Protein AF-A0A8X8ZRY5-F1 (afdb_monomer_lite)

Organism: Salvia splendens (NCBI:txid180675)

pLDDT: mean 78.56, std 19.11, range [22.45, 98.56]

Foldseek 3Di:
DDVVVVLVVLPQDDPVVPPDPCVVDDPPVPPCDFDDPDPDPPVVCCVVPNPPDDDDDDDDPPDDPPQQPPRRDQDPVNVVVVVVVVVVPDPVVLVVVCVVPSNPSLVVVLVVVLVVVVVVVVVVDPDDDDDQVPPDPSVVSSCVSNVVDDVLPDFAAAQDHFDPDPQRPQAFADAQQCVQPVVQVCLQQVPWNHHDHFDDPPDPTDGGHDPVSVCVCPLPPNDDPVQLVLCLVLFPDADPDVLVVLQSLLCLLLQVGQHDLLGPGGHDDQQSNQCSNLSSLLSSVFFRWNDWGAWDDFDFLSPDPPPRRHRRRHRDGPKTKGFWTKTKTKGFPVVVVLLVVVCVVPPQKWKWKAAPVGDIDTPDDQQDKAQGIWMDDPPDDIRRHYIHHNVVVSVSLNVVLVSLQSSHLVSDDPPRVSSVNSVVSSRRIMIMMMTRNCSPPDDVSVSSPVD

InterPro domains:
  IPR003171 Methylenetetrahydrofolate reductase-like, catalytic domain [PF02219] (89-147)
  IPR029041 FAD-linked oxidoreductase-like [SSF51730] (43-148)
  IPR053806 MTHFR, SAM-binding regulatory domain [PF21895] (156-440)

Structure (mmCIF, N/CA/C/O backbone):
data_AF-A0A8X8ZRY5-F1
#
_entry.id   AF-A0A8X8ZRY5-F1
#
loop_
_atom_site.group_PDB
_atom_site.id
_atom_site.type_symbol
_atom_site.label_atom_id
_atom_site.label_alt_id
_atom_site.label_comp_id
_atom_site.label_asym_id
_atom_site.label_entity_id
_atom_site.label_seq_id
_atom_site.pdbx_PDB_ins_code
_atom_site.Cartn_x
_atom_site.Cartn_y
_atom_site.Cartn_z
_atom_site.occupancy
_atom_site.B_iso_or_equiv
_atom_site.auth_seq_id
_atom_site.auth_comp_id
_atom_site.auth_asym_id
_atom_site.auth_atom_id
_atom_site.pdbx_PDB_model_num
ATOM 1 N N . MET A 1 1 ? -11.641 11.312 33.736 1.00 36.56 1 MET A N 1
ATOM 2 C CA . MET A 1 1 ? -10.542 12.146 34.271 1.00 36.56 1 MET A CA 1
ATOM 3 C C . MET A 1 1 ? -9.518 12.332 33.168 1.00 36.56 1 MET A C 1
ATOM 5 O O . MET A 1 1 ? -9.517 11.541 32.239 1.00 36.56 1 MET A O 1
ATOM 9 N N . ASN A 1 2 ? -8.739 13.412 33.203 1.00 36.59 2 ASN A N 1
ATOM 10 C CA . ASN A 1 2 ? -7.789 13.754 32.148 1.00 36.59 2 ASN A CA 1
ATOM 11 C C . ASN A 1 2 ? -6.354 13.459 32.629 1.00 36.59 2 ASN A C 1
ATOM 13 O O . ASN A 1 2 ? -5.795 14.235 33.398 1.00 36.59 2 ASN A O 1
ATOM 17 N N . LEU A 1 3 ? -5.779 12.321 32.222 1.00 37.81 3 LEU A N 1
ATOM 18 C CA . LEU A 1 3 ? -4.455 11.865 32.680 1.00 37.81 3 LEU A CA 1
ATOM 19 C C . LEU A 1 3 ? -3.272 12.641 32.080 1.00 37.81 3 LEU A C 1
ATOM 21 O O . LEU A 1 3 ? -2.220 12.705 32.711 1.00 37.81 3 LEU A O 1
ATOM 25 N N . GLY A 1 4 ? -3.417 13.254 30.900 1.00 37.28 4 GLY A N 1
ATOM 26 C CA . GLY A 1 4 ? -2.321 14.037 30.306 1.00 37.28 4 GLY A CA 1
ATOM 27 C C . GLY A 1 4 ? -1.955 15.256 31.154 1.00 37.28 4 GLY A C 1
ATOM 28 O O . GLY A 1 4 ? -0.783 15.588 31.292 1.00 37.28 4 GLY A O 1
ATOM 29 N N . TRP A 1 5 ? -2.953 15.833 31.823 1.00 40.47 5 TRP A N 1
ATOM 30 C CA . TRP A 1 5 ? -2.785 16.948 32.752 1.00 40.47 5 TRP A CA 1
ATOM 31 C C . TRP A 1 5 ? -2.044 16.553 34.044 1.00 40.47 5 TRP A C 1
ATOM 33 O O . TRP A 1 5 ? -1.273 17.338 34.593 1.00 40.47 5 TRP A O 1
ATOM 43 N N . LEU A 1 6 ? -2.219 15.311 34.509 1.00 37.78 6 LEU A N 1
ATOM 44 C CA . LEU A 1 6 ? -1.492 14.769 35.662 1.00 37.78 6 LEU A CA 1
ATOM 45 C C . LEU A 1 6 ? 0.001 14.562 35.354 1.00 37.78 6 LEU A C 1
ATOM 47 O O . LEU A 1 6 ? 0.834 14.808 36.218 1.00 37.78 6 LEU A O 1
ATOM 51 N N . CYS A 1 7 ? 0.367 14.181 34.126 1.00 36.47 7 CYS A N 1
ATOM 52 C CA . CYS A 1 7 ? 1.778 14.061 33.738 1.00 36.47 7 CYS A CA 1
ATOM 53 C C . CYS A 1 7 ? 2.514 15.414 33.683 1.00 36.47 7 CYS A C 1
ATOM 55 O O . CYS A 1 7 ? 3.662 15.476 34.120 1.00 36.47 7 CYS A O 1
ATOM 57 N N . GLU A 1 8 ? 1.871 16.486 33.204 1.00 36.88 8 GLU A N 1
ATOM 58 C CA . GLU A 1 8 ? 2.472 17.833 33.161 1.00 36.88 8 GLU A CA 1
ATOM 59 C C . GLU A 1 8 ? 2.698 18.433 34.561 1.00 36.88 8 GLU A C 1
ATOM 61 O O . GLU A 1 8 ? 3.684 19.133 34.778 1.00 36.88 8 GLU A O 1
ATOM 66 N N . GLN A 1 9 ? 1.828 18.142 35.538 1.00 39.38 9 GLN A N 1
ATOM 67 C CA . GLN A 1 9 ? 1.961 18.667 36.907 1.00 39.38 9 GLN A CA 1
ATOM 68 C C . GLN A 1 9 ? 3.116 18.042 37.712 1.00 39.38 9 GLN A C 1
ATOM 70 O O . GLN A 1 9 ? 3.631 18.697 38.617 1.00 39.38 9 GLN A O 1
ATOM 75 N N . PHE A 1 10 ? 3.520 16.805 37.405 1.00 39.34 10 PHE A N 1
ATOM 76 C CA . PHE A 1 10 ? 4.515 16.058 38.192 1.00 39.34 10 PHE A CA 1
ATOM 77 C C . PHE A 1 10 ? 5.883 15.908 37.508 1.00 39.34 10 PHE A C 1
ATOM 79 O O . PHE A 1 10 ? 6.728 15.164 37.996 1.00 39.34 10 PHE A O 1
ATOM 86 N N . GLY A 1 11 ? 6.138 16.635 36.414 1.00 32.97 11 GLY A N 1
ATOM 87 C CA . GLY A 1 11 ? 7.487 16.762 35.845 1.00 32.97 11 GLY A CA 1
ATOM 88 C C . GLY A 1 11 ? 8.066 15.488 35.218 1.00 32.97 11 GLY A C 1
ATOM 89 O O . GLY A 1 11 ? 9.274 15.414 35.007 1.00 32.97 11 GLY A O 1
ATOM 90 N N . CYS A 1 12 ? 7.230 14.502 34.885 1.00 38.41 12 CYS A N 1
ATOM 91 C CA . CYS A 1 12 ? 7.634 13.319 34.120 1.00 38.41 12 CYS A CA 1
ATOM 92 C C . CYS A 1 12 ? 7.743 13.654 32.618 1.00 38.41 12 CYS A C 1
ATOM 94 O O . CYS A 1 12 ? 6.955 13.173 31.799 1.00 38.41 12 CYS A O 1
ATOM 96 N N . GLU A 1 13 ? 8.701 14.508 32.256 1.00 34.97 13 GLU A N 1
ATOM 97 C CA . GLU A 1 13 ? 9.156 14.671 30.872 1.00 34.97 13 GLU A CA 1
ATOM 98 C C . GLU A 1 13 ? 10.230 13.611 30.573 1.00 34.97 13 GLU A C 1
ATOM 100 O O . GLU A 1 13 ? 11.197 13.472 31.323 1.00 34.97 13 GLU A O 1
ATOM 105 N N . ASP A 1 14 ? 10.062 12.850 29.485 1.00 33.88 14 ASP A N 1
ATOM 106 C CA . ASP A 1 14 ? 11.082 11.923 28.979 1.00 33.88 14 ASP A CA 1
ATOM 107 C C . ASP A 1 14 ? 12.396 12.693 28.726 1.00 33.88 14 ASP A C 1
ATOM 109 O O . ASP A 1 14 ? 12.423 13.666 27.969 1.00 33.88 14 ASP A O 1
ATOM 113 N N . GLU A 1 15 ? 13.519 12.234 29.294 1.00 34.28 15 GLU A N 1
ATOM 114 C CA . GLU A 1 15 ? 14.841 12.860 29.095 1.00 34.28 15 GLU A CA 1
ATOM 115 C C . GLU A 1 15 ? 15.311 12.870 27.623 1.00 34.28 15 GLU A C 1
ATOM 117 O O . GLU A 1 15 ? 16.264 13.569 27.281 1.00 34.28 15 GLU A O 1
ATOM 122 N N . GLY A 1 16 ? 14.615 12.160 26.728 1.00 36.28 16 GLY A N 1
ATOM 123 C CA . GLY A 1 16 ? 14.857 12.182 25.284 1.00 36.28 16 GLY A CA 1
ATOM 124 C C . GLY A 1 16 ? 14.370 13.440 24.551 1.00 36.28 16 GLY A C 1
ATOM 125 O O . GLY A 1 16 ? 14.775 13.649 23.411 1.00 36.28 16 GLY A O 1
ATOM 126 N N . ASP A 1 17 ? 13.541 14.289 25.172 1.00 39.06 17 ASP A N 1
ATOM 127 C CA . ASP A 1 17 ? 12.977 15.498 24.534 1.00 39.06 17 ASP A CA 1
ATOM 128 C C . ASP A 1 17 ? 13.744 16.796 24.890 1.00 39.06 17 ASP A C 1
ATOM 130 O O . ASP A 1 17 ? 13.386 17.887 24.443 1.00 39.06 17 ASP A O 1
ATOM 134 N N . ARG A 1 18 ? 14.845 16.707 25.657 1.00 35.28 18 ARG A N 1
ATOM 135 C CA . ARG A 1 18 ? 15.632 17.875 26.119 1.00 35.28 18 ARG A CA 1
ATOM 136 C C . ARG A 1 18 ? 16.531 18.537 25.059 1.00 35.28 18 ARG A C 1
ATOM 138 O O . ARG A 1 18 ? 17.174 19.533 25.379 1.00 35.28 18 ARG A O 1
ATOM 145 N N . GLN A 1 19 ? 16.606 18.035 23.824 1.00 32.72 19 GLN A N 1
ATOM 146 C CA . GLN A 1 19 ? 17.627 18.475 22.852 1.00 32.72 19 GLN A CA 1
ATOM 147 C C . GLN A 1 19 ? 17.170 19.433 21.739 1.00 32.72 19 GLN A C 1
ATOM 149 O O . GLN A 1 19 ? 17.963 19.711 20.844 1.00 32.72 19 GLN A O 1
ATOM 154 N N . ASP A 1 20 ? 15.967 20.013 21.798 1.00 36.56 20 ASP A N 1
ATOM 155 C CA . ASP A 1 20 ? 15.579 21.069 20.845 1.00 36.56 20 ASP A CA 1
ATOM 156 C C . ASP A 1 20 ? 15.102 22.361 21.546 1.00 36.56 20 ASP A C 1
ATOM 158 O O . ASP A 1 20 ? 13.908 22.523 21.829 1.00 36.56 20 ASP A O 1
ATOM 162 N N . PRO A 1 21 ? 16.016 23.308 21.838 1.00 34.41 21 PRO A N 1
ATOM 163 C CA . PRO A 1 21 ? 15.664 24.601 22.418 1.00 34.41 21 PRO A CA 1
ATOM 164 C C . PRO A 1 21 ? 14.844 25.509 21.477 1.00 34.41 21 PRO A C 1
ATOM 166 O O . PRO A 1 21 ? 14.262 26.482 21.959 1.00 34.41 21 PRO A O 1
ATOM 169 N N . GLU A 1 22 ? 14.697 25.192 20.180 1.00 33.84 22 GLU A N 1
ATOM 170 C CA . GLU A 1 22 ? 13.820 25.944 19.265 1.00 33.84 22 GLU A CA 1
ATOM 171 C C . GLU A 1 22 ? 12.344 25.524 19.348 1.00 33.84 22 GLU A C 1
ATOM 173 O O . GLU A 1 22 ? 11.453 26.252 18.900 1.00 33.84 22 GLU A O 1
ATOM 178 N N . ARG A 1 23 ? 12.023 24.394 19.994 1.00 38.34 23 ARG A N 1
ATOM 179 C CA . ARG A 1 23 ? 10.624 23.974 20.190 1.00 38.34 23 ARG A CA 1
ATOM 180 C C . ARG A 1 23 ? 9.863 24.832 21.207 1.00 38.34 23 ARG A C 1
ATOM 182 O O . ARG A 1 23 ? 8.636 24.864 21.159 1.00 38.34 23 ARG A O 1
ATOM 189 N N . LYS A 1 24 ? 10.570 25.566 22.080 1.00 33.41 24 LYS A N 1
ATOM 190 C CA . LYS A 1 24 ? 9.982 26.461 23.100 1.00 33.41 24 LYS A CA 1
ATOM 191 C C . LYS A 1 24 ? 9.667 27.878 22.602 1.00 33.41 24 LYS A C 1
ATOM 193 O O . LYS A 1 24 ? 9.115 28.668 23.362 1.00 33.41 24 LYS A O 1
ATOM 198 N N . ARG A 1 25 ? 9.950 28.209 21.337 1.00 31.14 25 ARG A N 1
ATOM 199 C CA . ARG A 1 25 ? 9.530 29.474 20.710 1.00 31.14 25 ARG A CA 1
ATOM 200 C C . ARG A 1 25 ? 8.982 29.230 19.312 1.00 31.14 25 ARG A C 1
ATOM 202 O O . ARG A 1 25 ? 9.593 29.564 18.304 1.00 31.14 25 ARG A O 1
ATOM 209 N N . ARG A 1 26 ? 7.778 28.671 19.250 1.00 27.67 26 ARG A N 1
ATOM 210 C CA . ARG A 1 26 ? 6.881 28.957 18.132 1.00 27.67 26 ARG A CA 1
ATOM 211 C C . ARG A 1 26 ? 5.748 29.789 18.684 1.00 27.67 26 ARG A C 1
ATOM 213 O O . ARG A 1 26 ? 4.740 29.245 19.124 1.00 27.67 26 ARG A O 1
ATOM 220 N N . ASP A 1 27 ? 5.940 31.102 18.628 1.00 26.72 27 ASP A N 1
ATOM 221 C CA . ASP A 1 27 ? 4.830 32.032 18.501 1.00 26.72 27 ASP A CA 1
ATOM 222 C C . ASP A 1 27 ? 4.072 31.620 17.237 1.00 26.72 27 ASP A C 1
ATOM 224 O O . ASP A 1 27 ? 4.374 32.025 16.113 1.00 26.72 27 ASP A O 1
ATOM 228 N N . VAL A 1 28 ? 3.118 30.705 17.402 1.00 23.64 28 VAL A N 1
ATOM 229 C CA . VAL A 1 28 ? 2.047 30.559 16.436 1.00 23.64 28 VAL A CA 1
ATOM 230 C C . VAL A 1 28 ? 1.333 31.891 16.518 1.00 23.64 28 VAL A C 1
ATOM 232 O O . VAL A 1 28 ? 0.726 32.208 17.538 1.00 23.64 28 VAL A O 1
ATOM 235 N N . LEU A 1 29 ? 1.449 32.691 15.460 1.00 23.27 29 LEU A N 1
ATOM 236 C CA . LEU A 1 29 ? 0.567 33.818 15.230 1.00 23.27 29 LEU A CA 1
ATOM 237 C C . LEU A 1 29 ? -0.854 33.242 15.167 1.00 23.27 29 LEU A C 1
ATOM 239 O O . LEU A 1 29 ? -1.340 32.844 14.108 1.00 23.27 29 LEU A O 1
ATOM 243 N N . VAL A 1 30 ? -1.497 33.120 16.326 1.00 24.39 30 VAL A N 1
ATOM 244 C CA . VAL A 1 30 ? -2.912 32.811 16.437 1.00 24.39 30 VAL A CA 1
ATOM 245 C C . VAL A 1 30 ? -3.595 34.061 15.911 1.00 24.39 30 VAL A C 1
ATOM 247 O O . VAL A 1 30 ? -3.837 35.016 16.644 1.00 24.39 30 VAL A O 1
ATOM 250 N N . ARG A 1 31 ? -3.886 34.092 14.604 1.00 22.45 31 ARG A N 1
ATOM 251 C CA . ARG A 1 31 ? -5.026 34.883 14.150 1.00 22.45 31 ARG A CA 1
ATOM 252 C C . ARG A 1 31 ? -6.201 34.337 14.942 1.00 22.45 31 ARG A C 1
ATOM 254 O O . ARG A 1 31 ? -6.657 33.227 14.677 1.00 22.45 31 ARG A O 1
ATOM 261 N N . ILE A 1 32 ? -6.629 35.101 15.940 1.00 29.83 32 ILE A N 1
ATOM 262 C CA . ILE A 1 32 ? -7.908 34.921 16.607 1.00 29.83 32 ILE A CA 1
ATOM 263 C C . ILE A 1 32 ? -8.943 35.166 15.510 1.00 29.83 32 ILE A C 1
ATOM 265 O O . ILE A 1 32 ? -9.352 36.294 15.247 1.00 29.83 32 ILE A O 1
ATOM 269 N N . LEU A 1 33 ? -9.276 34.110 14.767 1.00 26.42 33 LEU A N 1
ATOM 270 C CA . LEU A 1 33 ? -10.527 34.085 14.038 1.00 26.42 33 LEU A CA 1
ATOM 271 C C . LEU A 1 33 ? -11.618 34.204 15.108 1.00 26.42 33 LEU A C 1
ATOM 273 O O . LEU A 1 33 ? -11.472 33.587 16.170 1.00 26.42 33 LEU A O 1
ATOM 277 N N . PRO A 1 34 ? -12.668 35.008 14.874 1.00 32.72 34 PRO A N 1
ATOM 278 C CA . PRO A 1 34 ? -13.797 35.050 15.790 1.00 32.72 34 PRO A CA 1
ATOM 279 C C . PRO A 1 34 ? -14.259 33.614 16.069 1.00 32.72 34 PRO A C 1
ATOM 281 O O . PRO A 1 34 ? -14.159 32.769 15.166 1.00 32.72 34 PRO A O 1
ATOM 284 N N . PRO A 1 35 ? -14.718 33.317 17.300 1.00 39.72 35 PRO A N 1
ATOM 285 C CA . PRO A 1 35 ? -15.237 31.998 17.618 1.00 39.72 35 PRO A CA 1
ATOM 286 C C . PRO A 1 35 ? -16.235 31.604 16.524 1.00 39.72 35 PRO A C 1
ATOM 288 O O . PRO A 1 35 ? -17.048 32.444 16.115 1.00 39.72 35 PRO A O 1
ATOM 291 N N . PRO A 1 36 ? -16.151 30.375 15.983 1.00 39.06 36 PRO A N 1
ATOM 292 C CA . PRO A 1 36 ? -17.142 29.929 15.023 1.00 39.06 36 PRO A CA 1
ATOM 293 C C . PRO A 1 36 ? -18.526 30.139 15.653 1.00 39.06 36 PRO A C 1
ATOM 295 O O . PRO A 1 36 ? -18.678 29.897 16.856 1.00 39.06 36 PRO A O 1
ATOM 298 N N . PRO A 1 37 ? -19.521 30.624 14.886 1.00 45.25 37 PRO A N 1
ATOM 299 C CA . PRO A 1 37 ? -20.867 30.790 15.411 1.00 45.25 37 PRO A CA 1
ATOM 300 C C . PRO A 1 37 ? -21.316 29.478 16.066 1.00 45.25 37 PRO A C 1
ATOM 302 O O . PRO A 1 37 ? -20.905 28.405 15.599 1.00 45.25 37 PRO A O 1
ATOM 305 N N . PRO A 1 38 ? -22.129 29.540 17.138 1.00 54.62 38 PRO A N 1
ATOM 306 C CA . PRO A 1 38 ? -22.593 28.343 17.819 1.00 54.62 38 PRO A CA 1
ATOM 307 C C . PRO A 1 38 ? -23.146 27.363 16.778 1.00 54.62 38 PRO A C 1
ATOM 309 O O . PRO A 1 38 ? -23.853 27.792 15.855 1.00 54.62 38 PRO A O 1
ATOM 312 N N . PRO A 1 39 ? -22.787 26.067 16.868 1.00 55.94 39 PRO A N 1
ATOM 313 C CA . PRO A 1 39 ? -23.228 25.091 15.889 1.00 55.94 39 PRO A CA 1
ATOM 314 C C . PRO A 1 39 ? -24.753 25.166 15.775 1.00 55.94 39 PRO A C 1
ATOM 316 O O . PRO A 1 39 ? -25.432 25.352 16.792 1.00 55.94 39 PRO A O 1
ATOM 319 N N . PRO A 1 40 ? -25.308 25.056 14.555 1.00 59.12 40 PRO A N 1
ATOM 320 C CA . PRO A 1 40 ? -26.740 25.174 14.370 1.00 59.12 40 PRO A CA 1
ATOM 321 C C . PRO A 1 40 ? -27.440 24.173 15.295 1.00 59.12 40 PRO A C 1
ATOM 323 O O . PRO A 1 40 ? -27.018 23.012 15.364 1.00 59.12 40 PRO A O 1
ATOM 326 N N . PRO A 1 41 ? -28.487 24.596 16.024 1.00 65.38 41 PRO A N 1
ATOM 327 C CA . PRO A 1 41 ? -29.126 23.745 17.014 1.00 65.38 41 PRO A CA 1
ATOM 328 C C . PRO A 1 41 ? -29.582 22.437 16.354 1.00 65.38 41 PRO A C 1
ATOM 330 O O . PRO A 1 41 ? -29.956 22.457 15.177 1.00 65.38 41 PRO A O 1
ATOM 333 N N . PRO A 1 42 ? -29.633 21.304 17.080 1.00 68.50 42 PRO A N 1
ATOM 334 C CA . PRO A 1 42 ? -30.072 20.021 16.524 1.00 68.50 42 PRO A CA 1
ATOM 335 C C . PRO A 1 42 ? -31.381 20.115 15.722 1.00 68.50 42 PRO A C 1
ATOM 337 O O . PRO A 1 42 ? -31.537 19.445 14.705 1.00 68.50 42 PRO A O 1
ATOM 340 N N . LYS A 1 43 ? -32.281 21.026 16.124 1.00 67.00 43 LYS A N 1
ATOM 341 C CA . LYS A 1 43 ? -33.516 21.376 15.407 1.00 67.00 43 LYS A CA 1
ATOM 342 C C . LYS A 1 43 ? -33.282 21.850 13.966 1.00 67.00 43 LYS A C 1
ATOM 344 O O . LYS A 1 43 ? -34.006 21.421 13.079 1.00 67.00 43 LYS A O 1
ATOM 349 N N . TYR A 1 44 ? -32.279 22.691 13.712 1.00 76.19 44 TYR A N 1
ATOM 350 C CA . TYR A 1 44 ? -31.932 23.151 12.362 1.00 76.19 44 TYR A CA 1
ATOM 351 C C . TYR A 1 44 ? -31.394 22.007 11.497 1.00 76.19 44 TYR A C 1
ATOM 353 O O . TYR A 1 44 ? -31.817 21.847 10.354 1.00 76.19 44 TYR A O 1
ATOM 361 N N . ILE A 1 45 ? -30.492 21.182 12.045 1.00 68.69 45 ILE A N 1
ATOM 362 C CA . ILE A 1 45 ? -29.920 20.037 11.318 1.00 68.69 45 ILE A CA 1
ATOM 363 C C . ILE A 1 45 ? -31.031 19.048 10.950 1.00 68.69 45 ILE A C 1
ATOM 365 O O . ILE A 1 45 ? -31.099 18.610 9.805 1.00 68.69 45 ILE A O 1
ATOM 369 N N . ARG A 1 46 ? -31.943 18.758 11.884 1.00 75.19 46 ARG A N 1
ATOM 370 C CA . ARG A 1 46 ? -33.116 17.907 11.640 1.00 75.19 46 ARG A CA 1
ATOM 371 C C . ARG A 1 46 ? -34.077 18.517 10.621 1.00 75.19 46 ARG A C 1
ATOM 373 O O . ARG A 1 46 ? -34.515 17.811 9.724 1.00 75.19 46 ARG A O 1
ATOM 380 N N . ALA A 1 47 ? -34.358 19.817 10.698 1.00 73.75 47 ALA A N 1
ATOM 381 C CA . ALA A 1 47 ? -35.237 20.488 9.740 1.00 73.75 47 ALA A CA 1
ATOM 382 C C . ALA A 1 47 ? -34.677 20.479 8.307 1.00 73.75 47 ALA A C 1
ATOM 384 O O . ALA A 1 47 ? -35.437 20.353 7.353 1.00 73.75 47 ALA A O 1
ATOM 385 N N . LYS A 1 48 ? -33.352 20.605 8.149 1.00 82.75 48 LYS A N 1
ATOM 386 C CA . LYS A 1 48 ? -32.702 20.698 6.833 1.00 82.75 48 LYS A CA 1
ATOM 387 C C . LYS A 1 48 ? -32.293 19.347 6.240 1.00 82.75 48 LYS A C 1
ATOM 389 O O . LYS A 1 48 ? -32.322 19.194 5.025 1.00 82.75 48 LYS A O 1
ATOM 394 N N . TYR A 1 49 ? -31.887 18.391 7.075 1.00 78.81 49 TYR A N 1
ATOM 395 C CA . TYR A 1 49 ? -31.287 17.123 6.637 1.00 78.81 49 TYR A CA 1
ATOM 396 C C . TYR A 1 49 ? -32.007 15.879 7.183 1.00 78.81 49 TYR A C 1
ATOM 398 O O . TYR A 1 49 ? -31.560 14.760 6.937 1.00 78.81 49 TYR A O 1
ATOM 406 N N . GLY A 1 50 ? -33.102 16.047 7.931 1.00 80.62 50 GLY A N 1
ATOM 407 C CA . GLY A 1 50 ? -33.856 14.942 8.524 1.00 80.62 50 GLY A CA 1
ATOM 408 C C . GLY A 1 50 ? -32.988 14.042 9.409 1.00 80.62 50 GLY A C 1
ATOM 409 O O . GLY A 1 50 ? -32.144 14.511 10.186 1.00 80.62 50 GLY A O 1
ATOM 410 N N . ASP A 1 51 ? -33.171 12.733 9.248 1.00 79.00 51 ASP A N 1
ATOM 411 C CA . ASP A 1 51 ? -32.458 11.689 9.995 1.00 79.00 51 ASP A CA 1
ATOM 412 C C . ASP A 1 51 ? -31.160 11.227 9.320 1.00 79.00 51 ASP A C 1
ATOM 414 O O . ASP A 1 51 ? -30.565 10.229 9.717 1.00 79.00 51 ASP A O 1
ATOM 418 N N . TYR A 1 52 ? -30.679 11.972 8.321 1.00 75.00 52 TYR A N 1
ATOM 419 C CA . TYR A 1 52 ? -29.451 11.634 7.603 1.00 75.00 52 TYR A CA 1
ATOM 420 C C . TYR A 1 52 ? -28.211 11.591 8.519 1.00 75.00 52 TYR A C 1
ATOM 422 O O . TYR A 1 52 ? -27.327 10.757 8.336 1.00 75.00 52 TYR A O 1
ATOM 430 N N . PHE A 1 53 ? -28.143 12.474 9.525 1.00 72.12 53 PHE A N 1
ATOM 431 C CA . PHE A 1 53 ? -27.023 12.554 10.469 1.00 72.12 53 PHE A CA 1
ATOM 432 C C . PHE A 1 53 ? -27.376 11.989 11.853 1.00 72.12 53 PHE A C 1
ATOM 434 O O . PHE A 1 53 ? -28.386 12.369 12.457 1.00 72.12 53 PHE A O 1
ATOM 441 N N . GLY A 1 54 ? -26.479 11.179 12.423 1.00 72.50 54 GLY A N 1
ATOM 442 C CA . GLY A 1 54 ? -26.448 10.933 13.868 1.00 72.50 54 GLY A CA 1
ATOM 443 C C . GLY A 1 54 ? -25.997 12.198 14.604 1.00 72.50 54 GLY A C 1
ATOM 444 O O . GLY A 1 54 ? -24.996 12.800 14.224 1.00 72.50 54 GLY A O 1
ATOM 445 N N . ILE A 1 55 ? -26.741 12.625 15.627 1.00 71.56 55 ILE A N 1
ATOM 446 C CA . ILE A 1 55 ? -26.426 13.827 16.414 1.00 71.56 55 ILE A CA 1
ATOM 447 C C . ILE A 1 55 ? -26.176 13.401 17.860 1.00 71.56 55 ILE A C 1
ATOM 449 O O . ILE A 1 55 ? -27.035 12.766 18.468 1.00 71.56 55 ILE A O 1
ATOM 453 N N . CYS A 1 56 ? -25.027 13.793 18.406 1.00 70.62 56 CYS A N 1
ATOM 454 C CA . CYS A 1 56 ? -24.690 13.645 19.820 1.00 70.62 56 CYS A CA 1
ATOM 455 C C . CYS A 1 56 ? -24.593 15.034 20.460 1.00 70.62 56 CYS A C 1
ATOM 457 O O . CYS A 1 56 ? -24.110 15.973 19.828 1.00 70.62 56 CYS A O 1
ATOM 459 N N . VAL A 1 57 ? -25.035 15.158 21.710 1.00 66.69 57 VAL A N 1
ATOM 460 C CA . VAL A 1 57 ? -24.919 16.386 22.509 1.00 66.69 57 VAL A CA 1
ATOM 461 C C . VAL A 1 57 ? -24.084 16.103 23.753 1.00 66.69 57 VAL A C 1
ATOM 463 O O . VAL A 1 57 ? -24.119 14.991 24.281 1.00 66.69 57 VAL A O 1
ATOM 466 N N . ALA A 1 58 ? -23.310 17.090 24.204 1.00 65.69 58 ALA A N 1
ATOM 467 C CA . ALA A 1 58 ? -22.556 16.968 25.446 1.00 65.69 58 ALA A CA 1
ATOM 468 C C . ALA A 1 58 ? -23.519 16.918 26.644 1.00 65.69 58 ALA A C 1
ATOM 470 O O . ALA A 1 58 ? -24.498 17.661 26.694 1.00 65.69 58 ALA A O 1
ATOM 471 N N . GLY A 1 59 ? -23.232 16.040 27.604 1.00 56.03 59 GLY A N 1
ATOM 472 C CA . GLY A 1 59 ? -23.934 15.959 28.882 1.00 56.03 59 GLY A CA 1
ATOM 473 C C . GLY A 1 59 ? -22.949 16.167 30.027 1.00 56.03 59 GLY A C 1
ATOM 474 O O . GLY A 1 59 ? -21.848 15.620 29.997 1.00 56.03 59 GLY A O 1
ATOM 475 N N . TYR A 1 60 ? -23.347 16.945 31.031 1.00 64.62 60 TYR A N 1
ATOM 476 C CA . TYR A 1 60 ? -22.516 17.269 32.189 1.00 64.62 60 TYR A CA 1
ATOM 477 C C . TYR A 1 60 ? -23.137 16.643 33.445 1.00 64.62 60 TYR A C 1
ATOM 479 O O . TYR A 1 60 ? -24.056 17.232 34.014 1.00 64.62 60 TYR A O 1
ATOM 487 N N . PRO A 1 61 ? -22.680 15.451 33.880 1.00 54.69 61 PRO A N 1
ATOM 488 C CA . PRO A 1 61 ? -23.311 14.710 34.979 1.00 54.69 61 PRO A CA 1
ATOM 489 C C . PRO A 1 61 ? -23.267 15.444 36.327 1.00 54.69 61 PRO A C 1
ATOM 491 O O . PRO A 1 61 ? -24.054 15.138 37.213 1.00 54.69 61 PRO A O 1
ATOM 494 N N . GLU A 1 62 ? -22.380 16.430 36.469 1.00 56.84 62 GLU A N 1
ATOM 495 C CA . GLU A 1 62 ? -22.201 17.236 37.683 1.00 56.84 62 GLU A CA 1
ATOM 496 C C . GLU A 1 62 ? -22.636 18.707 37.500 1.00 56.84 62 GLU A C 1
ATOM 498 O O . GLU A 1 62 ? -22.325 19.546 38.341 1.00 56.84 62 GLU A O 1
ATOM 503 N N . GLY A 1 63 ? -23.346 19.030 36.408 1.00 49.03 63 GLY A N 1
ATOM 504 C CA . GLY A 1 63 ? -23.836 20.383 36.104 1.00 49.03 63 GLY A CA 1
ATOM 505 C C . GLY A 1 63 ? -23.061 21.112 34.996 1.00 49.03 63 GLY A C 1
ATOM 506 O O . GLY A 1 63 ? -21.866 20.899 34.798 1.00 49.03 63 GLY A O 1
ATOM 507 N N . HIS A 1 64 ? -23.777 21.949 34.237 1.00 47.84 64 HIS A N 1
ATOM 508 C CA . HIS A 1 64 ? -23.285 22.673 33.058 1.00 47.84 64 HIS A CA 1
ATOM 509 C C . HIS A 1 64 ? -22.388 23.864 33.452 1.00 47.84 64 HIS A C 1
ATOM 511 O O . HIS A 1 64 ? -22.740 24.601 34.374 1.00 47.84 64 HIS A O 1
ATOM 517 N N . PRO A 1 65 ? -21.272 24.133 32.750 1.00 56.41 65 PRO A N 1
ATOM 518 C CA . PRO A 1 65 ? -20.497 25.349 32.958 1.00 56.41 65 PRO A CA 1
ATOM 519 C C . PRO A 1 65 ? -21.204 26.537 32.288 1.00 56.41 65 PRO A C 1
ATOM 521 O O . PRO A 1 65 ? -20.888 26.919 31.167 1.00 56.41 65 PRO A O 1
ATOM 524 N N . GLU A 1 66 ? -22.164 27.162 32.964 1.00 53.59 66 GLU A N 1
ATOM 525 C CA . GLU A 1 66 ? -22.728 28.476 32.582 1.00 53.59 66 GLU A CA 1
ATOM 526 C C . GLU A 1 66 ? -21.715 29.640 32.736 1.00 53.59 66 GLU A C 1
ATOM 528 O O . GLU A 1 66 ? -22.084 30.774 33.019 1.00 53.59 66 GLU A O 1
ATOM 533 N N . VAL A 1 67 ? -20.413 29.386 32.569 1.00 52.12 67 VAL A N 1
ATOM 534 C CA . VAL A 1 67 ? -19.337 30.364 32.826 1.00 52.12 67 VAL A CA 1
ATOM 535 C C . VAL A 1 67 ? -18.629 30.825 31.543 1.00 52.12 67 VAL A C 1
ATOM 537 O O . VAL A 1 67 ? -17.708 31.636 31.607 1.00 52.12 67 VAL A O 1
ATOM 540 N N . ILE A 1 68 ? -19.050 30.348 30.367 1.00 54.31 68 ILE A N 1
ATOM 541 C CA . ILE A 1 68 ? -18.509 30.814 29.083 1.00 54.31 68 ILE A CA 1
ATOM 542 C C . ILE A 1 68 ? -19.306 32.049 28.651 1.00 54.31 68 ILE A C 1
ATOM 544 O O . ILE A 1 68 ? -20.489 31.954 28.333 1.00 54.31 68 ILE A O 1
ATOM 548 N N . GLN A 1 69 ? -18.654 33.212 28.677 1.00 54.56 69 GLN A N 1
ATOM 549 C CA . GLN A 1 69 ? -19.234 34.483 28.236 1.00 54.56 69 GLN A CA 1
ATOM 550 C C . GLN A 1 69 ? -19.551 34.450 26.728 1.00 54.56 69 GLN A C 1
ATOM 552 O O . GLN A 1 69 ? -18.941 33.691 25.972 1.00 54.56 69 GLN A O 1
ATOM 557 N N . GLU A 1 70 ? -20.473 35.307 26.273 1.00 52.09 70 GLU A N 1
ATOM 558 C CA . GLU A 1 70 ? -20.971 35.368 24.881 1.00 52.09 70 GLU A CA 1
ATOM 559 C C . GLU A 1 70 ? -19.873 35.516 23.805 1.00 52.09 70 GLU A C 1
ATOM 561 O O . GLU A 1 70 ? -20.110 35.243 22.630 1.00 52.09 70 GLU A O 1
ATOM 566 N N . ASN A 1 71 ? -18.658 35.914 24.189 1.00 53.09 71 ASN A N 1
ATOM 567 C CA . ASN A 1 71 ? -17.512 36.117 23.302 1.00 53.09 71 ASN A CA 1
ATOM 568 C C . ASN A 1 71 ? -16.645 34.861 23.069 1.00 53.09 71 ASN A C 1
ATOM 570 O O . ASN A 1 71 ? -15.669 34.942 22.325 1.00 53.09 71 ASN A O 1
ATOM 574 N N . GLY A 1 72 ? -16.959 33.720 23.694 1.00 49.50 72 GLY A N 1
ATOM 575 C CA . GLY A 1 72 ? -16.238 32.456 23.496 1.00 49.50 72 GLY A CA 1
ATOM 576 C C . GLY A 1 72 ? -14.794 32.435 24.017 1.00 49.50 72 GLY A C 1
ATOM 577 O O . GLY A 1 72 ? -14.056 31.501 23.704 1.00 49.50 72 GLY A O 1
ATOM 578 N N . VAL A 1 73 ? -14.381 33.438 24.801 1.00 49.97 73 VAL A N 1
ATOM 579 C CA . VAL A 1 73 ? -13.048 33.525 25.413 1.00 49.97 73 VAL A CA 1
ATOM 580 C C . VAL A 1 73 ? -13.187 33.372 26.924 1.00 49.97 73 VAL A C 1
ATOM 582 O O . VAL A 1 73 ? -13.926 34.103 27.578 1.00 49.97 73 VAL A O 1
ATOM 585 N N . VAL A 1 74 ? -12.457 32.415 27.491 1.00 55.81 74 VAL A N 1
ATOM 586 C CA . VAL A 1 74 ? -12.374 32.213 28.941 1.00 55.81 74 VAL A CA 1
ATOM 587 C C . VAL A 1 74 ? -11.343 33.199 29.493 1.00 55.81 74 VAL A C 1
ATOM 589 O O . VAL A 1 74 ? -10.201 33.212 29.032 1.00 55.81 74 VAL A O 1
ATOM 592 N N . THR A 1 75 ? -11.721 34.055 30.449 1.00 64.31 75 THR A N 1
ATOM 593 C CA . THR A 1 75 ? -10.755 34.966 31.088 1.00 64.31 75 THR A CA 1
ATOM 594 C C . THR A 1 75 ? -9.718 34.168 31.881 1.00 64.31 75 THR A C 1
ATOM 596 O O . THR A 1 75 ? -9.984 33.047 32.321 1.00 64.31 75 THR A O 1
ATOM 599 N N . ALA A 1 76 ? -8.528 34.731 32.103 1.00 63.72 76 ALA A N 1
ATOM 600 C CA . ALA A 1 76 ? -7.500 34.072 32.909 1.00 63.72 76 ALA A CA 1
ATOM 601 C C . ALA A 1 76 ? -8.001 33.743 34.331 1.00 63.72 76 ALA A C 1
ATOM 603 O O . ALA A 1 76 ? -7.661 32.687 34.869 1.00 63.72 76 ALA A O 1
ATOM 604 N N . GLU A 1 77 ? -8.866 34.586 34.921 1.00 65.50 77 GLU A N 1
ATOM 605 C CA . GLU A 1 77 ? -9.484 34.279 36.217 1.00 65.50 77 GLU A CA 1
ATOM 606 C C . GLU A 1 77 ? -10.468 33.108 36.127 1.00 65.50 77 GLU A C 1
ATOM 608 O O . GLU A 1 77 ? -10.492 32.261 37.021 1.00 65.50 77 GLU A O 1
ATOM 613 N N . ALA A 1 78 ? -11.263 33.029 35.056 1.00 62.31 78 ALA A N 1
ATOM 614 C CA . ALA A 1 78 ? -12.195 31.927 34.840 1.00 62.31 78 ALA A CA 1
ATOM 615 C C . ALA A 1 78 ? -11.457 30.598 34.614 1.00 62.31 78 ALA A C 1
ATOM 617 O O . ALA A 1 78 ? -11.834 29.595 35.217 1.00 62.31 78 ALA A O 1
ATOM 618 N N . TYR A 1 79 ? -10.353 30.606 33.857 1.00 58.88 79 TYR A N 1
ATOM 619 C CA . TYR A 1 79 ? -9.481 29.441 33.675 1.00 58.88 79 TYR A CA 1
ATOM 620 C C . TYR A 1 79 ? -8.881 28.971 35.005 1.00 58.88 79 TYR A C 1
ATOM 622 O O . TYR A 1 79 ? -8.930 27.788 35.339 1.00 58.88 79 TYR A O 1
ATOM 630 N N . GLN A 1 80 ? -8.372 29.900 35.819 1.00 62.62 80 GLN A N 1
ATOM 631 C CA . GLN A 1 80 ? -7.811 29.557 37.125 1.00 62.62 80 GLN A CA 1
ATOM 632 C C . GLN A 1 80 ? -8.883 29.028 38.089 1.00 62.62 80 GLN A C 1
ATOM 634 O O . GLN A 1 80 ? -8.633 28.080 38.836 1.00 62.62 80 GLN A O 1
ATOM 639 N N . LYS A 1 81 ? -10.093 29.597 38.055 1.00 66.25 81 LYS A N 1
ATOM 640 C CA . LYS A 1 81 ? -11.241 29.130 38.843 1.00 66.25 81 LYS A CA 1
ATOM 641 C C . LYS A 1 81 ? -11.692 27.735 38.405 1.00 66.25 81 LYS A C 1
ATOM 643 O O . LYS A 1 81 ? -11.999 26.906 39.259 1.00 66.25 81 LYS A O 1
ATOM 648 N N . GLU A 1 82 ? -11.677 27.456 37.106 1.00 63.50 82 GLU A N 1
ATOM 649 C CA . GLU A 1 82 ? -11.969 26.137 36.547 1.00 63.50 82 GLU A CA 1
ATOM 650 C C . GLU A 1 82 ? -10.897 25.111 36.935 1.00 63.50 82 GLU A C 1
ATOM 652 O O . GLU A 1 82 ? -11.239 24.014 37.365 1.00 63.50 82 GLU A O 1
ATOM 657 N N . LEU A 1 83 ? -9.610 25.473 36.914 1.00 56.56 83 LEU A N 1
ATOM 658 C CA . LEU A 1 83 ? -8.533 24.611 37.411 1.00 56.56 83 LEU A CA 1
ATOM 659 C C . LEU A 1 83 ? -8.684 24.282 38.902 1.00 56.56 83 LEU A C 1
ATOM 661 O O . LEU A 1 83 ? -8.475 23.136 39.299 1.00 56.56 83 LEU A O 1
ATOM 665 N N . VAL A 1 84 ? -9.049 25.259 39.737 1.00 66.56 84 VAL A N 1
ATOM 666 C CA . VAL A 1 84 ? -9.328 25.026 41.166 1.00 66.56 84 VAL A CA 1
ATOM 667 C C . VAL A 1 84 ? -10.536 24.104 41.336 1.00 66.56 84 VAL A C 1
ATOM 669 O O . VAL A 1 84 ? -10.470 23.151 42.109 1.00 66.56 84 VAL A O 1
ATOM 672 N N . TYR A 1 85 ? -11.606 24.336 40.576 1.00 64.75 85 TYR A N 1
ATOM 673 C CA . TYR A 1 85 ? -12.803 23.499 40.578 1.00 64.75 85 TYR A CA 1
ATOM 674 C C . TYR A 1 85 ? -12.509 22.056 40.137 1.00 64.75 85 TYR A C 1
ATOM 676 O O . TYR A 1 85 ? -12.923 21.110 40.800 1.00 64.75 85 TYR A O 1
ATOM 684 N N . LEU A 1 86 ? -11.736 21.859 39.066 1.00 63.09 86 LEU A N 1
ATOM 685 C CA . LEU A 1 86 ? -11.326 20.535 38.590 1.00 63.09 86 LEU A CA 1
ATOM 686 C C . LEU A 1 86 ? -10.421 19.819 39.599 1.00 63.09 86 LEU A C 1
ATOM 688 O O . LEU A 1 86 ? -10.572 18.616 39.799 1.00 63.09 86 LEU A O 1
ATOM 692 N N . LYS A 1 87 ? -9.527 20.546 40.280 1.00 62.31 87 LYS A N 1
ATOM 693 C CA . LYS A 1 87 ? -8.698 19.995 41.365 1.00 62.31 87 LYS A CA 1
ATOM 694 C C . LYS A 1 87 ? -9.533 19.530 42.555 1.00 62.31 87 LYS A C 1
ATOM 696 O O . LYS A 1 87 ? -9.256 18.466 43.095 1.00 62.31 87 LYS A O 1
ATOM 701 N N . GLN A 1 88 ? -10.572 20.277 42.930 1.00 67.56 88 GLN A N 1
ATOM 702 C CA . GLN A 1 88 ? -11.496 19.882 44.003 1.00 67.56 88 GLN A CA 1
ATOM 703 C C . GLN A 1 88 ? -12.255 18.583 43.693 1.00 67.56 88 GLN A C 1
ATOM 705 O O . GLN A 1 88 ? -12.711 17.912 44.614 1.00 67.56 88 GLN A O 1
ATOM 710 N N . LYS A 1 89 ? -12.372 18.206 42.413 1.00 68.94 89 LYS A N 1
ATOM 711 C CA . LYS A 1 89 ? -13.013 16.956 41.982 1.00 68.94 89 LYS A CA 1
ATOM 712 C C . LYS A 1 89 ? -12.110 15.733 42.043 1.00 68.94 89 LYS A C 1
ATOM 714 O O . LYS A 1 89 ? -12.599 14.636 41.788 1.00 68.94 89 LYS A O 1
ATOM 719 N N . ILE A 1 90 ? -10.815 15.889 42.318 1.00 70.19 90 ILE A N 1
ATOM 720 C CA . ILE A 1 90 ? -9.912 14.749 42.482 1.00 70.19 90 ILE A CA 1
ATOM 721 C C . ILE A 1 90 ? -10.092 14.225 43.913 1.00 70.19 90 ILE A C 1
ATOM 723 O O . ILE A 1 90 ? -9.777 14.954 44.855 1.00 70.19 90 ILE A O 1
ATOM 727 N N . PRO A 1 91 ? -10.584 12.985 44.104 1.00 76.12 91 PRO A N 1
ATOM 728 C CA . PRO A 1 91 ? -10.688 12.387 45.426 1.00 76.12 91 PRO A CA 1
ATOM 729 C C . PRO A 1 91 ? -9.346 12.432 46.178 1.00 76.12 91 PRO A C 1
ATOM 731 O O . PRO A 1 91 ? -8.305 12.136 45.574 1.00 76.12 91 PRO A O 1
ATOM 734 N N . PRO A 1 92 ? -9.338 12.764 47.484 1.00 77.06 92 PRO A N 1
ATOM 735 C CA . PRO A 1 92 ? -8.114 12.830 48.281 1.00 77.06 92 PRO A CA 1
ATOM 736 C C . PRO A 1 92 ? -7.289 11.539 48.247 1.00 77.06 92 PRO A C 1
ATOM 738 O O . PRO A 1 92 ? -6.061 11.605 48.303 1.00 77.06 92 PRO A O 1
ATOM 741 N N . GLU A 1 93 ? -7.932 10.373 48.091 1.00 78.00 93 GLU A N 1
ATOM 742 C CA . GLU A 1 93 ? -7.227 9.090 48.011 1.00 78.00 93 GLU A CA 1
ATOM 743 C C . GLU A 1 93 ? -6.333 8.999 46.767 1.00 78.00 93 GLU A C 1
ATOM 745 O O . GLU A 1 93 ? -5.254 8.413 46.825 1.00 78.00 93 GLU A O 1
ATOM 750 N N . ILE A 1 94 ? -6.739 9.619 45.653 1.00 78.06 94 ILE A N 1
ATOM 751 C CA . ILE A 1 94 ? -5.941 9.650 44.422 1.00 78.06 94 ILE A CA 1
ATOM 752 C C . ILE A 1 94 ? -4.710 10.534 44.616 1.00 78.06 94 ILE A C 1
ATOM 754 O O . ILE A 1 94 ? -3.614 10.138 44.234 1.00 78.06 94 ILE A O 1
ATOM 758 N N . MET A 1 95 ? -4.870 11.704 45.239 1.00 74.00 95 MET A N 1
ATOM 759 C CA . MET A 1 95 ? -3.744 12.600 45.527 1.00 74.00 95 MET A CA 1
ATOM 760 C C . MET A 1 95 ? -2.734 11.945 46.476 1.00 74.00 95 MET A C 1
ATOM 762 O O . MET A 1 95 ? -1.534 11.988 46.219 1.00 74.00 95 MET A O 1
ATOM 766 N N . ALA A 1 96 ? -3.216 11.270 47.524 1.00 80.69 96 ALA A N 1
ATOM 767 C CA . ALA A 1 96 ? -2.366 10.532 48.454 1.00 80.69 96 ALA A CA 1
ATOM 768 C C . ALA A 1 96 ? -1.619 9.372 47.773 1.00 80.69 96 ALA A C 1
ATOM 770 O O . ALA A 1 96 ? -0.449 9.136 48.066 1.00 80.69 96 ALA A O 1
ATOM 771 N N . ALA A 1 97 ? -2.273 8.672 46.841 1.00 77.69 97 ALA A N 1
ATOM 772 C CA . ALA A 1 97 ? -1.659 7.590 46.081 1.00 77.69 97 ALA A CA 1
ATOM 773 C C . ALA A 1 97 ? -0.601 8.078 45.080 1.00 77.69 97 ALA A C 1
ATOM 775 O O . ALA A 1 97 ? 0.309 7.316 44.770 1.00 77.69 97 ALA A O 1
ATOM 776 N N . LEU A 1 98 ? -0.702 9.321 44.593 1.00 77.00 98 LEU A N 1
ATOM 777 C CA . LEU A 1 98 ? 0.230 9.920 43.631 1.00 77.00 98 LEU A CA 1
ATOM 778 C C . LEU A 1 98 ? 1.508 10.474 44.277 1.00 77.00 98 LEU A C 1
ATOM 780 O O . LEU A 1 98 ? 2.569 10.418 43.655 1.00 77.00 98 LEU A O 1
ATOM 784 N N . GLU A 1 99 ? 1.428 10.969 45.515 1.00 76.06 99 GLU A N 1
ATOM 785 C CA . GLU A 1 99 ? 2.562 11.571 46.232 1.00 76.06 99 GLU A CA 1
ATOM 786 C C . GLU A 1 99 ? 3.830 10.681 46.287 1.00 76.06 99 GLU A C 1
ATOM 788 O O . GLU A 1 99 ? 4.919 11.212 46.049 1.00 76.06 99 GLU A O 1
ATOM 793 N N . PRO A 1 100 ? 3.746 9.350 46.523 1.00 81.25 100 PRO A N 1
ATOM 794 C CA . PRO A 1 100 ? 4.921 8.474 46.544 1.00 81.25 100 PRO A CA 1
ATOM 795 C C . PRO A 1 100 ? 5.373 7.954 45.166 1.00 81.25 100 PRO A C 1
ATOM 797 O O . PRO A 1 100 ? 6.440 7.352 45.081 1.00 81.25 100 PRO A O 1
ATOM 800 N N . ILE A 1 101 ? 4.597 8.143 44.090 1.00 78.88 101 ILE A N 1
ATOM 801 C CA . ILE A 1 101 ? 4.831 7.512 42.770 1.00 78.88 101 ILE A CA 1
ATOM 802 C C . ILE A 1 101 ? 5.089 8.525 41.652 1.00 78.88 101 ILE A C 1
ATOM 804 O O . ILE A 1 101 ? 4.708 8.292 40.502 1.00 78.88 101 ILE A O 1
ATOM 808 N N . LYS A 1 102 ? 5.755 9.639 41.973 1.00 70.56 102 LYS A N 1
ATOM 809 C CA . LYS A 1 102 ? 6.028 10.737 41.027 1.00 70.56 102 LYS A CA 1
ATOM 810 C C . LYS A 1 102 ? 6.646 10.263 39.703 1.00 70.56 102 LYS A C 1
ATOM 812 O O . LYS A 1 102 ? 6.304 10.821 38.667 1.00 70.56 102 LYS A O 1
ATOM 817 N N . ASP A 1 103 ? 7.412 9.169 39.720 1.00 70.06 103 ASP A N 1
ATOM 818 C CA . ASP A 1 103 ? 8.070 8.593 38.538 1.00 70.06 103 ASP A CA 1
ATOM 819 C C . ASP A 1 103 ? 7.238 7.533 37.773 1.00 70.06 103 ASP A C 1
ATOM 821 O O . ASP A 1 103 ? 7.610 7.129 36.673 1.00 70.06 103 ASP A O 1
ATOM 825 N N . ASN A 1 104 ? 6.104 7.054 38.313 1.00 72.38 104 ASN A N 1
ATOM 826 C CA . ASN A 1 104 ? 5.290 5.980 37.707 1.00 72.38 104 ASN A CA 1
ATOM 827 C C . ASN A 1 104 ? 3.772 6.263 37.710 1.00 72.38 104 ASN A C 1
ATOM 829 O O . ASN A 1 104 ? 2.931 5.372 37.860 1.00 72.38 104 ASN A O 1
ATOM 833 N N . VAL A 1 105 ? 3.405 7.526 37.498 1.00 80.50 105 VAL A N 1
ATOM 834 C CA . VAL A 1 105 ? 2.007 7.996 37.468 1.00 80.50 105 VAL A CA 1
ATOM 835 C C . VAL A 1 105 ? 1.186 7.331 36.350 1.00 80.50 105 VAL A C 1
ATOM 837 O O . VAL A 1 105 ? -0.010 7.084 36.511 1.00 80.50 105 VAL A O 1
ATOM 840 N N . LYS A 1 106 ? 1.817 6.990 35.216 1.00 79.06 106 LYS A N 1
ATOM 841 C CA . LYS A 1 106 ? 1.133 6.412 34.042 1.00 79.06 106 LYS A CA 1
ATOM 842 C C . LYS A 1 106 ? 0.536 5.032 34.326 1.00 79.06 106 LYS A C 1
ATOM 844 O O . LYS A 1 106 ? -0.615 4.795 33.967 1.00 79.06 106 LYS A O 1
ATOM 849 N N . ALA A 1 107 ? 1.290 4.134 34.963 1.00 82.44 107 ALA A N 1
ATOM 850 C CA . ALA A 1 107 ? 0.804 2.787 35.268 1.00 82.44 107 ALA A CA 1
ATOM 851 C C . ALA A 1 107 ? -0.366 2.830 36.261 1.00 82.44 107 ALA A C 1
ATOM 853 O O . ALA A 1 107 ? -1.381 2.164 36.055 1.00 82.44 107 ALA A O 1
ATOM 854 N N . TYR A 1 108 ? -0.254 3.681 37.285 1.00 84.56 108 TYR A N 1
ATOM 855 C CA . TYR A 1 108 ? -1.332 3.924 38.239 1.00 84.56 108 TYR A CA 1
ATOM 856 C C . TYR A 1 108 ? -2.587 4.481 37.554 1.00 84.56 108 TYR A C 1
ATOM 858 O O . TYR A 1 108 ? -3.681 3.963 37.765 1.00 84.56 108 TYR A O 1
ATOM 866 N N . GLY A 1 109 ? -2.429 5.476 36.674 1.00 84.25 109 GLY A N 1
ATOM 867 C CA . GLY A 1 109 ? -3.531 6.050 35.902 1.00 84.25 109 GLY A CA 1
ATOM 868 C C . GLY A 1 109 ? -4.270 5.019 35.047 1.00 84.25 109 GLY A C 1
ATOM 869 O O . GLY A 1 109 ? -5.496 4.959 35.086 1.00 84.25 109 GLY A O 1
ATOM 870 N N . VAL A 1 110 ? -3.536 4.156 34.335 1.00 86.50 110 VAL A N 1
ATOM 871 C CA . VAL A 1 110 ? -4.119 3.063 33.536 1.00 86.50 110 VAL A CA 1
ATOM 872 C C . VAL A 1 110 ? -4.921 2.100 34.413 1.00 86.50 110 VAL A C 1
ATOM 874 O O . VAL A 1 110 ? -6.030 1.716 34.038 1.00 86.50 110 VAL A O 1
ATOM 877 N N . GLN A 1 111 ? -4.394 1.716 35.577 1.00 88.00 111 GLN A N 1
ATOM 878 C CA . GLN A 1 111 ? -5.087 0.807 36.490 1.00 88.00 111 GLN A CA 1
ATOM 879 C C . GLN A 1 111 ? -6.352 1.449 37.075 1.00 88.00 111 GLN A C 1
ATOM 881 O O . GLN A 1 111 ? -7.429 0.855 37.017 1.00 88.00 111 GLN A O 1
ATOM 886 N N . LEU A 1 112 ? -6.242 2.685 37.564 1.00 87.12 112 LEU A N 1
ATOM 887 C CA . LEU A 1 112 ? -7.359 3.453 38.106 1.00 87.12 112 LEU A CA 1
ATOM 888 C C . LEU A 1 112 ? -8.490 3.598 37.077 1.00 87.12 112 LEU A C 1
ATOM 890 O O . LEU A 1 112 ? -9.648 3.308 37.380 1.00 87.12 112 LEU A O 1
ATOM 894 N N . GLU A 1 113 ? -8.164 4.005 35.846 1.00 87.69 113 GLU A N 1
ATOM 895 C CA . GLU A 1 113 ? -9.156 4.149 34.778 1.00 87.69 113 GLU A CA 1
ATOM 896 C C . GLU A 1 113 ? -9.761 2.805 34.369 1.00 87.69 113 GLU A C 1
ATOM 898 O O . GLU A 1 113 ? -10.970 2.731 34.141 1.00 87.69 113 GLU A O 1
ATOM 903 N N . THR A 1 114 ? -8.967 1.730 34.341 1.00 90.44 114 THR A N 1
ATOM 904 C CA . THR A 1 114 ? -9.467 0.367 34.102 1.00 90.44 114 THR A CA 1
ATOM 905 C C . THR A 1 114 ? -10.519 -0.016 35.148 1.00 90.44 114 THR A C 1
ATOM 907 O O . THR A 1 114 ? -11.599 -0.495 34.795 1.00 90.44 114 THR A O 1
ATOM 910 N N . ASP A 1 115 ? -10.247 0.221 36.431 1.00 90.50 115 ASP A N 1
ATOM 911 C CA . ASP A 1 115 ? -11.159 -0.146 37.516 1.00 90.50 115 ASP A CA 1
ATOM 912 C C . ASP A 1 115 ? -12.436 0.703 37.511 1.00 90.50 115 ASP A C 1
ATOM 914 O O . ASP A 1 115 ? -13.535 0.175 37.713 1.00 90.50 115 ASP A O 1
ATOM 918 N N . MET A 1 116 ? -12.324 2.000 37.206 1.00 87.38 116 MET A N 1
ATOM 919 C CA . MET A 1 116 ? -13.478 2.878 36.991 1.00 87.38 116 MET A CA 1
ATOM 920 C C . MET A 1 116 ? -14.335 2.401 35.815 1.00 87.38 116 MET A C 1
ATOM 922 O O . MET A 1 116 ? -15.549 2.252 35.954 1.00 87.38 116 MET A O 1
ATOM 926 N N . CYS A 1 117 ? -13.711 2.108 34.673 1.00 89.62 117 CYS A N 1
ATOM 927 C CA . CYS A 1 117 ? -14.399 1.606 33.488 1.00 89.62 117 CYS A CA 1
ATOM 928 C C . CYS A 1 117 ? -15.110 0.279 33.771 1.00 89.62 117 CYS A C 1
ATOM 930 O O . CYS A 1 117 ? -16.262 0.111 33.379 1.00 89.62 117 CYS A O 1
ATOM 932 N N . ARG A 1 118 ? -14.479 -0.642 34.512 1.00 90.88 118 ARG A N 1
ATOM 933 C CA . ARG A 1 118 ? -15.095 -1.919 34.900 1.00 90.88 118 ARG A CA 1
ATOM 934 C C . ARG A 1 118 ? -16.353 -1.707 35.745 1.00 90.88 118 ARG A C 1
ATOM 936 O O . ARG A 1 118 ? -17.366 -2.351 35.484 1.00 90.88 118 ARG A O 1
ATOM 943 N N . LYS A 1 119 ? -16.320 -0.774 36.704 1.00 90.50 119 LYS A N 1
ATOM 944 C CA . LYS A 1 119 ? -17.496 -0.401 37.513 1.00 90.50 119 LYS A CA 1
ATOM 945 C C . LYS A 1 119 ? -18.615 0.212 36.658 1.00 90.50 119 LYS A C 1
ATOM 947 O O . LYS A 1 119 ? -19.774 -0.142 36.842 1.00 90.50 119 LYS A O 1
ATOM 952 N N . ILE A 1 120 ? -18.275 1.085 35.706 1.00 87.44 120 ILE A N 1
ATOM 953 C CA . ILE A 1 120 ? -19.242 1.725 34.793 1.00 87.44 120 ILE A CA 1
ATOM 954 C C . ILE A 1 120 ? -19.881 0.706 33.836 1.00 87.44 120 ILE A C 1
ATOM 956 O O . ILE A 1 120 ? -21.080 0.762 33.576 1.00 87.44 120 ILE A O 1
ATOM 960 N N . LEU A 1 121 ? -19.110 -0.249 33.315 1.00 87.00 121 LEU A N 1
ATOM 961 C CA . LEU A 1 121 ? -19.656 -1.325 32.480 1.00 87.00 121 LEU A CA 1
ATOM 962 C C . LEU A 1 121 ? -20.564 -2.247 33.298 1.00 87.00 121 LEU A C 1
ATOM 964 O O . LEU A 1 121 ? -21.640 -2.620 32.834 1.00 87.00 121 LEU A O 1
ATOM 968 N N . ALA A 1 122 ? -20.172 -2.560 34.537 1.00 90.75 122 ALA A N 1
ATOM 969 C CA . ALA A 1 122 ? -20.974 -3.372 35.448 1.00 90.75 122 ALA A CA 1
ATOM 970 C C . ALA A 1 122 ? -22.314 -2.716 35.829 1.00 90.75 122 ALA A C 1
ATOM 972 O O . ALA A 1 122 ? -23.262 -3.432 36.139 1.00 90.75 122 ALA A O 1
ATOM 973 N N . SER A 1 123 ? -22.437 -1.382 35.756 1.00 88.62 123 SER A N 1
ATOM 974 C CA . SER A 1 123 ? -23.716 -0.686 35.975 1.00 88.62 123 SER A CA 1
ATOM 975 C C . SER A 1 123 ? -24.695 -0.784 34.792 1.00 88.62 123 SER A C 1
ATOM 977 O O . SER A 1 123 ? -25.794 -0.238 34.862 1.00 88.62 123 SER A O 1
ATOM 979 N N . GLY A 1 124 ? -24.325 -1.485 33.712 1.00 86.56 124 GLY A N 1
ATOM 980 C CA . GLY A 1 124 ? -25.159 -1.690 32.522 1.00 86.56 124 GLY A CA 1
ATOM 981 C C . GLY A 1 124 ? -24.905 -0.689 31.390 1.00 86.56 124 GLY A C 1
ATOM 982 O O . GLY A 1 124 ? -25.611 -0.710 30.377 1.00 86.56 124 GLY A O 1
ATOM 983 N N . THR A 1 125 ? -23.895 0.177 31.522 1.00 83.19 125 THR A N 1
ATOM 984 C CA . THR A 1 125 ? -23.502 1.109 30.457 1.00 83.19 125 THR A CA 1
ATOM 985 C C . THR A 1 125 ? -22.943 0.341 29.258 1.00 83.19 125 THR A C 1
ATOM 987 O O . THR A 1 125 ? -22.051 -0.490 29.396 1.00 83.19 125 THR A O 1
ATOM 990 N N . ARG A 1 126 ? -23.442 0.639 28.052 1.00 79.38 126 ARG A N 1
ATOM 991 C CA . ARG A 1 126 ? -23.068 -0.079 26.817 1.00 79.38 126 ARG A CA 1
ATOM 992 C C . ARG A 1 126 ? -21.827 0.458 26.104 1.00 79.38 126 ARG A C 1
ATOM 994 O O . ARG A 1 126 ? -21.314 -0.213 25.215 1.00 79.38 126 ARG A O 1
ATOM 1001 N N . ALA A 1 127 ? -21.377 1.665 26.436 1.00 80.88 127 ALA A N 1
ATOM 1002 C CA . ALA A 1 127 ? -20.294 2.341 25.729 1.00 80.88 127 ALA A CA 1
ATOM 1003 C C . ALA A 1 127 ? -19.432 3.180 26.677 1.00 80.88 127 ALA A C 1
ATOM 1005 O O . ALA A 1 127 ? -19.935 3.768 27.631 1.00 80.88 127 ALA A O 1
ATOM 1006 N N . ILE A 1 128 ? -18.139 3.277 26.367 1.00 82.94 128 ILE A N 1
ATOM 1007 C CA . ILE A 1 128 ? -17.182 4.156 27.045 1.00 82.94 128 ILE A CA 1
ATOM 1008 C C . ILE A 1 128 ? -16.571 5.080 25.995 1.00 82.94 128 ILE A C 1
ATOM 1010 O O . ILE A 1 128 ? -16.167 4.626 24.925 1.00 82.94 128 ILE A O 1
ATOM 1014 N N . HIS A 1 129 ? -16.476 6.370 26.312 1.00 84.62 129 HIS A N 1
ATOM 1015 C CA . HIS A 1 129 ? -15.724 7.340 25.523 1.00 84.62 129 HIS A CA 1
ATOM 1016 C C . HIS A 1 129 ? -14.424 7.693 26.254 1.00 84.62 129 HIS A C 1
ATOM 1018 O O . HIS A 1 129 ? -14.466 8.221 27.364 1.00 84.62 129 HIS A O 1
ATOM 1024 N N . LEU A 1 130 ? -13.279 7.387 25.639 1.00 83.19 130 LEU A N 1
ATOM 1025 C CA . LEU A 1 130 ? -11.955 7.680 26.191 1.00 83.19 130 LEU A CA 1
ATOM 1026 C C . LEU A 1 130 ? -11.367 8.923 25.518 1.00 83.19 130 LEU A C 1
ATOM 1028 O O . LEU A 1 130 ? -11.202 8.958 24.298 1.00 83.19 130 LEU A O 1
ATOM 1032 N N . TYR A 1 131 ? -10.994 9.918 26.321 1.00 82.38 131 TYR A N 1
ATOM 1033 C CA . TYR A 1 131 ? -10.234 11.072 25.849 1.00 82.38 131 TYR A CA 1
ATOM 1034 C C . TYR A 1 131 ? -8.753 10.706 25.768 1.00 82.38 131 TYR A C 1
ATOM 1036 O O . TYR A 1 131 ? -8.074 10.593 26.783 1.00 82.38 131 TYR A O 1
ATOM 1044 N N . THR A 1 132 ? -8.248 10.508 24.553 1.00 79.38 132 THR A N 1
ATOM 1045 C CA . THR A 1 132 ? -6.885 9.997 24.337 1.00 79.38 132 THR A CA 1
ATOM 1046 C C . THR A 1 132 ? -5.808 11.075 24.371 1.00 79.38 132 THR A C 1
ATOM 1048 O O . THR A 1 132 ? -4.635 10.744 24.485 1.00 79.38 132 THR A O 1
ATOM 1051 N N . LEU A 1 133 ? -6.176 12.355 24.223 1.00 78.12 133 LEU A N 1
ATOM 1052 C CA . LEU A 1 133 ? -5.235 13.474 24.060 1.00 78.12 133 LEU A CA 1
ATOM 1053 C C . LEU A 1 133 ? -4.156 13.223 22.987 1.00 78.12 133 LEU A C 1
ATOM 1055 O O . LEU A 1 133 ? -3.002 13.609 23.146 1.00 78.12 133 LEU A O 1
ATOM 1059 N N . ASN A 1 134 ? -4.521 12.548 21.892 1.00 76.56 134 ASN A N 1
ATOM 1060 C CA . ASN A 1 134 ? -3.594 12.114 20.836 1.00 76.56 134 ASN A CA 1
ATOM 1061 C C . ASN A 1 134 ? -2.488 11.146 21.312 1.00 76.56 134 ASN A C 1
ATOM 1063 O O . ASN A 1 134 ? -1.479 10.979 20.628 1.00 76.56 134 ASN A O 1
ATOM 1067 N N . MET A 1 135 ? -2.685 10.470 22.447 1.00 74.25 135 MET A N 1
ATOM 1068 C CA . MET A 1 135 ? -1.797 9.439 22.982 1.00 74.25 135 MET A CA 1
ATOM 1069 C C . MET A 1 135 ? -2.453 8.057 22.892 1.00 74.25 135 MET A C 1
ATOM 1071 O O . MET A 1 135 ? -3.551 7.827 23.392 1.00 74.25 135 MET A O 1
ATOM 1075 N N . GLU A 1 136 ? -1.760 7.104 22.274 1.00 81.06 136 GLU A N 1
ATOM 1076 C CA . GLU A 1 136 ? -2.297 5.758 22.027 1.00 81.06 136 GLU A CA 1
ATOM 1077 C C . GLU A 1 136 ? -2.099 4.802 23.212 1.00 81.06 136 GLU A C 1
ATOM 1079 O O . GLU A 1 136 ? -3.019 4.080 23.593 1.00 81.06 136 GLU A O 1
ATOM 1084 N N . LYS A 1 137 ? -0.894 4.795 23.801 1.00 81.75 137 LYS A N 1
ATOM 1085 C CA . LYS A 1 137 ? -0.432 3.725 24.704 1.00 81.75 137 LYS A CA 1
ATOM 1086 C C . LYS A 1 137 ? -1.367 3.492 25.896 1.00 81.75 137 LYS A C 1
ATOM 1088 O O . LYS A 1 137 ? -1.721 2.351 26.173 1.00 81.75 137 LYS A O 1
ATOM 1093 N N . SER A 1 138 ? -1.782 4.561 26.577 1.00 84.25 138 SER A N 1
ATOM 1094 C CA . SER A 1 138 ? -2.644 4.462 27.762 1.00 84.25 138 SER A CA 1
ATOM 1095 C C . SER A 1 138 ? -4.043 3.958 27.407 1.00 84.25 138 SER A C 1
ATOM 1097 O O . SER A 1 138 ? -4.553 3.053 28.061 1.00 84.25 138 SER A O 1
ATOM 1099 N N . ALA A 1 139 ? -4.638 4.483 26.329 1.00 86.44 139 ALA A N 1
ATOM 1100 C CA . ALA A 1 139 ? -5.965 4.073 25.879 1.00 86.44 139 ALA A CA 1
ATOM 1101 C C . ALA A 1 139 ? -5.989 2.597 25.453 1.00 86.44 139 ALA A C 1
ATOM 1103 O O . ALA A 1 139 ? -6.896 1.861 25.836 1.00 86.44 139 ALA A O 1
ATOM 1104 N N . LEU A 1 140 ? -4.969 2.142 24.716 1.00 84.31 140 LEU A N 1
ATOM 1105 C CA . LEU A 1 140 ? -4.860 0.743 24.302 1.00 84.31 140 LEU A CA 1
ATOM 1106 C C . LEU A 1 140 ? -4.677 -0.197 25.502 1.00 84.31 140 LEU A C 1
ATOM 1108 O O . LEU A 1 140 ? -5.311 -1.251 25.551 1.00 84.31 140 LEU A O 1
ATOM 1112 N N . ALA A 1 141 ? -3.865 0.193 26.489 1.00 85.44 141 ALA A N 1
ATOM 1113 C CA . ALA A 1 141 ? -3.664 -0.593 27.705 1.00 85.44 141 ALA A CA 1
ATOM 1114 C C . ALA A 1 141 ? -4.969 -0.761 28.503 1.00 85.44 141 ALA A C 1
ATOM 1116 O O . ALA A 1 141 ? -5.305 -1.876 28.894 1.00 85.44 141 ALA A O 1
ATOM 1117 N N . ILE A 1 142 ? -5.753 0.312 28.666 1.00 87.50 142 ILE A N 1
ATOM 1118 C CA . ILE A 1 142 ? -7.065 0.261 29.334 1.00 87.50 142 ILE A CA 1
ATOM 1119 C C . ILE A 1 142 ? -8.018 -0.674 28.585 1.00 87.50 142 ILE A C 1
ATOM 1121 O O . ILE A 1 142 ? -8.621 -1.562 29.185 1.00 87.50 142 ILE A O 1
ATOM 1125 N N . LEU A 1 143 ? -8.133 -0.520 27.262 1.00 88.00 143 LEU A N 1
ATOM 1126 C CA . LEU A 1 143 ? -9.000 -1.368 26.440 1.00 88.00 143 LEU A CA 1
ATOM 1127 C C . LEU A 1 143 ? -8.597 -2.851 26.492 1.00 88.00 143 LEU A C 1
ATOM 1129 O O . LEU A 1 143 ? -9.472 -3.719 26.520 1.00 88.00 143 LEU A O 1
ATOM 1133 N N . THR A 1 144 ? -7.292 -3.130 26.543 1.00 86.31 144 THR A N 1
ATOM 1134 C CA . THR A 1 144 ? -6.740 -4.485 26.689 1.00 86.31 144 THR A CA 1
ATOM 1135 C C . THR A 1 144 ? -7.073 -5.065 28.064 1.00 86.31 144 THR A C 1
ATOM 1137 O O . THR A 1 144 ? -7.593 -6.174 28.147 1.00 86.31 144 THR A O 1
ATOM 1140 N N . ASN A 1 145 ? -6.867 -4.304 29.145 1.00 89.12 145 ASN A N 1
ATOM 1141 C CA . ASN A 1 145 ? -7.182 -4.738 30.511 1.00 89.12 145 ASN A CA 1
ATOM 1142 C C . ASN A 1 145 ? -8.683 -4.990 30.732 1.00 89.12 145 ASN A C 1
ATOM 1144 O O . ASN A 1 145 ? -9.068 -5.816 31.561 1.00 89.12 145 ASN A O 1
ATOM 1148 N N . LEU A 1 146 ? -9.541 -4.264 30.009 1.00 88.19 146 LEU A N 1
ATOM 1149 C CA . LEU A 1 146 ? -10.991 -4.466 30.014 1.00 88.19 146 LEU A CA 1
ATOM 1150 C C . LEU A 1 146 ? -11.437 -5.648 29.137 1.00 88.19 146 LEU A C 1
ATOM 1152 O O . LEU A 1 146 ? -12.616 -5.991 29.152 1.00 88.19 146 LEU A O 1
ATOM 1156 N N . GLY A 1 147 ? -10.533 -6.246 28.352 1.00 86.00 147 GLY A N 1
ATOM 1157 C CA . GLY A 1 147 ? -10.866 -7.293 27.382 1.00 86.00 147 GLY A CA 1
ATOM 1158 C C . GLY A 1 147 ? -11.736 -6.801 26.218 1.00 86.00 147 GLY A C 1
ATOM 1159 O O . GLY A 1 147 ? -12.371 -7.608 25.544 1.00 86.00 147 GLY A O 1
ATOM 1160 N N . LEU A 1 148 ? -11.797 -5.483 25.985 1.00 82.50 148 LEU A N 1
ATOM 1161 C CA . LEU A 1 148 ? -12.595 -4.872 24.912 1.00 82.50 148 LEU A CA 1
ATOM 1162 C C . LEU A 1 148 ? -11.868 -4.880 23.567 1.00 82.50 148 LEU A C 1
ATOM 1164 O O . LEU A 1 148 ? -12.502 -4.811 22.514 1.00 82.50 148 LEU A O 1
ATOM 1168 N N . VAL A 1 149 ? -10.540 -4.961 23.600 1.00 74.88 149 VAL A N 1
ATOM 1169 C CA . VAL A 1 149 ? -9.701 -5.122 22.416 1.00 74.88 149 VAL A CA 1
ATOM 1170 C C . VAL A 1 149 ? -8.914 -6.410 22.572 1.00 74.88 149 VAL A C 1
ATOM 1172 O O . VAL A 1 149 ? -8.026 -6.519 23.410 1.00 74.88 149 VAL A O 1
ATOM 1175 N N . GLU A 1 150 ? -9.220 -7.379 21.719 1.00 65.25 150 GLU A N 1
ATOM 1176 C CA . GLU A 1 150 ? -8.306 -8.471 21.419 1.00 65.25 150 GLU A CA 1
ATOM 1177 C C . GLU A 1 150 ? -7.833 -8.283 19.986 1.00 65.25 150 GLU A C 1
ATOM 1179 O O . GLU A 1 150 ? -8.623 -8.379 19.048 1.00 65.25 150 GLU A O 1
ATOM 1184 N N . GLU A 1 151 ? -6.537 -8.051 19.792 1.00 54.34 151 GLU A N 1
ATOM 1185 C CA . GLU A 1 151 ? -5.951 -7.917 18.451 1.00 54.34 151 GLU A CA 1
ATOM 1186 C C . GLU A 1 151 ? -6.235 -9.139 17.556 1.00 54.34 151 GLU A C 1
ATOM 1188 O O . GLU A 1 151 ? -6.292 -9.024 16.335 1.00 54.34 151 GLU A O 1
ATOM 1193 N N . SER A 1 152 ? -6.473 -10.311 18.155 1.00 55.03 152 SER A N 1
ATOM 1194 C CA . SER A 1 152 ? -6.879 -11.538 17.460 1.00 55.03 152 SER A CA 1
ATOM 1195 C C . SER A 1 152 ? -8.326 -11.543 16.951 1.00 55.03 152 SER A C 1
ATOM 1197 O O . SER A 1 152 ? -8.669 -12.416 16.164 1.00 55.03 152 SER A O 1
ATOM 1199 N N . LYS A 1 153 ? -9.188 -10.607 17.361 1.00 56.56 153 LYS A N 1
ATOM 1200 C CA . LYS A 1 153 ? -10.622 -10.606 17.014 1.00 56.56 153 LYS A CA 1
ATOM 1201 C C . LYS A 1 153 ? -10.994 -9.691 15.844 1.00 56.56 153 LYS A C 1
ATOM 1203 O O . LYS A 1 153 ? -12.169 -9.617 15.498 1.00 56.56 153 LYS A O 1
ATOM 1208 N N . PHE A 1 154 ? -10.027 -9.032 15.201 1.00 60.19 154 PHE A N 1
ATOM 1209 C CA . PHE A 1 154 ? -10.277 -8.148 14.054 1.00 60.19 154 PHE A CA 1
ATOM 1210 C C . PHE A 1 154 ? -9.704 -8.726 12.750 1.00 60.19 154 PHE A C 1
ATOM 1212 O O . PHE A 1 154 ? -8.701 -8.219 12.238 1.00 60.19 154 PHE A O 1
ATOM 1219 N N . PRO A 1 155 ? -10.309 -9.788 12.182 1.00 63.62 155 PRO A N 1
ATOM 1220 C CA . PRO A 1 155 ? -9.900 -10.276 10.874 1.00 63.62 155 PRO A CA 1
ATOM 1221 C C . PRO A 1 155 ? -10.121 -9.175 9.831 1.00 63.62 155 PRO A C 1
ATOM 1223 O O . PRO A 1 155 ? -11.157 -8.504 9.797 1.00 63.62 155 PRO A O 1
ATOM 1226 N N . ARG A 1 156 ? -9.127 -8.967 8.964 1.00 73.19 156 ARG A N 1
ATOM 1227 C CA . ARG A 1 156 ? -9.285 -8.059 7.824 1.00 73.19 156 ARG A CA 1
ATOM 1228 C C . ARG A 1 156 ? -10.343 -8.644 6.894 1.00 73.19 156 ARG A C 1
ATOM 1230 O O . ARG A 1 156 ? -10.230 -9.795 6.492 1.00 73.19 156 ARG A O 1
ATOM 1237 N N . SER A 1 157 ? -11.343 -7.852 6.516 1.00 77.62 157 SER A N 1
ATOM 1238 C CA . SER A 1 157 ? -12.411 -8.320 5.621 1.00 77.62 157 SER A CA 1
ATOM 1239 C C . SER A 1 157 ? -11.953 -8.518 4.173 1.00 77.62 157 SER A C 1
ATOM 1241 O O . SER A 1 157 ? -12.555 -9.309 3.455 1.00 77.62 157 SER A O 1
ATOM 1243 N N . LEU A 1 158 ? -10.905 -7.811 3.741 1.00 82.75 158 LEU A N 1
ATOM 1244 C CA . LEU A 1 158 ? -10.261 -7.919 2.428 1.00 82.75 158 LEU A CA 1
ATOM 1245 C C . LEU A 1 158 ? -8.736 -7.837 2.589 1.00 82.75 158 LEU A C 1
ATOM 1247 O O . LEU A 1 158 ? -8.237 -7.440 3.645 1.00 82.75 158 LEU A O 1
ATOM 1251 N N . ALA A 1 159 ? -8.001 -8.128 1.513 1.00 79.81 159 ALA A N 1
ATOM 1252 C CA . ALA A 1 159 ? -6.546 -7.955 1.445 1.00 79.81 159 ALA A CA 1
ATOM 1253 C C . ALA A 1 159 ? -6.087 -6.501 1.714 1.00 79.81 159 ALA A C 1
ATOM 1255 O O . ALA A 1 159 ? -4.963 -6.269 2.153 1.00 79.81 159 ALA A O 1
ATOM 1256 N N . TRP A 1 160 ? -6.971 -5.520 1.514 1.00 82.25 160 TRP A N 1
ATOM 1257 C CA . TRP A 1 160 ? -6.739 -4.098 1.771 1.00 82.25 160 TRP A CA 1
ATOM 1258 C C . TRP A 1 160 ? -7.799 -3.504 2.709 1.00 82.25 160 TRP A C 1
ATOM 1260 O O . TRP A 1 160 ? -8.908 -4.021 2.859 1.00 82.25 160 TRP A O 1
ATOM 1270 N N . ARG A 1 161 ? -7.462 -2.388 3.369 1.00 79.88 161 ARG A N 1
ATOM 1271 C CA . ARG A 1 161 ? -8.374 -1.707 4.303 1.00 79.88 161 ARG A CA 1
ATOM 1272 C C . ARG A 1 161 ? -9.470 -0.964 3.542 1.00 79.88 161 ARG A C 1
ATOM 1274 O O . ARG A 1 161 ? -9.177 -0.099 2.715 1.00 79.88 161 ARG A O 1
ATOM 1281 N N . ARG A 1 162 ? -10.732 -1.267 3.854 1.00 79.75 162 ARG A N 1
ATOM 1282 C CA . ARG A 1 162 ? -11.879 -0.555 3.281 1.00 79.75 162 ARG A CA 1
ATOM 1283 C C . ARG A 1 162 ? -11.951 0.884 3.812 1.00 79.75 162 ARG A C 1
ATOM 1285 O O . ARG A 1 162 ? -11.767 1.084 5.013 1.00 79.75 162 ARG A O 1
ATOM 1292 N N . PRO A 1 163 ? -12.233 1.883 2.958 1.00 80.62 163 PRO A N 1
ATOM 1293 C CA . PRO A 1 163 ? -12.542 3.231 3.415 1.00 80.62 163 PRO A CA 1
ATOM 1294 C C . PRO A 1 163 ? -13.868 3.253 4.176 1.00 80.62 163 PRO A C 1
ATOM 1296 O O . PRO A 1 163 ? -14.768 2.470 3.889 1.00 80.62 163 PRO A O 1
ATOM 1299 N N . THR A 1 164 ? -14.013 4.200 5.097 1.00 79.25 164 THR A N 1
ATOM 1300 C CA . THR A 1 164 ? -15.244 4.408 5.877 1.00 79.25 164 THR A CA 1
ATOM 1301 C C . THR A 1 164 ? -16.324 5.188 5.122 1.00 79.25 164 THR A C 1
ATOM 1303 O O . THR A 1 164 ? -17.422 5.373 5.637 1.00 79.25 164 THR A O 1
ATOM 1306 N N . ASN A 1 165 ? -16.033 5.654 3.903 1.00 81.69 165 ASN A N 1
ATOM 1307 C CA . ASN A 1 165 ? -16.993 6.374 3.075 1.00 81.69 165 ASN A CA 1
ATOM 1308 C C . ASN A 1 165 ? -18.148 5.442 2.661 1.00 81.69 165 ASN A C 1
ATOM 1310 O O . ASN A 1 165 ? -17.929 4.431 1.992 1.00 81.69 165 ASN A O 1
ATOM 1314 N N . VAL A 1 166 ? -19.376 5.824 3.018 1.00 82.31 166 VAL A N 1
ATOM 1315 C CA . VAL A 1 166 ? -20.614 5.082 2.731 1.00 82.31 166 VAL A CA 1
ATOM 1316 C C . VAL A 1 166 ? -20.823 4.795 1.242 1.00 82.31 166 VAL A C 1
ATOM 1318 O O . VAL A 1 166 ? -21.263 3.701 0.895 1.00 82.31 166 VAL A O 1
ATOM 1321 N N . PHE A 1 167 ? -20.422 5.704 0.349 1.00 82.88 167 PHE A N 1
ATOM 1322 C CA . PHE A 1 167 ? -20.527 5.504 -1.101 1.00 82.88 167 PHE A CA 1
ATOM 1323 C C . PHE A 1 167 ? -19.583 4.403 -1.611 1.00 82.88 167 PHE A C 1
ATOM 1325 O O . PHE A 1 167 ? -19.841 3.780 -2.637 1.00 82.88 167 PHE A O 1
ATOM 1332 N N . ARG A 1 168 ? -18.518 4.106 -0.855 1.00 87.56 168 ARG A N 1
ATOM 1333 C CA . ARG A 1 168 ? -17.501 3.084 -1.153 1.00 87.56 168 ARG A CA 1
ATOM 1334 C C . ARG A 1 168 ? -17.717 1.783 -0.376 1.00 87.56 168 ARG A C 1
ATOM 1336 O O . ARG A 1 168 ? -16.906 0.870 -0.492 1.00 87.56 168 ARG A O 1
ATOM 1343 N N . ALA A 1 169 ? -18.806 1.659 0.388 1.00 83.88 169 ALA A N 1
ATOM 1344 C CA . ALA A 1 169 ? -19.040 0.514 1.274 1.00 83.88 169 ALA A CA 1
ATOM 1345 C C . ALA A 1 169 ? -19.097 -0.840 0.539 1.00 83.88 169 ALA A C 1
ATOM 1347 O O . ALA A 1 169 ? -18.732 -1.871 1.108 1.00 83.88 169 ALA A O 1
ATOM 1348 N N . LYS A 1 170 ? -19.542 -0.827 -0.725 1.00 86.69 170 LYS A N 1
ATOM 1349 C CA . LYS A 1 170 ? -19.647 -2.011 -1.592 1.00 86.69 170 LYS A CA 1
ATOM 1350 C C . LYS A 1 170 ? -18.410 -2.259 -2.458 1.00 86.69 170 LYS A C 1
ATOM 1352 O O . LYS A 1 170 ? -18.386 -3.255 -3.169 1.00 86.69 170 LYS A O 1
ATOM 1357 N N . GLU A 1 171 ? -17.406 -1.382 -2.421 1.00 90.81 171 GLU A N 1
ATOM 1358 C CA . GLU A 1 171 ? -16.181 -1.597 -3.190 1.00 90.81 171 GLU A CA 1
ATOM 1359 C C . GLU A 1 171 ? -15.471 -2.853 -2.675 1.00 90.81 171 GLU A C 1
ATOM 1361 O O . GLU A 1 171 ? -15.172 -2.965 -1.481 1.00 90.81 171 GLU A O 1
ATOM 1366 N N . SER A 1 172 ? -15.200 -3.795 -3.575 1.00 90.44 172 SER A N 1
ATOM 1367 C CA . SER A 1 172 ? -14.621 -5.086 -3.200 1.00 90.44 172 SER A CA 1
ATOM 1368 C C . SER A 1 172 ? -13.409 -5.499 -4.023 1.00 90.44 172 SER A C 1
ATOM 1370 O O . SER A 1 172 ? -12.773 -6.475 -3.645 1.00 90.44 172 SER A O 1
ATOM 1372 N N . VAL A 1 173 ? -13.084 -4.795 -5.112 1.00 92.62 173 VAL A N 1
ATOM 1373 C CA . VAL A 1 173 ? -11.973 -5.131 -6.018 1.00 92.62 173 VAL A CA 1
ATOM 1374 C C . VAL A 1 173 ? -11.191 -3.881 -6.421 1.00 92.62 173 VAL A C 1
ATOM 1376 O O . VAL A 1 173 ? -11.785 -2.833 -6.673 1.00 92.62 173 VAL A O 1
ATOM 1379 N N . ARG A 1 174 ? -9.855 -3.986 -6.447 1.00 94.12 174 ARG A N 1
ATOM 1380 C CA . ARG A 1 174 ? -8.936 -2.903 -6.826 1.00 94.12 174 ARG A CA 1
ATOM 1381 C C . ARG A 1 174 ? -7.748 -3.404 -7.656 1.00 94.12 174 ARG A C 1
ATOM 1383 O O . ARG A 1 174 ? -7.313 -4.541 -7.462 1.00 94.12 174 ARG A O 1
ATOM 1390 N N . PRO A 1 175 ? -7.159 -2.548 -8.505 1.00 95.19 175 PRO A N 1
ATOM 1391 C CA . PRO A 1 175 ? -5.873 -2.815 -9.134 1.00 95.19 175 PRO A CA 1
ATOM 1392 C C . PRO A 1 175 ? -4.749 -2.845 -8.091 1.00 95.19 175 PRO A C 1
ATOM 1394 O O . PRO A 1 175 ? -4.728 -2.029 -7.166 1.00 95.19 175 PRO A O 1
ATOM 1397 N N . ILE A 1 176 ? -3.786 -3.750 -8.261 1.00 96.25 176 ILE A N 1
ATOM 1398 C CA . ILE A 1 176 ? -2.665 -3.938 -7.325 1.00 96.25 176 ILE A CA 1
ATOM 1399 C C . ILE A 1 176 ? -1.694 -2.747 -7.262 1.00 96.25 176 ILE A C 1
ATOM 1401 O O . ILE A 1 176 ? -1.006 -2.567 -6.260 1.00 96.25 176 ILE A O 1
ATOM 1405 N N . PHE A 1 177 ? -1.651 -1.913 -8.301 1.00 96.62 177 PHE A N 1
ATOM 1406 C CA . PHE A 1 177 ? -0.625 -0.881 -8.489 1.00 96.62 177 PHE A CA 1
ATOM 1407 C C . PHE A 1 177 ? -0.568 0.159 -7.355 1.00 96.62 177 PHE A C 1
ATOM 1409 O O . PHE A 1 177 ? 0.507 0.584 -6.943 1.00 96.62 177 PHE A O 1
ATOM 1416 N N . TRP A 1 178 ? -1.717 0.504 -6.760 1.00 94.81 178 TRP A N 1
ATOM 1417 C CA . TRP A 1 178 ? -1.790 1.420 -5.612 1.00 94.81 178 TRP A CA 1
ATOM 1418 C C . TRP A 1 178 ? -1.799 0.713 -4.248 1.00 94.81 178 TRP A C 1
ATOM 1420 O O . TRP A 1 178 ? -2.148 1.339 -3.244 1.00 94.81 178 TRP A O 1
ATOM 1430 N N . ALA A 1 179 ? -1.413 -0.566 -4.159 1.00 92.69 179 ALA A N 1
ATOM 1431 C CA . ALA A 1 179 ? -1.356 -1.290 -2.882 1.00 92.69 179 ALA A CA 1
ATOM 1432 C C . ALA A 1 179 ? -0.518 -0.540 -1.828 1.00 92.69 179 ALA A C 1
ATOM 1434 O O . ALA A 1 179 ? -0.939 -0.400 -0.678 1.00 92.69 179 ALA A O 1
ATOM 1435 N N . ASN A 1 180 ? 0.610 0.039 -2.252 1.00 91.94 180 ASN A N 1
ATOM 1436 C CA . ASN A 1 180 ? 1.492 0.840 -1.402 1.00 91.94 180 ASN A CA 1
ATOM 1437 C C . ASN A 1 180 ? 1.086 2.322 -1.308 1.00 91.94 180 ASN A C 1
ATOM 1439 O O . ASN A 1 180 ? 1.673 3.063 -0.523 1.00 91.94 180 ASN A O 1
ATOM 1443 N N . ARG A 1 181 ? 0.080 2.778 -2.068 1.00 91.62 181 ARG A N 1
ATOM 1444 C CA . ARG A 1 181 ? -0.376 4.182 -2.122 1.00 91.62 181 ARG A CA 1
ATOM 1445 C C . ARG A 1 181 ? -1.906 4.307 -2.021 1.00 91.62 181 ARG A C 1
ATOM 1447 O O . ARG A 1 181 ? -2.551 4.873 -2.912 1.00 91.62 181 ARG A O 1
ATOM 1454 N N . PRO A 1 182 ? -2.528 3.782 -0.948 1.00 89.50 182 PRO A N 1
ATOM 1455 C CA . PRO A 1 182 ? -3.982 3.723 -0.833 1.00 89.50 182 PRO A CA 1
ATOM 1456 C C . PRO A 1 182 ? -4.647 5.104 -0.769 1.00 89.50 182 PRO A C 1
ATOM 1458 O O . PRO A 1 182 ? -5.799 5.226 -1.186 1.00 89.50 182 PRO A O 1
ATOM 1461 N N . LYS A 1 183 ? -3.963 6.148 -0.270 1.00 86.31 183 LYS A N 1
ATOM 1462 C CA . LYS A 1 183 ? -4.528 7.508 -0.243 1.00 86.31 183 LYS A CA 1
ATOM 1463 C C . LYS A 1 183 ? -4.603 8.085 -1.651 1.00 86.31 183 LYS A C 1
ATOM 1465 O O . LYS A 1 183 ? -5.607 8.715 -1.978 1.00 86.31 183 LYS A O 1
ATOM 1470 N N . SER A 1 184 ? -3.602 7.795 -2.483 1.00 88.12 184 SER A N 1
ATOM 1471 C CA . SER A 1 184 ? -3.602 8.185 -3.893 1.00 88.12 184 SER A CA 1
ATOM 1472 C C . SER A 1 184 ? -4.742 7.551 -4.667 1.00 88.12 184 SER A C 1
ATOM 1474 O O . SER A 1 184 ? -5.542 8.264 -5.269 1.00 88.12 184 SER A O 1
ATOM 1476 N N . TYR A 1 185 ? -4.926 6.238 -4.535 1.00 90.44 185 TYR A N 1
ATOM 1477 C CA . TYR A 1 185 ? -6.063 5.562 -5.154 1.00 90.44 185 TYR A CA 1
ATOM 1478 C C . TYR A 1 185 ? -7.409 6.181 -4.749 1.00 90.44 185 TYR A C 1
ATOM 1480 O O . TYR A 1 185 ? -8.253 6.447 -5.605 1.00 90.44 185 TYR A O 1
ATOM 1488 N N . ILE A 1 186 ? -7.611 6.446 -3.452 1.00 88.62 186 ILE A N 1
ATOM 1489 C CA . ILE A 1 186 ? -8.850 7.062 -2.956 1.00 88.62 186 ILE A CA 1
ATOM 1490 C C . ILE A 1 186 ? -9.023 8.470 -3.533 1.00 88.62 186 ILE A C 1
ATOM 1492 O O . ILE A 1 186 ? -10.109 8.787 -4.006 1.00 88.62 186 ILE A O 1
ATOM 1496 N N . GLY A 1 187 ? -7.972 9.294 -3.531 1.00 86.06 187 GLY A N 1
ATOM 1497 C CA . GLY A 1 187 ? -8.022 10.648 -4.080 1.00 86.06 187 GLY A CA 1
ATOM 1498 C C . GLY A 1 187 ? -8.334 10.666 -5.577 1.00 86.06 187 GLY A C 1
ATOM 1499 O O . GLY A 1 187 ? -9.166 11.451 -6.018 1.00 86.06 187 GLY A O 1
ATOM 1500 N N . ARG A 1 188 ? -7.744 9.750 -6.352 1.00 87.12 188 ARG A N 1
ATOM 1501 C CA . ARG A 1 188 ? -7.952 9.660 -7.807 1.00 87.12 188 ARG A CA 1
ATOM 1502 C C . ARG A 1 188 ? -9.290 9.040 -8.217 1.00 87.12 188 ARG A C 1
ATOM 1504 O O . ARG A 1 188 ? -9.672 9.155 -9.376 1.00 87.12 188 ARG A O 1
ATOM 1511 N N . SER A 1 189 ? -10.000 8.400 -7.291 1.00 88.81 189 SER A N 1
ATOM 1512 C CA . SER A 1 189 ? -11.314 7.776 -7.523 1.00 88.81 189 SER A CA 1
ATOM 1513 C C . SER A 1 189 ? -12.428 8.396 -6.669 1.00 88.81 189 SER A C 1
ATOM 1515 O O . SER A 1 189 ? -13.503 7.814 -6.512 1.00 88.81 189 SER A O 1
ATOM 1517 N N . ILE A 1 190 ? -12.190 9.567 -6.070 1.00 85.44 190 ILE A N 1
ATOM 1518 C CA . ILE A 1 190 ? -13.152 10.203 -5.158 1.00 85.44 190 ILE A CA 1
ATOM 1519 C C . ILE A 1 190 ? -14.417 10.684 -5.877 1.00 85.44 190 ILE A C 1
ATOM 1521 O O . ILE A 1 190 ? -15.486 10.694 -5.279 1.00 85.44 190 ILE A O 1
ATOM 1525 N N . SER A 1 191 ? -14.296 11.045 -7.156 1.00 84.69 191 SER A N 1
ATOM 1526 C CA . SER A 1 191 ? -15.379 11.547 -8.007 1.00 84.69 191 SER A CA 1
ATOM 1527 C C . SER A 1 191 ? -16.169 10.445 -8.716 1.00 84.69 191 SER A C 1
ATOM 1529 O O . SER A 1 191 ? -17.004 10.747 -9.562 1.00 84.69 191 SER A O 1
ATOM 1531 N N . TRP A 1 192 ? -15.897 9.170 -8.428 1.00 87.19 192 TRP A N 1
ATOM 1532 C CA . TRP A 1 192 ? -16.622 8.069 -9.056 1.00 87.19 192 TRP A CA 1
ATOM 1533 C C . TRP A 1 192 ? -18.030 7.929 -8.477 1.00 87.19 192 TRP A C 1
ATOM 1535 O O . TRP A 1 192 ? -18.197 7.805 -7.266 1.00 87.19 192 TRP A O 1
ATOM 1545 N N . ASP A 1 193 ? -19.031 7.841 -9.354 1.00 84.44 193 ASP A N 1
ATOM 1546 C CA . ASP A 1 193 ? -20.426 7.615 -8.949 1.00 84.44 193 ASP A CA 1
ATOM 1547 C C . ASP A 1 193 ? -20.673 6.184 -8.450 1.00 84.44 193 ASP A C 1
ATOM 1549 O O . ASP A 1 193 ? -21.522 5.937 -7.590 1.00 84.44 193 ASP A O 1
ATOM 1553 N N . ARG A 1 194 ? -19.949 5.209 -9.018 1.00 83.94 194 ARG A N 1
ATOM 1554 C CA . ARG A 1 194 ? -20.051 3.784 -8.680 1.00 83.94 194 ARG A CA 1
ATOM 1555 C C . ARG A 1 194 ? -18.669 3.168 -8.536 1.00 83.94 194 ARG A C 1
ATOM 1557 O O . ARG A 1 194 ? -17.759 3.469 -9.302 1.00 83.94 194 ARG A O 1
ATOM 1564 N N . TYR A 1 195 ? -18.550 2.257 -7.576 1.00 88.94 195 TYR A N 1
ATOM 1565 C CA . TYR A 1 195 ? -17.308 1.555 -7.274 1.00 88.94 195 TYR A CA 1
ATOM 1566 C C . TYR A 1 195 ? -17.405 0.064 -7.626 1.00 88.94 195 TYR A C 1
ATOM 1568 O O . TYR A 1 195 ? -18.459 -0.534 -7.386 1.00 88.94 195 TYR A O 1
ATOM 1576 N N . PRO A 1 196 ? -16.326 -0.551 -8.148 1.00 88.31 196 PRO A N 1
ATOM 1577 C CA . PRO A 1 196 ? -16.308 -1.963 -8.525 1.00 88.31 196 PRO A CA 1
ATOM 1578 C C . PRO A 1 196 ? -16.632 -2.921 -7.376 1.00 88.31 196 PRO A C 1
ATOM 1580 O O . PRO A 1 196 ? -16.049 -2.844 -6.289 1.00 88.31 196 PRO A O 1
ATOM 1583 N N . ASN A 1 197 ? -17.530 -3.866 -7.648 1.00 88.12 197 ASN A N 1
ATOM 1584 C CA . ASN A 1 197 ? -17.955 -4.910 -6.721 1.00 88.12 197 ASN A CA 1
ATOM 1585 C C . ASN A 1 197 ? -18.006 -6.264 -7.447 1.00 88.12 197 ASN A C 1
ATOM 1587 O O . ASN A 1 197 ? -18.636 -6.381 -8.491 1.00 88.12 197 ASN A O 1
ATOM 1591 N N . GLY A 1 198 ? -17.356 -7.289 -6.907 1.00 87.19 198 GLY A N 1
ATOM 1592 C CA . GLY A 1 198 ? -17.204 -8.586 -7.564 1.00 87.19 198 GLY A CA 1
ATOM 1593 C C . GLY A 1 198 ? -16.084 -8.578 -8.605 1.00 87.19 198 GLY A C 1
ATOM 1594 O O . GLY A 1 198 ? -14.918 -8.776 -8.253 1.00 87.19 198 GLY A O 1
ATOM 1595 N N . ARG A 1 199 ? -16.414 -8.384 -9.889 1.00 86.25 199 ARG A N 1
ATOM 1596 C CA . ARG A 1 199 ? -15.427 -8.364 -10.980 1.00 86.25 199 ARG A CA 1
ATOM 1597 C C . ARG A 1 199 ? -15.066 -6.951 -11.418 1.00 86.25 199 ARG A C 1
ATOM 1599 O O . ARG A 1 199 ? -15.884 -6.034 -11.415 1.00 86.25 199 ARG A O 1
ATOM 1606 N N . TRP A 1 200 ? -13.801 -6.789 -11.786 1.00 84.88 200 TRP A N 1
ATOM 1607 C CA . TRP A 1 200 ? -13.311 -5.575 -12.424 1.00 84.88 200 TRP A CA 1
ATOM 1608 C C . TRP A 1 200 ? -13.719 -5.584 -13.903 1.00 84.88 200 TRP A C 1
ATOM 1610 O O . TRP A 1 200 ? -13.584 -6.615 -14.556 1.00 84.88 200 TRP A O 1
ATOM 1620 N N . GLY A 1 201 ? -14.238 -4.462 -14.410 1.00 75.25 201 GLY A N 1
ATOM 1621 C CA . GLY A 1 201 ? -14.717 -4.319 -15.795 1.00 75.25 201 GLY A CA 1
ATOM 1622 C C . GLY A 1 201 ? -16.230 -4.484 -16.007 1.00 75.25 201 GLY A C 1
ATOM 1623 O O . GLY A 1 201 ? -16.744 -3.981 -17.000 1.00 75.25 201 GLY A O 1
ATOM 1624 N N . ASP A 1 202 ? -16.969 -5.090 -15.067 1.00 68.06 202 ASP A N 1
ATOM 1625 C CA . ASP A 1 202 ? -18.444 -5.207 -15.155 1.00 68.06 202 ASP A CA 1
ATOM 1626 C C . ASP A 1 202 ? -19.152 -3.845 -15.031 1.00 68.06 202 ASP A C 1
ATOM 1628 O O . ASP A 1 202 ? -20.287 -3.654 -15.468 1.00 68.06 202 ASP A O 1
ATOM 1632 N N . PHE A 1 203 ? -18.470 -2.874 -14.428 1.00 58.78 203 PHE A N 1
ATOM 1633 C CA . PHE A 1 203 ? -18.925 -1.498 -14.317 1.00 58.78 203 PHE A CA 1
ATOM 1634 C C . PHE A 1 203 ? -18.152 -0.657 -15.326 1.00 58.78 203 PHE A C 1
ATOM 1636 O O . PHE A 1 203 ? -16.934 -0.795 -15.428 1.00 58.78 203 PHE A O 1
ATOM 1643 N N . GLN A 1 204 ? -18.835 0.262 -16.015 1.00 59.19 204 GLN A N 1
ATOM 1644 C CA . GLN A 1 204 ? -18.176 1.391 -16.674 1.00 59.19 204 GLN A CA 1
ATOM 1645 C C . GLN A 1 204 ? -17.520 2.238 -15.578 1.00 59.19 204 GLN A C 1
ATOM 1647 O O . GLN A 1 204 ? -18.128 3.163 -15.042 1.00 59.19 204 GLN A O 1
ATOM 1652 N N . THR A 1 205 ? -16.321 1.845 -15.151 1.00 61.59 205 THR A N 1
ATOM 1653 C CA . THR A 1 205 ? -15.555 2.577 -14.150 1.00 61.59 205 THR A CA 1
ATOM 1654 C C . THR A 1 205 ? -15.227 3.940 -14.733 1.00 61.59 205 THR A C 1
ATOM 1656 O O . THR A 1 205 ? -14.620 3.990 -15.808 1.00 61.59 205 THR A O 1
ATOM 1659 N N . PRO A 1 206 ? -15.623 5.038 -14.068 1.00 64.06 206 PRO A N 1
ATOM 1660 C CA . PRO A 1 206 ? -15.249 6.367 -14.513 1.00 64.06 206 PRO A CA 1
ATOM 1661 C C . PRO A 1 206 ? -13.727 6.481 -14.598 1.00 64.06 206 PRO A C 1
ATOM 1663 O O . PRO A 1 206 ? -12.993 5.799 -13.879 1.00 64.06 206 PRO A O 1
ATOM 1666 N N . SER A 1 207 ? -13.241 7.365 -15.463 1.00 79.00 207 SER A N 1
ATOM 1667 C CA . SER A 1 207 ? -11.809 7.626 -15.556 1.00 79.00 207 SER A CA 1
ATOM 1668 C C . SER A 1 207 ? -11.262 8.101 -14.208 1.00 79.00 207 SER A C 1
ATOM 1670 O O . SER A 1 207 ? -11.917 8.840 -13.467 1.00 79.00 207 SER A O 1
ATOM 1672 N N . PHE A 1 208 ? -10.048 7.674 -13.875 1.00 80.50 208 PHE A N 1
ATOM 1673 C CA . PHE A 1 208 ? -9.329 8.232 -12.735 1.00 80.50 208 PHE A CA 1
ATOM 1674 C C . PHE A 1 208 ? -9.104 9.730 -12.943 1.00 80.50 208 PHE A C 1
ATOM 1676 O O . PHE A 1 208 ? -8.798 10.167 -14.055 1.00 80.50 208 PHE A O 1
ATOM 1683 N N . ALA A 1 209 ? -9.195 10.505 -11.863 1.00 79.94 209 ALA A N 1
ATOM 1684 C CA . ALA A 1 209 ? -8.874 11.922 -11.909 1.00 79.94 209 ALA A CA 1
ATOM 1685 C C . ALA A 1 209 ? -7.413 12.136 -12.371 1.00 79.94 209 ALA A C 1
ATOM 1687 O O . ALA A 1 209 ? -6.528 11.317 -12.043 1.00 79.94 209 ALA A O 1
ATOM 1688 N N . PRO A 1 210 ? -7.143 13.222 -13.120 1.00 77.81 210 PRO A N 1
ATOM 1689 C CA . PRO A 1 210 ? -5.793 13.612 -13.498 1.00 77.81 210 PRO A CA 1
ATOM 1690 C C . PRO A 1 210 ? -4.870 13.718 -12.286 1.00 77.81 210 PRO A C 1
ATOM 1692 O O . PRO A 1 210 ? -5.273 14.103 -11.186 1.00 77.81 210 PRO A O 1
ATOM 1695 N N . LEU A 1 211 ? -3.593 13.399 -12.492 1.00 71.56 211 LEU A N 1
ATOM 1696 C CA . LEU A 1 211 ? -2.604 13.451 -11.419 1.00 71.56 211 LEU A CA 1
ATOM 1697 C C . LEU A 1 211 ? -2.428 14.879 -10.867 1.00 71.56 211 LEU A C 1
ATOM 1699 O O . LEU A 1 211 ? -2.174 15.041 -9.676 1.00 71.56 211 LEU A O 1
ATOM 1703 N N . THR A 1 212 ? -2.614 15.906 -11.700 1.00 67.38 212 THR A N 1
ATOM 1704 C CA . THR A 1 212 ? -2.532 17.330 -11.330 1.00 67.38 212 THR A CA 1
ATOM 1705 C C . THR A 1 212 ? -3.506 17.714 -10.217 1.00 67.38 212 THR A C 1
ATOM 1707 O O . THR A 1 212 ? -3.130 18.438 -9.293 1.00 67.38 212 THR A O 1
ATOM 1710 N N . ASP A 1 213 ? -4.721 17.168 -10.253 1.00 59.50 213 ASP A N 1
ATOM 1711 C CA . ASP A 1 213 ? -5.790 17.488 -9.301 1.00 59.50 213 ASP A CA 1
ATOM 1712 C C . ASP A 1 213 ? -5.501 16.863 -7.930 1.00 59.50 213 ASP A C 1
ATOM 1714 O O . ASP A 1 213 ? -5.734 17.465 -6.881 1.00 59.50 213 ASP A O 1
ATOM 1718 N N . TYR A 1 214 ? -4.899 15.670 -7.931 1.00 56.88 214 TYR A N 1
ATOM 1719 C CA . TYR A 1 214 ? -4.424 15.011 -6.716 1.00 56.88 214 TYR A CA 1
ATOM 1720 C C . TYR A 1 214 ? -3.162 15.681 -6.144 1.00 56.88 214 TYR A C 1
ATOM 1722 O O . TYR A 1 214 ? -3.016 15.806 -4.923 1.00 56.88 214 TYR A O 1
ATOM 1730 N N . GLN A 1 215 ? -2.248 16.136 -7.007 1.00 55.28 215 GLN A N 1
ATOM 1731 C CA . GLN A 1 215 ? -0.999 16.792 -6.609 1.00 55.28 215 GLN A CA 1
ATOM 1732 C C . GLN A 1 215 ? -1.252 18.091 -5.833 1.00 55.28 215 GLN A C 1
ATOM 1734 O O . GLN A 1 215 ? -0.632 18.287 -4.788 1.00 55.28 215 GLN A O 1
ATOM 1739 N N . ALA A 1 216 ? -2.213 18.918 -6.260 1.00 47.84 216 ALA A N 1
ATOM 1740 C CA . ALA A 1 216 ? -2.589 20.147 -5.551 1.00 47.84 216 ALA A CA 1
ATOM 1741 C C . ALA A 1 216 ? -3.038 19.886 -4.097 1.00 47.84 216 ALA A C 1
ATOM 1743 O O . ALA A 1 216 ? -2.794 20.700 -3.206 1.00 47.84 216 ALA A O 1
ATOM 1744 N N . CYS A 1 217 ? -3.637 18.720 -3.834 1.00 42.81 217 CYS A N 1
ATOM 1745 C CA . CYS A 1 217 ? -4.100 18.326 -2.506 1.00 42.81 217 CYS A CA 1
ATOM 1746 C C . CYS A 1 217 ? -3.016 17.611 -1.672 1.00 42.81 217 CYS A C 1
ATOM 1748 O O . CYS A 1 217 ? -3.010 17.716 -0.446 1.00 42.81 217 CYS A O 1
ATOM 1750 N N . THR A 1 218 ? -2.066 16.899 -2.294 1.00 45.09 218 THR A N 1
ATOM 1751 C CA . THR A 1 218 ? -1.207 15.943 -1.564 1.00 45.09 218 THR A CA 1
ATOM 1752 C C . THR A 1 218 ? 0.268 16.279 -1.465 1.00 45.09 218 THR A C 1
ATOM 1754 O O . THR A 1 218 ? 0.882 15.903 -0.463 1.00 45.09 218 THR A O 1
ATOM 1757 N N . THR A 1 219 ? 0.841 17.028 -2.409 1.00 45.34 219 THR A N 1
ATOM 1758 C CA . THR A 1 219 ? 2.264 17.393 -2.325 1.00 45.34 219 THR A CA 1
ATOM 1759 C C . THR A 1 219 ? 2.525 18.590 -1.416 1.00 45.34 219 THR A C 1
ATOM 1761 O O . THR A 1 219 ? 3.641 18.723 -0.930 1.00 45.34 219 THR A O 1
ATOM 1764 N N . THR A 1 220 ? 1.508 19.410 -1.123 1.00 39.59 220 THR A N 1
ATOM 1765 C CA . THR A 1 220 ? 1.670 20.622 -0.294 1.00 39.59 220 THR A CA 1
ATOM 1766 C C . THR A 1 220 ? 0.886 20.569 1.024 1.00 39.59 220 THR A C 1
ATOM 1768 O O . THR A 1 220 ? 1.315 21.177 2.000 1.00 39.59 220 THR A O 1
ATOM 1771 N N . PHE A 1 221 ? -0.216 19.806 1.103 1.00 35.31 221 PHE A N 1
ATOM 1772 C CA . PHE A 1 221 ? -1.109 19.826 2.276 1.00 35.31 221 PHE A CA 1
ATOM 1773 C C . PHE A 1 221 ? -1.283 18.482 3.013 1.00 35.31 221 PHE A C 1
ATOM 1775 O O . PHE A 1 221 ? -1.676 18.502 4.178 1.00 35.31 221 PHE A O 1
ATOM 1782 N N . LEU A 1 222 ? -0.974 17.323 2.403 1.00 45.09 222 LEU A N 1
ATOM 1783 C CA . LEU A 1 222 ? -1.270 16.001 3.001 1.00 45.09 222 LEU A CA 1
ATOM 1784 C C . LEU A 1 222 ? -0.085 15.030 3.134 1.00 45.09 222 LEU A C 1
ATOM 1786 O O . LEU A 1 222 ? -0.270 13.958 3.723 1.00 45.09 222 LEU A O 1
ATOM 1790 N N . ARG A 1 223 ? 1.132 15.360 2.669 1.00 55.09 223 ARG A N 1
ATOM 1791 C CA . ARG A 1 223 ? 2.328 14.617 3.107 1.00 55.09 223 ARG A CA 1
ATOM 1792 C C . ARG A 1 223 ? 2.514 14.867 4.605 1.00 55.09 223 ARG A C 1
ATOM 1794 O O . ARG A 1 223 ? 2.714 16.015 5.004 1.00 55.09 223 ARG A O 1
ATOM 1801 N N . PRO A 1 224 ? 2.466 13.834 5.467 1.00 57.69 224 PRO A N 1
ATOM 1802 C CA . PRO A 1 224 ? 2.837 14.029 6.858 1.00 57.69 224 PRO A CA 1
ATOM 1803 C C . PRO A 1 224 ? 4.285 14.520 6.877 1.00 57.69 224 PRO A C 1
ATOM 1805 O O . PRO A 1 224 ? 5.150 13.846 6.319 1.00 57.69 224 PRO A O 1
ATOM 1808 N N . ARG A 1 225 ? 4.565 15.657 7.530 1.00 62.16 225 ARG A N 1
ATOM 1809 C CA . ARG A 1 225 ? 5.937 16.191 7.672 1.00 62.16 225 ARG A CA 1
ATOM 1810 C C . ARG A 1 225 ? 6.931 15.129 8.158 1.00 62.16 225 ARG A C 1
ATOM 1812 O O . ARG A 1 225 ? 8.101 15.152 7.804 1.00 62.16 225 ARG A O 1
ATOM 1819 N N . SER A 1 226 ? 6.449 14.163 8.941 1.00 71.00 226 SER A N 1
ATOM 1820 C CA . SER A 1 226 ? 7.229 13.022 9.418 1.00 71.00 226 SER A CA 1
ATOM 1821 C C . SER A 1 226 ? 7.653 12.042 8.319 1.00 71.00 226 SER A C 1
ATOM 1823 O O . SER A 1 226 ? 8.708 11.437 8.451 1.00 71.00 226 SER A O 1
ATOM 1825 N N . HIS A 1 227 ? 6.871 11.860 7.253 1.00 75.44 227 HIS A N 1
ATOM 1826 C CA . HIS A 1 227 ? 7.240 10.993 6.132 1.00 75.44 227 HIS A CA 1
ATOM 1827 C C . HIS A 1 227 ? 8.315 11.643 5.260 1.00 75.44 227 HIS A C 1
ATOM 1829 O O . HIS A 1 227 ? 9.312 11.011 4.939 1.00 75.44 227 HIS A O 1
ATOM 1835 N N . GLU A 1 228 ? 8.134 12.920 4.927 1.00 78.56 228 GLU A N 1
ATOM 1836 C CA . GLU A 1 228 ? 9.108 13.691 4.151 1.00 78.56 228 GLU A CA 1
ATOM 1837 C C . GLU A 1 228 ? 10.446 13.822 4.882 1.00 78.56 228 GLU A C 1
ATOM 1839 O O . GLU A 1 228 ? 11.484 13.550 4.291 1.00 78.56 228 GLU A O 1
ATOM 1844 N N . LYS A 1 229 ? 10.422 14.112 6.192 1.00 84.69 229 LYS A N 1
ATOM 1845 C CA . LYS A 1 229 ? 11.631 14.123 7.028 1.00 84.69 229 LYS A CA 1
ATOM 1846 C C . LYS A 1 229 ? 12.408 12.801 6.947 1.00 84.69 229 LYS A C 1
ATOM 1848 O O . LYS A 1 229 ? 13.621 12.822 6.792 1.00 84.69 229 LYS A O 1
ATOM 1853 N N . ARG A 1 230 ? 11.719 11.656 6.989 1.00 87.38 230 ARG A N 1
ATOM 1854 C CA . ARG A 1 230 ? 12.368 10.336 6.868 1.00 87.38 230 ARG A CA 1
ATOM 1855 C C . ARG A 1 230 ? 12.940 10.095 5.477 1.00 87.38 230 ARG A C 1
ATOM 1857 O O . ARG A 1 230 ? 14.011 9.520 5.373 1.00 87.38 230 ARG A O 1
ATOM 1864 N N . LEU A 1 231 ? 12.250 10.528 4.420 1.00 86.94 231 LEU A N 1
ATOM 1865 C CA . LEU A 1 231 ? 12.787 10.433 3.060 1.00 86.94 231 LEU A CA 1
ATOM 1866 C C . LEU A 1 231 ? 14.055 11.283 2.912 1.00 86.94 231 LEU A C 1
ATOM 1868 O O . LEU A 1 231 ? 15.022 10.815 2.323 1.00 86.94 231 LEU A O 1
ATOM 1872 N N . LEU A 1 232 ? 14.080 12.487 3.490 1.00 88.75 232 LEU A N 1
ATOM 1873 C CA . LEU A 1 232 ? 15.285 13.319 3.536 1.00 88.75 232 LEU A CA 1
ATOM 1874 C C . LEU A 1 232 ? 16.437 12.589 4.246 1.00 88.75 232 LEU A C 1
ATOM 1876 O O . LEU A 1 232 ? 17.535 12.518 3.712 1.00 88.75 232 LEU A O 1
ATOM 1880 N N . GLU A 1 233 ? 16.180 11.981 5.403 1.00 89.69 233 GLU A N 1
ATOM 1881 C CA . GLU A 1 233 ? 17.202 11.262 6.179 1.00 89.69 233 GLU A CA 1
ATOM 1882 C C . GLU A 1 233 ? 17.679 9.957 5.507 1.00 89.69 233 GLU A C 1
ATOM 1884 O O . GLU A 1 233 ? 18.869 9.644 5.519 1.00 89.69 233 GLU A O 1
ATOM 1889 N N . GLU A 1 234 ? 16.768 9.171 4.927 1.00 91.12 234 GLU A N 1
ATOM 1890 C CA . GLU A 1 234 ? 17.065 7.827 4.411 1.00 91.12 234 GLU A CA 1
ATOM 1891 C C . GLU A 1 234 ? 17.471 7.822 2.925 1.00 91.12 234 GLU A C 1
ATOM 1893 O O . GLU A 1 234 ? 18.279 6.981 2.514 1.00 91.12 234 GLU A O 1
ATOM 1898 N N . TRP A 1 235 ? 16.932 8.729 2.101 1.00 92.00 235 TRP A N 1
ATOM 1899 C CA . TRP A 1 235 ? 17.058 8.693 0.635 1.00 92.00 235 TRP A CA 1
ATOM 1900 C C . TRP A 1 235 ? 17.913 9.815 0.045 1.00 92.00 235 TRP A C 1
ATOM 1902 O O . TRP A 1 235 ? 18.429 9.623 -1.055 1.00 92.00 235 TRP A O 1
ATOM 1912 N N . VAL A 1 236 ? 18.130 10.929 0.754 1.00 90.94 236 VAL A N 1
ATOM 1913 C CA . VAL A 1 236 ? 18.999 12.020 0.278 1.00 90.94 236 VAL A CA 1
ATOM 1914 C C . VAL A 1 236 ? 20.435 11.770 0.715 1.00 90.94 236 VAL A C 1
ATOM 1916 O O . VAL A 1 236 ? 20.899 12.217 1.759 1.00 90.94 236 VAL A O 1
ATOM 1919 N N . VAL A 1 237 ? 21.149 11.017 -0.114 1.00 91.50 237 VAL A N 1
ATOM 1920 C CA . VAL A 1 237 ? 22.608 10.861 -0.037 1.00 91.50 237 VAL A CA 1
ATOM 1921 C C . VAL A 1 237 ? 23.208 11.158 -1.410 1.00 91.50 237 VAL A C 1
ATOM 1923 O O . VAL A 1 237 ? 22.508 10.951 -2.403 1.00 91.50 237 VAL A O 1
ATOM 1926 N N . PRO A 1 238 ? 24.464 11.616 -1.513 1.00 91.69 238 PRO A N 1
ATOM 1927 C CA . PRO A 1 238 ? 25.088 11.846 -2.812 1.00 91.69 238 PRO A CA 1
ATOM 1928 C C . PRO A 1 238 ? 25.078 10.569 -3.661 1.00 91.69 238 PRO A C 1
ATOM 1930 O O . PRO A 1 238 ? 25.603 9.545 -3.223 1.00 91.69 238 PRO A O 1
ATOM 1933 N N . LEU A 1 239 ? 24.480 10.635 -4.853 1.00 94.19 239 LEU A N 1
ATOM 1934 C CA . LEU A 1 239 ? 24.439 9.535 -5.817 1.00 94.19 239 LEU A CA 1
ATOM 1935 C C . LEU A 1 239 ? 25.508 9.792 -6.883 1.00 94.19 239 LEU A C 1
ATOM 1937 O O . LEU A 1 239 ? 25.425 10.769 -7.627 1.00 94.19 239 LEU A O 1
ATOM 1941 N N . LYS A 1 240 ? 26.534 8.942 -6.938 1.00 92.75 240 LYS A N 1
ATOM 1942 C CA . LYS A 1 240 ? 27.642 9.046 -7.898 1.00 92.75 240 LYS A CA 1
ATOM 1943 C C . LYS A 1 240 ? 27.405 8.186 -9.129 1.00 92.75 240 LYS A C 1
ATOM 1945 O O . LYS A 1 240 ? 27.864 8.546 -10.211 1.00 92.75 240 LYS A O 1
ATOM 1950 N N . SER A 1 241 ? 26.716 7.061 -8.964 1.00 95.31 241 SER A N 1
ATOM 1951 C CA . SER A 1 241 ? 26.426 6.133 -10.051 1.00 95.31 241 SER A CA 1
ATOM 1952 C C . SER A 1 241 ? 25.058 5.473 -9.896 1.00 95.31 241 SER A C 1
ATOM 1954 O O . SER A 1 241 ? 24.359 5.641 -8.894 1.00 95.31 241 SER A O 1
ATOM 1956 N N . ILE A 1 242 ? 24.651 4.724 -10.919 1.00 94.75 242 ILE A N 1
ATOM 1957 C CA . ILE A 1 242 ? 23.356 4.043 -10.931 1.00 94.75 242 ILE A CA 1
ATOM 1958 C C . ILE A 1 242 ? 23.298 2.901 -9.906 1.00 94.75 242 ILE A C 1
ATOM 1960 O O . ILE A 1 242 ? 22.239 2.597 -9.363 1.00 94.75 242 ILE A O 1
ATOM 1964 N N . GLU A 1 243 ? 24.449 2.327 -9.564 1.00 95.75 243 GLU A N 1
ATOM 1965 C CA . GLU A 1 243 ? 24.590 1.310 -8.526 1.00 95.75 243 GLU A CA 1
ATOM 1966 C C . GLU A 1 243 ? 24.206 1.850 -7.140 1.00 95.75 243 GLU A C 1
ATOM 1968 O O . GLU A 1 243 ? 23.632 1.109 -6.342 1.00 95.75 243 GLU A O 1
ATOM 1973 N N . ASP A 1 244 ? 24.422 3.144 -6.867 1.00 96.12 244 ASP A N 1
ATOM 1974 C CA . ASP A 1 244 ? 23.973 3.772 -5.616 1.00 96.12 244 ASP A CA 1
ATOM 1975 C C . ASP A 1 244 ? 22.437 3.770 -5.516 1.00 96.12 244 ASP A C 1
ATOM 1977 O O . ASP A 1 244 ? 21.866 3.570 -4.439 1.00 96.12 244 ASP A O 1
ATOM 1981 N N . ILE A 1 245 ? 21.745 3.941 -6.650 1.00 96.25 245 ILE A N 1
ATOM 1982 C CA . ILE A 1 245 ? 20.283 3.824 -6.725 1.00 96.25 245 ILE A CA 1
ATOM 1983 C C . ILE A 1 245 ? 19.878 2.375 -6.448 1.00 96.25 245 ILE A C 1
ATOM 1985 O O . ILE A 1 245 ? 18.972 2.138 -5.649 1.00 96.25 245 ILE A O 1
ATOM 1989 N N . TYR A 1 246 ? 20.567 1.398 -7.040 1.00 96.94 246 TYR A N 1
ATOM 1990 C CA . TYR A 1 246 ? 20.273 -0.027 -6.835 1.00 96.94 246 TYR A CA 1
ATOM 1991 C C . TYR A 1 246 ? 20.405 -0.409 -5.359 1.00 96.94 246 TYR A C 1
ATOM 1993 O O . TYR A 1 246 ? 19.526 -1.064 -4.789 1.00 96.94 246 TYR A O 1
ATOM 2001 N N . GLU A 1 247 ? 21.458 0.087 -4.708 1.00 96.19 247 GLU A N 1
ATOM 2002 C CA . GLU A 1 247 ? 21.710 -0.139 -3.292 1.00 96.19 247 GLU A CA 1
ATOM 2003 C C . GLU A 1 247 ? 20.597 0.448 -2.407 1.00 96.19 247 GLU A C 1
ATOM 2005 O O . GLU A 1 247 ? 20.216 -0.169 -1.409 1.00 96.19 247 GLU A O 1
ATOM 2010 N N . LYS A 1 248 ? 20.021 1.608 -2.762 1.00 95.38 248 LYS A N 1
ATOM 2011 C CA . LYS A 1 248 ? 18.889 2.198 -2.021 1.00 95.38 248 LYS A CA 1
ATOM 2012 C C . LYS A 1 248 ? 17.652 1.310 -2.048 1.00 95.38 248 LYS A C 1
ATOM 2014 O O . LYS A 1 248 ? 17.073 1.044 -0.991 1.00 95.38 248 LYS A O 1
ATOM 2019 N N . PHE A 1 249 ? 17.280 0.804 -3.220 1.00 96.56 249 PHE A N 1
ATOM 2020 C CA . PHE A 1 249 ? 16.151 -0.117 -3.336 1.00 96.56 249 PHE A CA 1
ATOM 2021 C C . PHE A 1 249 ? 16.416 -1.443 -2.614 1.00 96.56 249 PHE A C 1
ATOM 2023 O O . PHE A 1 249 ? 15.540 -1.950 -1.907 1.00 96.56 249 PHE A O 1
ATOM 2030 N N . ALA A 1 250 ? 17.636 -1.980 -2.720 1.00 95.88 250 ALA A N 1
ATOM 2031 C CA . ALA A 1 250 ? 18.027 -3.193 -2.011 1.00 95.88 250 ALA A CA 1
ATOM 2032 C C . ALA A 1 250 ? 17.975 -3.001 -0.484 1.00 95.88 250 ALA A C 1
ATOM 2034 O O . ALA A 1 250 ? 17.411 -3.835 0.224 1.00 95.88 250 ALA A O 1
ATOM 2035 N N . LYS A 1 251 ? 18.486 -1.877 0.040 1.00 95.00 251 LYS A N 1
ATOM 2036 C CA . LYS A 1 251 ? 18.409 -1.519 1.470 1.00 95.00 251 LYS A CA 1
ATOM 2037 C C . LYS A 1 251 ? 16.964 -1.451 1.968 1.00 95.00 251 LYS A C 1
ATOM 2039 O O . LYS A 1 251 ? 16.691 -1.961 3.057 1.00 95.00 251 LYS A O 1
ATOM 2044 N N . PHE A 1 252 ? 16.054 -0.879 1.178 1.00 94.12 252 PHE A N 1
ATOM 2045 C CA . PHE A 1 252 ? 14.629 -0.854 1.510 1.00 94.12 252 PHE A CA 1
ATOM 2046 C C . PHE A 1 252 ? 14.037 -2.261 1.565 1.00 94.12 252 PHE A C 1
ATOM 2048 O O . PHE A 1 252 ? 13.429 -2.619 2.572 1.00 94.12 252 PHE A O 1
ATOM 2055 N N . CYS A 1 253 ? 14.279 -3.089 0.546 1.00 93.31 253 CYS A N 1
ATOM 2056 C CA . CYS A 1 253 ? 13.768 -4.460 0.506 1.00 93.31 253 CYS A CA 1
ATOM 2057 C C . CYS A 1 253 ? 14.325 -5.327 1.639 1.00 93.31 253 CYS A C 1
ATOM 2059 O O . CYS A 1 253 ? 13.593 -6.137 2.189 1.00 93.31 253 CYS A O 1
ATOM 2061 N N . LEU A 1 254 ? 15.573 -5.115 2.063 1.00 92.81 254 LEU A N 1
ATOM 2062 C CA . LEU A 1 254 ? 16.176 -5.796 3.216 1.00 92.81 254 LEU A CA 1
ATOM 2063 C C . LEU A 1 254 ? 15.674 -5.268 4.575 1.00 92.81 254 LEU A C 1
ATOM 2065 O O . LEU A 1 254 ? 16.079 -5.777 5.618 1.00 92.81 254 LEU A O 1
ATOM 2069 N N . GLY A 1 255 ? 14.808 -4.250 4.589 1.00 90.00 255 GLY A N 1
ATOM 2070 C CA . GLY A 1 255 ? 14.248 -3.654 5.804 1.00 90.00 255 GLY A CA 1
ATOM 2071 C C . GLY A 1 255 ? 15.214 -2.744 6.567 1.00 90.00 255 GLY A C 1
ATOM 2072 O O . GLY A 1 255 ? 14.953 -2.424 7.727 1.00 90.00 255 GLY A O 1
ATOM 2073 N N . LYS A 1 256 ? 16.323 -2.327 5.938 1.00 90.62 256 LYS A N 1
ATOM 2074 C CA . LYS A 1 256 ? 17.300 -1.395 6.530 1.00 90.62 256 LYS A CA 1
ATOM 2075 C C . LYS A 1 256 ? 16.776 0.042 6.549 1.00 90.62 256 LYS A C 1
ATOM 2077 O O . LYS A 1 256 ? 17.121 0.800 7.448 1.00 90.62 256 LYS A O 1
ATOM 2082 N N . THR A 1 257 ? 15.935 0.401 5.582 1.00 90.25 257 THR A N 1
ATOM 2083 C CA . THR A 1 257 ? 15.170 1.655 5.555 1.00 90.25 257 THR A CA 1
ATOM 2084 C C . THR A 1 257 ? 13.681 1.350 5.673 1.00 90.25 257 THR A C 1
ATOM 2086 O O . THR A 1 257 ? 13.230 0.247 5.351 1.00 90.25 257 THR A O 1
ATOM 2089 N N . LYS A 1 258 ? 12.903 2.305 6.189 1.00 89.19 258 LYS A N 1
ATOM 2090 C CA . LYS A 1 258 ? 11.467 2.100 6.449 1.00 89.19 258 LYS A CA 1
ATOM 2091 C C . LYS A 1 258 ? 10.573 2.944 5.551 1.00 89.19 258 LYS A C 1
ATOM 2093 O O . LYS A 1 258 ? 9.373 2.678 5.492 1.00 89.19 258 LYS A O 1
ATOM 2098 N N . SER A 1 259 ? 11.122 3.955 4.886 1.00 90.56 259 SER A N 1
ATOM 2099 C CA . SER A 1 259 ? 10.403 4.809 3.942 1.00 90.56 259 SER A CA 1
ATOM 2100 C C . SER A 1 259 ? 10.784 4.489 2.496 1.00 90.56 259 SER A C 1
ATOM 2102 O O . SER A 1 259 ? 11.866 3.968 2.233 1.00 90.56 259 SER A O 1
ATOM 2104 N N . SER A 1 260 ? 9.887 4.792 1.557 1.00 91.75 260 SER A N 1
ATOM 2105 C CA . SER A 1 260 ? 10.137 4.682 0.117 1.00 91.75 260 SER A CA 1
ATOM 2106 C C . SER A 1 260 ? 9.347 5.757 -0.636 1.00 91.75 260 SER A C 1
ATOM 2108 O O . SER A 1 260 ? 8.190 5.994 -0.282 1.00 91.75 260 SER A O 1
ATOM 2110 N N . PRO A 1 261 ? 9.903 6.388 -1.690 1.00 91.38 261 PRO A N 1
ATOM 2111 C CA . PRO A 1 261 ? 9.162 7.331 -2.530 1.00 91.38 261 PRO A CA 1
ATOM 2112 C C . PRO A 1 261 ? 7.879 6.731 -3.132 1.00 91.38 261 PRO A C 1
ATOM 2114 O O . PRO A 1 261 ? 6.878 7.433 -3.287 1.00 91.38 261 PRO A O 1
ATOM 2117 N N . TRP A 1 262 ? 7.877 5.421 -3.405 1.00 93.31 262 TRP A N 1
ATOM 2118 C CA . TRP A 1 262 ? 6.746 4.692 -3.994 1.00 93.31 262 TRP A CA 1
ATOM 2119 C C . TRP A 1 262 ? 5.759 4.123 -2.971 1.00 93.31 262 TRP A C 1
ATOM 2121 O O . TRP A 1 262 ? 4.762 3.520 -3.362 1.00 93.31 262 TRP A O 1
ATOM 2131 N N . SER A 1 263 ? 5.974 4.356 -1.673 1.00 90.94 263 SER A N 1
ATOM 2132 C CA . SER A 1 263 ? 5.112 3.842 -0.609 1.00 90.94 263 SER A CA 1
ATOM 2133 C C . SER A 1 263 ? 4.641 4.945 0.337 1.00 90.94 263 SER A C 1
ATOM 2135 O O . SER A 1 263 ? 5.410 5.779 0.795 1.00 90.94 263 SER A O 1
ATOM 2137 N N . GLU A 1 264 ? 3.350 4.938 0.656 1.00 87.56 264 GLU A N 1
ATOM 2138 C CA . GLU A 1 264 ? 2.750 5.715 1.747 1.00 87.56 264 GLU A CA 1
ATOM 2139 C C . GLU A 1 264 ? 2.732 4.922 3.065 1.00 87.56 264 GLU A C 1
ATOM 2141 O O . GLU A 1 264 ? 2.343 5.452 4.111 1.00 87.56 264 GLU A O 1
ATOM 2146 N N . LEU A 1 265 ? 3.112 3.641 3.013 1.00 86.50 265 LEU A N 1
ATOM 2147 C CA . LEU A 1 265 ? 3.158 2.729 4.150 1.00 86.50 265 LEU A CA 1
ATOM 2148 C C . LEU A 1 265 ? 4.514 2.828 4.855 1.00 86.50 265 LEU A C 1
ATOM 2150 O O . LEU A 1 265 ? 5.545 3.068 4.230 1.00 86.50 265 LEU A O 1
ATOM 2154 N N . TYR A 1 266 ? 4.511 2.618 6.171 1.00 84.88 266 TYR A N 1
ATOM 2155 C CA . TYR A 1 266 ? 5.730 2.617 6.974 1.00 84.88 266 TYR A CA 1
ATOM 2156 C C . TYR A 1 266 ? 6.251 1.192 7.167 1.00 84.88 266 TYR A C 1
ATOM 2158 O O . TYR A 1 266 ? 5.593 0.372 7.810 1.00 84.88 266 TYR A O 1
ATOM 2166 N N . GLY A 1 267 ? 7.451 0.928 6.653 1.00 86.00 267 GLY A N 1
ATOM 2167 C CA . GLY A 1 267 ? 8.087 -0.384 6.679 1.00 86.00 267 GLY A CA 1
ATOM 2168 C C . GLY A 1 267 ? 7.526 -1.365 5.645 1.00 86.00 267 GLY A C 1
ATOM 2169 O O . GLY A 1 267 ? 6.549 -1.096 4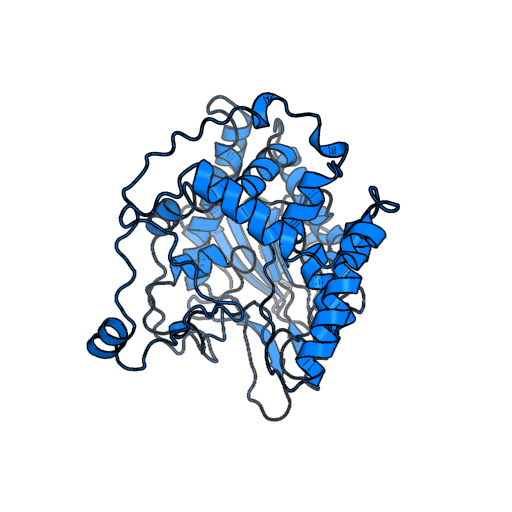.943 1.00 86.00 267 GLY A O 1
ATOM 2170 N N . LEU A 1 268 ? 8.175 -2.525 5.559 1.00 85.44 268 LEU A N 1
ATOM 2171 C CA . LEU A 1 268 ? 7.782 -3.608 4.659 1.00 85.44 268 LEU A CA 1
ATOM 2172 C C . LEU A 1 268 ? 6.551 -4.352 5.173 1.00 85.44 268 LEU A C 1
ATOM 2174 O O . LEU A 1 268 ? 6.412 -4.595 6.378 1.00 85.44 268 LEU A O 1
ATOM 2178 N N . GLN A 1 269 ? 5.697 -4.777 4.241 1.00 84.12 269 GLN A N 1
ATOM 2179 C CA . GLN A 1 269 ? 4.574 -5.647 4.565 1.00 84.12 269 GLN A CA 1
ATOM 2180 C C . GLN A 1 269 ? 5.080 -7.008 5.077 1.00 84.12 269 GLN A C 1
ATOM 2182 O O . GLN A 1 269 ? 6.133 -7.480 4.638 1.00 84.12 269 GLN A O 1
ATOM 2187 N N . PRO A 1 270 ? 4.355 -7.666 6.003 1.00 82.12 270 PRO A N 1
ATOM 2188 C CA . PRO A 1 270 ? 4.769 -8.959 6.546 1.00 82.12 270 PRO A CA 1
ATOM 2189 C C . PRO A 1 270 ? 5.014 -10.033 5.479 1.00 82.12 270 PRO A C 1
ATOM 2191 O O . PRO A 1 270 ? 5.932 -10.827 5.638 1.00 82.12 270 PRO A O 1
ATOM 2194 N N . GLU A 1 271 ? 4.238 -10.035 4.392 1.00 81.50 271 GLU A N 1
ATOM 2195 C CA . GLU A 1 271 ? 4.389 -10.986 3.279 1.00 81.50 271 GLU A CA 1
ATOM 2196 C C . GLU A 1 271 ? 5.709 -10.807 2.514 1.00 81.50 271 GLU A C 1
ATOM 2198 O O . GLU A 1 271 ? 6.336 -11.787 2.123 1.00 81.50 271 GLU A O 1
ATOM 2203 N N . THR A 1 272 ? 6.192 -9.569 2.372 1.00 86.00 272 THR A N 1
ATOM 2204 C CA . THR A 1 272 ? 7.451 -9.255 1.679 1.00 86.00 272 THR A CA 1
ATOM 2205 C C . THR A 1 272 ? 8.668 -9.780 2.438 1.00 86.00 272 THR A C 1
ATOM 2207 O O . THR A 1 272 ? 9.694 -10.088 1.836 1.00 86.00 272 THR A O 1
ATOM 2210 N N . LYS A 1 273 ? 8.565 -9.932 3.766 1.00 85.31 273 LYS A N 1
ATOM 2211 C CA . LYS A 1 273 ? 9.661 -10.452 4.600 1.00 85.31 273 LYS A CA 1
ATOM 2212 C C . LYS A 1 273 ? 10.037 -11.897 4.268 1.00 85.31 273 LYS A C 1
ATOM 2214 O O . LYS A 1 273 ? 11.127 -12.311 4.632 1.00 85.31 273 LYS A O 1
ATOM 2219 N N . VAL A 1 274 ? 9.163 -12.644 3.591 1.00 84.25 274 VAL A N 1
ATOM 2220 C CA . VAL A 1 274 ? 9.409 -14.043 3.204 1.00 84.25 274 VAL A CA 1
ATOM 2221 C C . VAL A 1 274 ? 10.480 -14.157 2.116 1.00 84.25 274 VAL A C 1
ATOM 2223 O O . VAL A 1 274 ? 11.198 -15.149 2.066 1.00 84.25 274 VAL A O 1
ATOM 2226 N 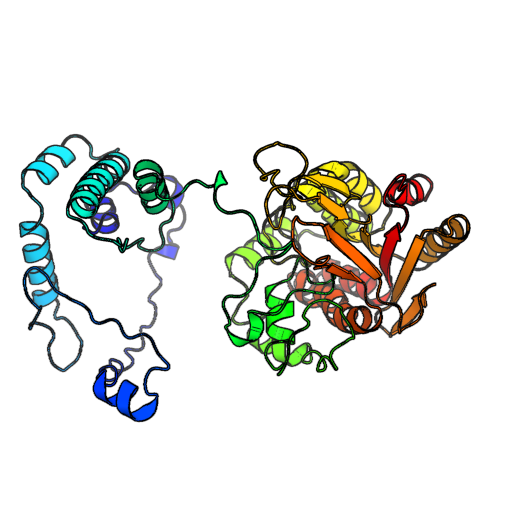N . PHE A 1 275 ? 10.603 -13.146 1.253 1.00 87.31 275 PHE A N 1
ATOM 2227 C CA . PHE A 1 275 ? 11.481 -13.168 0.076 1.00 87.31 275 PHE A CA 1
ATOM 2228 C C . PHE A 1 275 ? 12.282 -11.864 -0.082 1.00 87.31 275 PHE A C 1
ATOM 2230 O O . PHE A 1 275 ? 12.722 -11.500 -1.174 1.00 87.31 275 PHE A O 1
ATOM 2237 N N . ASN A 1 276 ? 12.505 -11.151 1.023 1.00 91.00 276 ASN A N 1
ATOM 2238 C CA . ASN A 1 276 ? 13.218 -9.875 1.055 1.00 91.00 276 ASN A CA 1
ATOM 2239 C C . ASN A 1 276 ? 14.666 -9.964 0.541 1.00 91.00 276 ASN A C 1
ATOM 2241 O O . ASN A 1 276 ? 15.121 -9.058 -0.155 1.00 91.00 276 ASN A O 1
ATOM 2245 N N . GLU A 1 277 ? 15.383 -11.049 0.843 1.00 91.62 277 GLU A N 1
ATOM 2246 C CA . GLU A 1 277 ? 16.742 -11.287 0.340 1.00 91.62 277 GLU A CA 1
ATOM 2247 C C . GLU A 1 277 ? 16.758 -11.462 -1.182 1.00 91.62 277 GLU A C 1
ATOM 2249 O O . GLU A 1 277 ? 17.610 -10.901 -1.873 1.00 91.62 277 GLU A O 1
ATOM 2254 N N . GLN A 1 278 ? 15.767 -12.178 -1.723 1.00 92.31 278 GLN A N 1
ATOM 2255 C CA . GLN A 1 278 ? 15.609 -12.352 -3.166 1.00 92.31 278 GLN A CA 1
ATOM 2256 C C . GLN A 1 278 ? 15.331 -11.008 -3.846 1.00 92.31 278 GLN A C 1
ATOM 2258 O O . GLN A 1 278 ? 15.964 -10.698 -4.854 1.00 92.31 278 GLN A O 1
ATOM 2263 N N . LEU A 1 279 ? 14.458 -10.176 -3.265 1.00 93.69 279 LEU A N 1
ATOM 2264 C CA . LEU A 1 279 ? 14.230 -8.811 -3.746 1.00 93.69 279 LEU A CA 1
ATOM 2265 C C . LEU A 1 279 ? 15.501 -7.965 -3.682 1.00 93.69 279 LEU A C 1
ATOM 2267 O O . LEU A 1 279 ? 15.803 -7.260 -4.640 1.00 93.69 279 LEU A O 1
ATOM 2271 N N . GLY A 1 280 ? 16.273 -8.045 -2.596 1.00 93.94 280 GLY A N 1
ATOM 2272 C CA . GLY A 1 280 ? 17.557 -7.351 -2.478 1.00 93.94 280 GLY A CA 1
ATOM 2273 C C . GLY A 1 280 ? 18.493 -7.680 -3.646 1.00 93.94 280 GLY A C 1
ATOM 2274 O O . GLY A 1 280 ? 19.003 -6.771 -4.299 1.00 93.94 280 GLY A O 1
ATOM 2275 N N . ASN A 1 281 ? 18.632 -8.966 -3.975 1.00 93.81 281 ASN A N 1
ATOM 2276 C CA . ASN A 1 281 ? 19.456 -9.428 -5.095 1.00 93.81 281 ASN A CA 1
ATOM 2277 C C . ASN A 1 281 ? 18.929 -8.953 -6.458 1.00 93.81 281 ASN A C 1
ATOM 2279 O O . ASN A 1 281 ? 19.713 -8.559 -7.318 1.00 93.81 281 ASN A O 1
ATOM 2283 N N . ILE A 1 282 ? 17.609 -8.962 -6.653 1.00 95.06 282 ILE A N 1
ATOM 2284 C CA . ILE A 1 282 ? 16.960 -8.478 -7.882 1.00 95.06 282 ILE A CA 1
ATOM 2285 C C . ILE A 1 282 ? 17.229 -6.982 -8.091 1.00 95.06 282 ILE A C 1
ATOM 2287 O O . ILE A 1 282 ? 17.606 -6.571 -9.188 1.00 95.06 282 ILE A O 1
ATOM 2291 N N . ASN A 1 283 ? 17.125 -6.182 -7.028 1.00 96.31 283 ASN A N 1
ATOM 2292 C CA . ASN A 1 283 ? 17.410 -4.749 -7.088 1.00 96.31 283 ASN A CA 1
ATOM 2293 C C . ASN A 1 283 ? 18.879 -4.464 -7.410 1.00 96.31 283 ASN A C 1
ATOM 2295 O O . ASN A 1 283 ? 19.155 -3.605 -8.244 1.00 96.31 283 ASN A O 1
ATOM 2299 N N . MET A 1 284 ? 19.816 -5.228 -6.836 1.00 95.38 284 MET A N 1
ATOM 2300 C CA . MET A 1 284 ? 21.248 -5.095 -7.147 1.00 95.38 284 MET A CA 1
ATOM 2301 C C . MET A 1 284 ? 21.593 -5.432 -8.606 1.00 95.38 284 MET A C 1
ATOM 2303 O O . MET A 1 284 ? 22.607 -4.960 -9.112 1.00 95.38 284 MET A O 1
ATOM 2307 N N . LYS A 1 285 ? 20.745 -6.199 -9.300 1.00 94.44 285 LYS A N 1
ATOM 2308 C CA . LYS A 1 285 ? 20.858 -6.493 -10.740 1.00 94.44 285 LYS A CA 1
ATOM 2309 C C . LYS A 1 285 ? 20.216 -5.425 -11.641 1.00 94.44 285 LYS A C 1
ATOM 2311 O O . LYS A 1 285 ? 20.160 -5.600 -12.855 1.00 94.44 285 LYS A O 1
ATOM 2316 N N . GLY A 1 286 ? 19.712 -4.330 -11.067 1.00 94.88 286 GLY A N 1
ATOM 2317 C CA . GLY A 1 286 ? 19.115 -3.215 -11.808 1.00 94.88 286 GLY A CA 1
ATOM 2318 C C . GLY A 1 286 ? 17.620 -3.356 -12.113 1.00 94.88 286 GLY A C 1
ATOM 2319 O O . GLY A 1 286 ? 17.095 -2.610 -12.941 1.00 94.88 286 GLY A O 1
ATOM 2320 N N . PHE A 1 287 ? 16.922 -4.283 -11.449 1.00 96.94 287 PHE A N 1
ATOM 2321 C CA . PHE A 1 287 ? 15.461 -4.394 -11.487 1.00 96.94 287 PHE A CA 1
ATOM 2322 C C . PHE A 1 287 ? 14.871 -3.742 -10.229 1.00 96.94 287 PHE A C 1
ATOM 2324 O O . PHE A 1 287 ? 14.775 -4.368 -9.177 1.00 96.94 287 PHE A O 1
ATOM 2331 N N . LEU A 1 288 ? 14.507 -2.465 -10.329 1.00 97.62 288 LEU A N 1
ATOM 2332 C CA . LEU A 1 288 ? 14.169 -1.597 -9.198 1.00 97.62 288 LEU A CA 1
ATOM 2333 C C . LEU A 1 288 ? 12.721 -1.791 -8.749 1.00 97.62 288 LEU A C 1
ATOM 2335 O O . LEU A 1 288 ? 11.807 -1.168 -9.289 1.00 97.62 288 LEU A O 1
ATOM 2339 N N . THR A 1 289 ? 12.507 -2.689 -7.790 1.00 97.31 289 THR A N 1
ATOM 2340 C CA . THR A 1 289 ? 11.182 -3.165 -7.376 1.00 97.31 289 THR A CA 1
ATOM 2341 C C . THR A 1 289 ? 10.433 -2.148 -6.523 1.00 97.31 289 THR A C 1
ATOM 2343 O O . THR A 1 289 ? 10.953 -1.684 -5.508 1.00 97.31 289 THR A O 1
ATOM 2346 N N . ILE A 1 290 ? 9.178 -1.870 -6.877 1.00 96.62 290 ILE A N 1
ATOM 2347 C CA . ILE A 1 290 ? 8.292 -0.946 -6.147 1.00 96.62 290 ILE A CA 1
ATOM 2348 C C . ILE A 1 290 ? 7.057 -1.627 -5.547 1.00 96.62 290 ILE A C 1
ATOM 2350 O O . ILE A 1 290 ? 6.420 -1.067 -4.650 1.00 96.62 290 ILE A O 1
ATOM 2354 N N . ASN A 1 291 ? 6.716 -2.832 -6.012 1.00 96.69 291 ASN A N 1
ATOM 2355 C CA . ASN A 1 291 ? 5.586 -3.607 -5.509 1.00 96.69 291 ASN A CA 1
ATOM 2356 C C . ASN A 1 291 ? 5.806 -5.114 -5.737 1.00 96.69 291 ASN A C 1
ATOM 2358 O O . ASN A 1 291 ? 6.450 -5.515 -6.708 1.00 96.69 291 ASN A O 1
ATOM 2362 N N . SER A 1 292 ? 5.295 -5.950 -4.832 1.00 94.31 292 SER A N 1
ATOM 2363 C CA . SER A 1 292 ? 5.478 -7.405 -4.881 1.00 94.31 292 SER A CA 1
ATOM 2364 C C . SER A 1 292 ? 4.477 -8.137 -3.989 1.00 94.31 292 SER A C 1
ATOM 2366 O O . SER A 1 292 ? 4.213 -7.661 -2.886 1.00 94.31 292 SER A O 1
ATOM 2368 N N . GLN A 1 293 ? 4.041 -9.332 -4.390 1.00 92.12 293 GLN A N 1
ATOM 2369 C CA . GLN A 1 293 ? 3.370 -10.298 -3.503 1.00 92.12 293 GLN A CA 1
ATOM 2370 C C . GLN A 1 293 ? 3.849 -11.730 -3.806 1.00 92.12 293 GLN A C 1
ATOM 2372 O O . GLN A 1 293 ? 4.166 -12.029 -4.965 1.00 92.12 293 GLN A O 1
ATOM 2377 N N . PRO A 1 294 ? 3.928 -12.616 -2.795 1.00 91.31 294 PRO A N 1
ATOM 2378 C CA . PRO A 1 294 ? 4.324 -14.006 -2.996 1.00 91.31 294 PRO A CA 1
ATOM 2379 C C . PRO A 1 294 ? 3.190 -14.827 -3.630 1.00 91.31 294 PRO A C 1
ATOM 2381 O O . PRO A 1 294 ? 2.026 -14.428 -3.613 1.00 91.31 294 PRO A O 1
ATOM 2384 N N . ALA A 1 295 ? 3.520 -16.008 -4.159 1.00 91.12 295 ALA A N 1
ATOM 2385 C CA . ALA A 1 295 ? 2.501 -17.005 -4.476 1.00 91.12 295 ALA A CA 1
ATOM 2386 C C . ALA A 1 295 ? 1.959 -17.625 -3.180 1.00 91.12 295 ALA A C 1
ATOM 2388 O O . A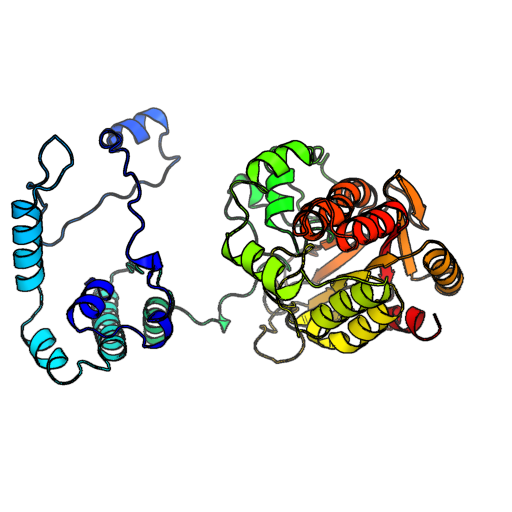LA A 1 295 ? 2.724 -17.966 -2.275 1.00 91.12 295 ALA A O 1
ATOM 2389 N N . VAL A 1 296 ? 0.641 -17.793 -3.103 1.00 89.50 296 VAL A N 1
ATOM 2390 C CA . VAL A 1 296 ? -0.040 -18.443 -1.980 1.00 89.50 296 VAL A CA 1
ATOM 2391 C C . VAL A 1 296 ? -1.037 -19.444 -2.527 1.00 89.50 296 VAL A C 1
ATOM 2393 O O . VAL A 1 296 ? -1.903 -19.099 -3.331 1.00 89.50 296 VAL A O 1
ATOM 2396 N N . ASN A 1 297 ? -0.945 -20.677 -2.041 1.00 90.00 297 ASN A N 1
ATOM 2397 C CA . ASN A 1 297 ? -1.801 -21.772 -2.461 1.00 90.00 297 ASN A CA 1
ATOM 2398 C C . ASN A 1 297 ? -2.642 -22.285 -1.284 1.00 90.00 297 ASN A C 1
ATOM 2400 O O . ASN A 1 297 ? -2.198 -23.138 -0.518 1.00 90.00 297 ASN A O 1
ATOM 2404 N N . GLY A 1 298 ? -3.852 -21.743 -1.127 1.00 86.69 298 GLY A N 1
ATOM 2405 C CA . GLY A 1 298 ? -4.839 -22.254 -0.174 1.00 86.69 298 GLY A CA 1
ATOM 2406 C C . GLY A 1 298 ? -4.515 -21.990 1.298 1.00 86.69 298 GLY A C 1
ATOM 2407 O O . GLY A 1 298 ? -4.834 -22.819 2.149 1.00 86.69 298 GLY A O 1
ATOM 2408 N N . ALA A 1 299 ? -3.903 -20.847 1.624 1.00 87.25 299 ALA A N 1
ATOM 2409 C CA . ALA A 1 299 ? -3.678 -20.464 3.020 1.00 87.25 299 ALA A CA 1
ATOM 2410 C C . ALA A 1 299 ? -5.015 -20.269 3.749 1.00 87.25 299 ALA A C 1
ATOM 2412 O O . ALA A 1 299 ? -5.965 -19.741 3.172 1.00 87.25 299 ALA A O 1
ATOM 2413 N N . LYS A 1 300 ? -5.107 -20.670 5.021 1.00 86.06 300 LYS A N 1
ATOM 2414 C CA . LYS A 1 300 ? -6.355 -20.514 5.779 1.00 86.06 300 LYS A CA 1
ATOM 2415 C C . LYS A 1 300 ? -6.671 -19.039 6.032 1.00 86.06 300 LYS A C 1
ATOM 2417 O O . LYS A 1 300 ? -5.800 -18.265 6.432 1.00 86.06 300 LYS A O 1
ATOM 2422 N N . SER A 1 301 ? -7.932 -18.660 5.854 1.00 82.88 301 SER A N 1
ATOM 2423 C CA . SER A 1 301 ? -8.404 -17.279 6.023 1.00 82.88 301 SER A CA 1
ATOM 2424 C C . SER A 1 301 ? -8.301 -16.752 7.458 1.00 82.88 301 SER A C 1
ATOM 2426 O O . SER A 1 301 ? -8.132 -15.551 7.667 1.00 82.88 301 SER A O 1
ATOM 2428 N N . ASP A 1 302 ? -8.370 -17.649 8.441 1.00 73.81 302 ASP A N 1
ATOM 2429 C CA . ASP A 1 302 ? -8.309 -17.379 9.880 1.00 73.81 302 ASP A CA 1
ATOM 2430 C C . ASP A 1 302 ? -6.880 -17.334 10.438 1.00 73.81 302 ASP A C 1
ATOM 2432 O O . ASP A 1 302 ? -6.687 -17.069 11.628 1.00 73.81 302 ASP A O 1
ATOM 2436 N N . THR A 1 303 ? -5.867 -17.545 9.588 1.00 66.62 303 THR A N 1
ATOM 2437 C CA . THR A 1 303 ? -4.468 -17.366 9.977 1.00 66.62 303 THR A CA 1
ATOM 2438 C C . THR A 1 303 ? -4.202 -15.876 10.162 1.00 66.62 303 THR A C 1
ATOM 2440 O O . THR A 1 303 ? -3.816 -15.145 9.248 1.00 66.62 303 THR A O 1
ATOM 2443 N N . LEU A 1 304 ? -4.465 -15.410 11.382 1.00 55.91 304 LEU A N 1
ATOM 2444 C CA . LEU A 1 304 ? -4.075 -14.096 11.864 1.00 55.91 304 LEU A CA 1
ATOM 2445 C C . LEU A 1 304 ? -2.564 -13.924 11.711 1.00 55.91 304 LEU A C 1
ATOM 2447 O O . LEU A 1 304 ? -1.793 -14.869 11.877 1.00 55.91 304 LEU A O 1
ATOM 2451 N N . ALA A 1 305 ? -2.139 -12.675 11.530 1.00 51.09 305 ALA A N 1
ATOM 2452 C CA . ALA A 1 305 ? -0.740 -12.243 11.462 1.00 51.09 305 ALA A CA 1
ATOM 2453 C C . ALA A 1 305 ? 0.116 -12.562 12.720 1.00 51.09 305 ALA A C 1
ATOM 2455 O O . ALA A 1 305 ? 1.216 -12.033 12.856 1.00 51.09 305 ALA A O 1
ATOM 2456 N N . LYS A 1 306 ? -0.384 -13.391 13.651 1.00 40.38 306 LYS A N 1
ATOM 2457 C CA . LYS A 1 306 ? 0.290 -13.840 14.875 1.00 40.38 306 LYS A CA 1
ATOM 2458 C C . LYS A 1 306 ? 1.251 -15.007 14.655 1.00 40.38 306 LYS A C 1
ATOM 2460 O O . LYS A 1 306 ? 2.223 -15.098 15.399 1.00 40.38 306 LYS A O 1
ATOM 2465 N N . MET A 1 307 ? 1.038 -15.872 13.660 1.00 35.94 307 MET A N 1
ATOM 2466 C CA . MET A 1 307 ? 2.110 -16.784 13.259 1.00 35.94 307 MET A CA 1
ATOM 2467 C C . MET A 1 307 ? 3.091 -15.988 12.409 1.00 35.94 307 MET A C 1
ATOM 2469 O O . MET A 1 307 ? 2.741 -15.504 11.330 1.00 35.94 307 MET A O 1
ATOM 2473 N N . MET A 1 308 ? 4.307 -15.811 12.937 1.00 36.91 308 MET A N 1
ATOM 2474 C CA . MET A 1 308 ? 5.450 -15.367 12.148 1.00 36.91 308 MET A CA 1
ATOM 2475 C C . MET A 1 308 ? 5.399 -16.079 10.791 1.00 36.91 308 MET A C 1
ATOM 2477 O O . MET A 1 308 ? 5.131 -17.275 10.736 1.00 36.91 308 MET A O 1
ATOM 2481 N N . PHE A 1 309 ? 5.660 -15.326 9.730 1.00 39.28 309 PHE A N 1
ATOM 2482 C CA . PHE A 1 309 ? 5.966 -15.770 8.370 1.00 39.28 309 PHE A CA 1
ATOM 2483 C C . PHE A 1 309 ? 4.927 -15.540 7.268 1.00 39.28 309 PHE A C 1
ATOM 2485 O O . PHE A 1 309 ? 5.386 -15.216 6.186 1.00 39.28 309 PHE A O 1
ATOM 2492 N N . VAL A 1 310 ? 3.598 -15.547 7.446 1.00 47.56 310 VAL A N 1
ATOM 2493 C CA . VAL A 1 310 ? 2.713 -15.244 6.288 1.00 47.56 310 VAL A CA 1
ATOM 2494 C C . VAL A 1 310 ? 1.407 -14.555 6.704 1.00 47.56 310 VAL A C 1
ATOM 2496 O O . VAL A 1 310 ? 0.371 -15.180 6.900 1.00 47.56 310 VAL A O 1
ATOM 2499 N N . GLY A 1 311 ? 1.437 -13.228 6.848 1.00 56.19 311 GLY A N 1
ATOM 2500 C CA . GLY A 1 311 ? 0.258 -12.409 7.165 1.00 56.19 311 GLY A CA 1
ATOM 2501 C C . GLY A 1 311 ? -0.707 -12.226 5.985 1.00 56.19 311 GLY A C 1
ATOM 2502 O O . GLY A 1 311 ? -1.026 -11.085 5.645 1.00 56.19 311 GLY A O 1
ATOM 2503 N N . THR A 1 312 ? -1.160 -13.315 5.356 1.00 61.47 312 THR A N 1
ATOM 2504 C CA . THR A 1 312 ? -2.015 -13.305 4.150 1.00 61.47 312 THR A CA 1
ATOM 2505 C C . THR A 1 312 ? -3.478 -13.654 4.426 1.00 61.47 312 THR A C 1
ATOM 2507 O O . THR A 1 312 ? -4.308 -13.475 3.541 1.00 61.47 312 THR A O 1
ATOM 2510 N N . GLY A 1 313 ? -3.829 -14.074 5.647 1.00 72.12 313 GLY A N 1
ATOM 2511 C CA . GLY A 1 313 ? -5.216 -14.330 6.043 1.00 72.12 313 GLY A CA 1
ATOM 2512 C C . GLY A 1 313 ? -6.091 -13.070 5.977 1.00 72.12 313 GLY A C 1
ATOM 2513 O O . GLY A 1 313 ? -5.727 -12.001 6.495 1.00 72.12 313 GLY A O 1
ATOM 2514 N N . TRP A 1 314 ? -7.239 -13.195 5.309 1.00 82.81 314 TRP A N 1
ATOM 2515 C CA . TRP A 1 314 ? -8.325 -12.215 5.251 1.00 82.81 314 TRP A CA 1
ATOM 2516 C C . TRP A 1 314 ? -9.647 -12.917 4.913 1.00 82.81 314 TRP A C 1
ATOM 2518 O O . TRP A 1 314 ? -9.657 -14.043 4.416 1.00 82.81 314 TRP A O 1
ATOM 2528 N N . GLY A 1 315 ? -10.760 -12.224 5.147 1.00 83.38 315 GLY A N 1
ATOM 2529 C CA . GLY A 1 315 ? -12.111 -12.708 4.878 1.00 83.38 315 GLY A CA 1
ATOM 2530 C C . GLY A 1 315 ? -12.722 -13.468 6.054 1.00 83.38 315 GLY A C 1
ATOM 2531 O O . GLY A 1 315 ? -12.373 -13.234 7.210 1.00 83.38 315 GLY A O 1
ATOM 2532 N N . GLU A 1 316 ? -13.695 -14.329 5.763 1.00 82.50 316 GLU A N 1
ATOM 2533 C CA . GLU A 1 316 ? -14.417 -15.091 6.788 1.00 82.50 316 GLU A CA 1
ATOM 2534 C C . GLU A 1 316 ? -13.642 -16.323 7.234 1.00 82.50 316 GLU A C 1
ATOM 2536 O O . GLU A 1 316 ? -12.917 -16.920 6.442 1.00 82.50 316 GLU A O 1
ATOM 2541 N N . ALA A 1 317 ? -13.805 -16.717 8.497 1.00 83.69 317 ALA A N 1
ATOM 2542 C CA . ALA A 1 317 ? -13.146 -17.895 9.052 1.00 83.69 317 ALA A CA 1
ATOM 2543 C C . ALA A 1 317 ? -13.575 -19.189 8.332 1.00 83.69 317 ALA A C 1
ATOM 2545 O O . ALA A 1 317 ? -14.701 -19.303 7.851 1.00 83.69 317 ALA A O 1
ATOM 2546 N N . GLY A 1 318 ? -12.669 -20.170 8.273 1.00 83.31 318 GLY A N 1
ATOM 2547 C CA . GLY A 1 318 ? -12.921 -21.460 7.616 1.00 83.31 318 GLY A CA 1
ATOM 2548 C C . GLY A 1 318 ? -12.833 -21.440 6.085 1.00 83.31 318 GLY A C 1
ATOM 2549 O O . GLY A 1 318 ? -13.268 -22.393 5.445 1.00 83.31 318 GLY A O 1
ATOM 2550 N N . GLY A 1 319 ? -12.291 -20.372 5.495 1.00 88.56 319 GLY A N 1
ATOM 2551 C CA . GLY A 1 319 ? -12.028 -20.255 4.061 1.00 88.56 319 GLY A CA 1
ATOM 2552 C C . GLY A 1 319 ? -10.552 -20.421 3.695 1.00 88.56 319 GLY A C 1
ATOM 2553 O O . GLY A 1 319 ? -9.685 -20.617 4.551 1.00 88.56 319 GLY A O 1
ATOM 2554 N N . CYS A 1 320 ? -10.272 -20.286 2.401 1.00 90.56 320 CYS A N 1
ATOM 2555 C CA . CYS A 1 320 ? -8.938 -20.368 1.815 1.00 90.56 320 CYS A CA 1
ATOM 2556 C C . CYS A 1 320 ? -8.631 -19.128 0.971 1.00 90.56 320 CYS A C 1
ATOM 2558 O O . CYS A 1 320 ? -9.490 -18.628 0.244 1.00 90.56 320 CYS A O 1
ATOM 2560 N N . VAL A 1 321 ? -7.388 -18.661 1.042 1.00 91.06 321 VAL A N 1
ATOM 2561 C CA . VAL A 1 321 ? -6.857 -17.509 0.311 1.00 91.06 321 VAL A CA 1
ATOM 2562 C C . VAL A 1 321 ? -5.777 -17.973 -0.661 1.00 91.06 321 VAL A C 1
ATOM 2564 O O . VAL A 1 321 ? -4.964 -18.844 -0.343 1.00 91.06 321 VAL A O 1
ATOM 2567 N N . TYR A 1 322 ? -5.761 -17.358 -1.839 1.00 93.12 322 TYR A N 1
ATOM 2568 C CA . TYR A 1 322 ? -4.844 -17.662 -2.928 1.00 93.12 322 TYR A CA 1
ATOM 2569 C C . TYR A 1 322 ? -4.237 -16.378 -3.494 1.00 93.12 322 TYR A C 1
ATOM 2571 O O . TYR A 1 322 ? -4.906 -15.340 -3.556 1.00 93.12 322 TYR A O 1
ATOM 2579 N N . GLN A 1 323 ? -2.977 -16.456 -3.922 1.00 93.62 323 GLN A N 1
ATOM 2580 C CA . GLN A 1 323 ? -2.249 -15.362 -4.561 1.00 93.62 323 GLN A CA 1
ATOM 2581 C C . GLN A 1 323 ? -1.368 -15.895 -5.693 1.00 93.62 323 GLN A C 1
ATOM 2583 O O . GLN A 1 323 ? -0.698 -16.915 -5.537 1.00 93.62 323 GLN A O 1
ATOM 2588 N N . LYS A 1 324 ? -1.326 -15.171 -6.812 1.00 95.19 324 LYS A N 1
ATOM 2589 C CA . LYS A 1 324 ? -0.296 -15.328 -7.848 1.00 95.19 324 LYS A CA 1
ATOM 2590 C C . LYS A 1 324 ? 0.936 -14.519 -7.465 1.00 95.19 324 LYS A C 1
ATOM 2592 O O . LYS A 1 324 ? 0.792 -13.405 -6.957 1.00 95.19 324 LYS A O 1
ATOM 2597 N N . ALA A 1 325 ? 2.131 -15.037 -7.746 1.00 94.38 325 ALA A N 1
ATOM 2598 C CA . ALA A 1 325 ? 3.342 -14.250 -7.545 1.00 94.38 325 ALA A CA 1
ATOM 2599 C C . ALA A 1 325 ? 3.338 -13.040 -8.490 1.00 94.38 325 ALA A C 1
ATOM 2601 O O . ALA A 1 325 ? 3.024 -13.157 -9.677 1.00 94.38 325 ALA A O 1
ATOM 2602 N N . TYR A 1 326 ? 3.681 -11.880 -7.941 1.00 95.81 326 TYR A N 1
ATOM 2603 C CA . TYR A 1 326 ? 3.651 -10.597 -8.631 1.00 95.81 326 TYR A CA 1
ATOM 2604 C C . TYR A 1 326 ? 4.932 -9.831 -8.349 1.00 95.81 326 TYR A C 1
ATOM 2606 O O . TYR A 1 326 ? 5.370 -9.760 -7.195 1.00 95.81 326 TYR A O 1
ATOM 2614 N N . LEU A 1 327 ? 5.478 -9.194 -9.380 1.00 96.56 327 LEU A N 1
ATOM 2615 C CA . LEU A 1 327 ? 6.582 -8.262 -9.238 1.00 96.56 327 LEU A CA 1
ATOM 2616 C C . LEU A 1 327 ? 6.383 -7.049 -10.142 1.00 96.56 327 LEU A C 1
ATOM 2618 O O . LEU A 1 327 ? 6.038 -7.179 -11.315 1.00 96.56 327 LEU A O 1
ATOM 2622 N N . GLU A 1 328 ? 6.650 -5.871 -9.592 1.00 98.06 328 GLU A N 1
ATOM 2623 C CA . GLU A 1 328 ? 6.603 -4.604 -10.309 1.00 98.06 328 GLU A CA 1
ATOM 2624 C C . GLU A 1 328 ? 7.890 -3.826 -10.083 1.00 98.06 328 GLU A C 1
ATOM 2626 O O . GLU A 1 328 ? 8.300 -3.622 -8.935 1.00 98.06 328 GLU A O 1
ATOM 2631 N N . PHE A 1 329 ? 8.537 -3.399 -11.163 1.00 98.06 329 PHE A N 1
ATOM 2632 C CA . PHE A 1 329 ? 9.857 -2.785 -11.090 1.00 98.06 329 PHE A CA 1
ATOM 2633 C C . PHE A 1 329 ? 10.155 -1.865 -12.270 1.00 98.06 329 PHE A C 1
ATOM 2635 O O . PHE A 1 329 ? 9.575 -1.999 -13.347 1.00 98.06 329 PHE A O 1
ATOM 2642 N N . PHE A 1 330 ? 11.118 -0.965 -12.078 1.00 98.44 330 PHE A N 1
ATOM 2643 C CA . PHE A 1 330 ? 11.759 -0.242 -13.172 1.00 98.44 330 PHE A CA 1
ATOM 2644 C C . PHE A 1 330 ? 13.003 -0.992 -13.654 1.00 98.44 330 PHE A C 1
ATOM 2646 O O . PHE A 1 330 ? 13.773 -1.495 -12.839 1.00 98.44 330 PHE A O 1
ATOM 2653 N N . CYS A 1 331 ? 13.243 -1.051 -14.962 1.00 97.38 331 CYS A N 1
ATOM 2654 C CA . CYS A 1 331 ? 14.492 -1.603 -15.497 1.00 97.38 331 CYS A CA 1
ATOM 2655 C C . CYS A 1 331 ? 14.937 -0.922 -16.795 1.00 97.38 331 CYS A C 1
ATOM 2657 O O . CYS A 1 331 ? 14.138 -0.309 -17.508 1.00 97.38 331 CYS A O 1
ATOM 2659 N N . PHE A 1 332 ? 16.228 -1.056 -17.099 1.00 96.25 332 PHE A N 1
ATOM 2660 C CA . PHE A 1 332 ? 16.819 -0.546 -18.331 1.00 96.25 332 PHE A CA 1
ATOM 2661 C C . PHE A 1 332 ? 16.348 -1.368 -19.555 1.00 96.25 332 PHE A C 1
ATOM 2663 O O . PHE A 1 332 ? 16.150 -2.583 -19.429 1.00 96.25 332 PHE A O 1
ATOM 2670 N N . PRO A 1 333 ? 16.205 -0.775 -20.759 1.00 95.94 333 PRO A N 1
ATOM 2671 C CA . PRO A 1 333 ? 15.636 -1.461 -21.926 1.00 95.94 333 PRO A CA 1
ATOM 2672 C C . PRO A 1 333 ? 16.374 -2.745 -22.347 1.00 95.94 333 PRO A C 1
ATOM 2674 O O . PRO A 1 333 ? 15.746 -3.709 -22.797 1.00 95.94 333 PRO A O 1
ATOM 2677 N N . ALA A 1 334 ? 17.701 -2.799 -22.175 1.00 95.12 334 ALA A N 1
ATOM 2678 C CA . ALA A 1 334 ? 18.481 -4.005 -22.469 1.00 95.12 334 ALA A CA 1
ATOM 2679 C C . ALA A 1 334 ? 18.128 -5.158 -21.510 1.00 95.12 334 ALA A C 1
ATOM 2681 O O . ALA A 1 334 ? 17.888 -6.283 -21.956 1.00 95.12 334 ALA A O 1
ATOM 2682 N N . SER A 1 335 ? 18.002 -4.863 -20.211 1.00 94.19 335 SER A N 1
ATOM 2683 C CA . SER A 1 335 ? 17.581 -5.825 -19.186 1.00 94.19 335 SER A CA 1
ATOM 2684 C C . SER A 1 335 ? 16.149 -6.309 -19.421 1.00 94.19 335 SER A C 1
ATOM 2686 O O . SER A 1 335 ? 15.879 -7.503 -19.300 1.00 94.19 335 SER A O 1
ATOM 2688 N N . LEU A 1 336 ? 15.245 -5.412 -19.836 1.00 95.06 336 LEU A N 1
ATOM 2689 C CA . LEU A 1 336 ? 13.880 -5.771 -20.231 1.00 95.06 336 LEU A CA 1
ATOM 2690 C C . LEU A 1 336 ? 13.873 -6.764 -21.398 1.00 95.06 336 LEU A C 1
ATOM 2692 O O . LEU A 1 336 ? 13.174 -7.774 -21.356 1.00 95.06 336 LEU A O 1
ATOM 2696 N N . THR A 1 337 ? 14.671 -6.501 -22.433 1.00 95.06 337 THR A N 1
ATOM 2697 C CA . THR A 1 337 ? 14.756 -7.372 -23.613 1.00 95.06 337 THR A CA 1
ATOM 2698 C C . THR A 1 337 ? 15.267 -8.765 -23.239 1.00 95.06 337 THR A C 1
ATOM 2700 O O . THR A 1 337 ? 14.700 -9.773 -23.671 1.00 95.06 337 THR A O 1
ATOM 2703 N N . ALA A 1 338 ? 16.300 -8.838 -22.393 1.00 93.88 338 ALA A N 1
ATOM 2704 C CA . ALA A 1 338 ? 16.817 -10.102 -21.874 1.00 93.88 338 ALA A CA 1
ATOM 2705 C C . ALA A 1 338 ? 15.758 -10.862 -21.057 1.00 93.88 338 ALA A C 1
ATOM 2707 O O . ALA A 1 338 ? 15.572 -12.064 -21.256 1.00 93.88 338 ALA A O 1
ATOM 2708 N N . LEU A 1 339 ? 15.019 -10.158 -20.194 1.00 93.31 339 LEU A N 1
ATOM 2709 C CA . LEU A 1 339 ? 13.946 -10.739 -19.391 1.00 93.31 339 LEU A CA 1
ATOM 2710 C C . LEU A 1 339 ? 12.811 -11.287 -20.264 1.00 93.31 339 LEU A C 1
ATOM 2712 O O . LEU A 1 339 ? 12.421 -12.438 -20.099 1.00 93.31 339 LEU A O 1
ATOM 2716 N N . ILE A 1 340 ? 12.323 -10.510 -21.234 1.00 92.88 340 ILE A N 1
ATOM 2717 C CA . ILE A 1 340 ? 11.252 -10.933 -22.150 1.00 92.88 340 ILE A CA 1
ATOM 2718 C C . ILE A 1 340 ? 11.662 -12.182 -22.934 1.00 92.88 340 ILE A C 1
ATOM 2720 O O . ILE A 1 340 ? 10.851 -13.091 -23.117 1.00 92.88 340 ILE A O 1
ATOM 2724 N N . ASN A 1 341 ? 12.919 -12.266 -23.377 1.00 92.44 341 ASN A N 1
ATOM 2725 C CA . ASN A 1 341 ? 13.414 -13.455 -24.066 1.00 92.44 341 ASN A CA 1
ATOM 2726 C C . ASN A 1 341 ? 13.388 -14.700 -23.172 1.00 92.44 341 ASN A C 1
ATOM 2728 O O . ASN A 1 341 ? 13.024 -15.768 -23.660 1.00 92.44 341 ASN A O 1
ATOM 2732 N N . LYS A 1 342 ? 13.683 -14.567 -21.872 1.00 90.50 342 LYS A N 1
ATOM 2733 C CA . LYS A 1 342 ? 13.501 -15.660 -20.902 1.00 90.50 342 LYS A CA 1
ATOM 2734 C C . LYS A 1 342 ? 12.022 -15.981 -20.685 1.00 90.50 342 LYS A C 1
ATOM 2736 O O . LYS A 1 342 ? 11.663 -17.153 -20.662 1.00 90.50 342 LYS A O 1
ATOM 2741 N N . CYS A 1 343 ? 11.154 -14.970 -20.601 1.00 89.31 343 CYS A N 1
ATOM 2742 C CA . CYS A 1 343 ? 9.713 -15.167 -20.419 1.00 89.31 343 CYS A CA 1
ATOM 2743 C C . CYS A 1 343 ? 9.069 -15.982 -21.550 1.00 89.31 343 CYS A C 1
ATOM 2745 O O . CYS A 1 343 ? 8.119 -16.711 -21.292 1.00 89.31 343 CYS A O 1
ATOM 2747 N N . LYS A 1 344 ? 9.600 -15.934 -22.781 1.00 88.00 344 LYS A N 1
ATOM 2748 C CA . LYS A 1 344 ? 9.116 -16.768 -23.902 1.00 88.00 344 LYS A CA 1
ATOM 2749 C C . LYS A 1 344 ? 9.198 -18.274 -23.624 1.00 88.00 344 LYS A C 1
ATOM 2751 O O . LYS A 1 344 ? 8.435 -19.025 -24.220 1.00 88.00 344 LYS A O 1
ATOM 2756 N N . ALA A 1 345 ? 10.093 -18.712 -22.734 1.00 86.88 345 ALA A N 1
ATOM 2757 C CA . ALA A 1 345 ? 10.197 -20.113 -22.328 1.00 86.88 345 ALA A CA 1
ATOM 2758 C C . ALA A 1 345 ? 9.086 -20.546 -21.351 1.00 86.88 345 ALA A C 1
ATOM 2760 O O . ALA A 1 345 ? 8.882 -21.740 -21.155 1.00 86.88 345 ALA A O 1
ATOM 2761 N N . PHE A 1 346 ? 8.359 -19.595 -20.756 1.00 86.19 346 PHE A N 1
ATOM 2762 C CA . PHE A 1 346 ? 7.349 -19.848 -19.733 1.00 86.19 346 PHE A CA 1
ATOM 2763 C C . PHE A 1 346 ? 5.989 -19.301 -20.175 1.00 86.19 346 PHE A C 1
ATOM 2765 O O . PHE A 1 346 ? 5.690 -18.117 -20.030 1.00 86.19 346 PHE A O 1
ATOM 2772 N N . SER A 1 347 ? 5.119 -20.180 -20.674 1.00 85.94 347 SER A N 1
ATOM 2773 C CA . SER A 1 347 ? 3.770 -19.804 -21.124 1.00 85.94 347 SER A CA 1
ATOM 2774 C C . SER A 1 347 ? 2.852 -19.319 -19.995 1.00 85.94 347 SER A C 1
ATOM 2776 O O . SER A 1 347 ? 1.832 -18.691 -20.267 1.00 85.94 347 SER A O 1
ATOM 2778 N N . CYS A 1 348 ? 3.190 -19.607 -18.734 1.00 90.62 348 CYS A N 1
ATOM 2779 C CA . CYS A 1 348 ? 2.436 -19.170 -17.561 1.00 90.62 348 CYS A CA 1
ATOM 2780 C C . CYS A 1 348 ? 2.727 -17.720 -17.144 1.00 90.62 348 CYS A C 1
ATOM 2782 O O . CYS A 1 348 ? 2.017 -17.199 -16.286 1.00 90.62 348 CYS A O 1
ATOM 2784 N N . LEU A 1 349 ? 3.724 -17.044 -17.725 1.00 93.75 349 LEU A N 1
ATOM 2785 C CA . LEU A 1 349 ? 4.069 -15.675 -17.342 1.00 93.75 349 LEU A CA 1
ATOM 2786 C C . LEU A 1 349 ? 3.270 -14.646 -18.138 1.00 93.75 349 LEU A C 1
ATOM 2788 O O . LEU A 1 349 ? 3.225 -14.677 -19.367 1.00 93.75 349 LEU A O 1
ATOM 2792 N N . SER A 1 350 ? 2.705 -13.671 -17.436 1.00 95.44 350 SER A N 1
ATOM 2793 C CA . SER A 1 350 ? 2.101 -12.484 -18.041 1.00 95.44 350 SER A CA 1
ATOM 2794 C C . SER A 1 350 ? 2.934 -11.260 -17.698 1.00 95.44 350 SER A C 1
ATOM 2796 O O . SER A 1 350 ? 3.259 -11.051 -16.532 1.00 95.44 350 SER A O 1
ATOM 2798 N N . TYR A 1 351 ? 3.276 -10.447 -18.694 1.00 96.12 351 TYR A N 1
ATOM 2799 C CA . TYR A 1 351 ? 4.039 -9.221 -18.492 1.00 96.12 351 TYR A CA 1
ATOM 2800 C C . TYR A 1 351 ? 3.461 -8.051 -19.281 1.00 96.12 351 TYR A C 1
ATOM 2802 O O . TYR A 1 351 ? 2.944 -8.201 -20.390 1.00 96.12 351 TYR A O 1
ATOM 2810 N N . MET A 1 352 ? 3.615 -6.857 -18.725 1.00 96.81 352 MET A N 1
ATOM 2811 C CA . MET A 1 352 ? 3.380 -5.590 -19.406 1.00 96.81 352 MET A CA 1
ATOM 2812 C C . MET A 1 352 ? 4.468 -4.601 -19.006 1.00 96.81 352 MET A C 1
ATOM 2814 O O . MET A 1 352 ? 4.827 -4.508 -17.835 1.00 96.81 352 MET A O 1
ATOM 2818 N N . ALA A 1 353 ? 5.012 -3.892 -19.984 1.00 97.62 353 ALA A N 1
ATOM 2819 C CA . ALA A 1 353 ? 6.062 -2.912 -19.801 1.00 97.62 353 ALA A CA 1
ATOM 2820 C C . ALA A 1 353 ? 5.710 -1.630 -20.549 1.00 97.62 353 ALA A C 1
ATOM 2822 O O . ALA A 1 353 ? 5.253 -1.674 -21.693 1.00 97.62 353 ALA A O 1
ATOM 2823 N N . VAL A 1 354 ? 5.944 -0.492 -19.902 1.00 97.94 354 VAL A N 1
ATOM 2824 C CA . VAL A 1 354 ? 5.681 0.826 -20.472 1.00 97.94 354 VAL A CA 1
ATOM 2825 C C . VAL A 1 354 ? 6.762 1.818 -20.058 1.00 97.94 354 VAL A C 1
ATOM 2827 O O . VAL A 1 354 ? 7.162 1.857 -18.894 1.00 97.94 354 VAL A O 1
ATOM 2830 N N . ASN A 1 355 ? 7.263 2.614 -21.001 1.00 97.06 355 ASN A N 1
ATOM 2831 C CA . ASN A 1 355 ? 8.152 3.732 -20.677 1.00 97.06 355 ASN A CA 1
ATOM 2832 C C . ASN A 1 355 ? 7.351 5.014 -20.388 1.00 97.06 355 ASN A C 1
ATOM 2834 O O . ASN A 1 355 ? 6.118 5.046 -20.458 1.00 97.06 355 ASN A O 1
ATOM 2838 N N . ARG A 1 356 ? 8.053 6.100 -20.069 1.00 94.94 356 ARG A N 1
ATOM 2839 C CA . ARG A 1 356 ? 7.425 7.390 -19.775 1.00 94.94 356 ARG A CA 1
ATOM 2840 C C . ARG A 1 356 ? 6.582 7.905 -20.948 1.00 94.94 356 ARG A C 1
ATOM 2842 O O . ARG A 1 356 ? 5.459 8.368 -20.734 1.00 94.94 356 ARG A O 1
ATOM 2849 N N . GLU A 1 357 ? 7.091 7.767 -22.170 1.00 94.88 357 GLU A N 1
ATOM 2850 C CA . GLU A 1 357 ? 6.463 8.219 -23.419 1.00 94.88 357 GLU A CA 1
ATOM 2851 C C . GLU A 1 357 ? 5.225 7.391 -23.803 1.00 94.88 357 GLU A C 1
ATOM 2853 O O . GLU A 1 357 ? 4.433 7.823 -24.637 1.00 94.88 357 GLU A O 1
ATOM 2858 N N . GLY A 1 358 ? 5.024 6.224 -23.180 1.00 93.75 358 GLY A N 1
ATOM 2859 C CA . GLY A 1 358 ? 3.898 5.329 -23.448 1.00 93.75 358 GLY A CA 1
ATOM 2860 C C . GLY A 1 358 ? 4.188 4.220 -24.463 1.00 93.75 358 GLY A C 1
ATOM 2861 O O . GLY A 1 358 ? 3.253 3.559 -24.907 1.00 93.75 358 GLY A O 1
ATOM 2862 N N . ALA A 1 359 ? 5.453 3.983 -24.822 1.00 95.62 359 ALA A N 1
ATOM 2863 C CA . ALA A 1 359 ? 5.855 2.827 -25.615 1.00 95.62 359 ALA A CA 1
ATOM 2864 C C . ALA A 1 359 ? 5.546 1.540 -24.841 1.00 95.62 359 ALA A C 1
ATOM 2866 O O . ALA A 1 359 ? 6.071 1.317 -23.749 1.00 95.62 359 ALA A O 1
ATOM 2867 N N . TRP A 1 360 ? 4.672 0.715 -25.414 1.00 95.19 360 TRP A N 1
ATOM 2868 C CA . TRP A 1 360 ? 4.063 -0.438 -24.759 1.00 95.19 360 TRP A CA 1
ATOM 2869 C C . TRP A 1 360 ? 4.624 -1.758 -25.287 1.00 95.19 360 TRP A C 1
ATOM 2871 O O . TRP A 1 360 ? 4.684 -1.974 -26.498 1.00 95.19 360 TRP A O 1
ATOM 2881 N N . ILE A 1 361 ? 4.981 -2.669 -24.379 1.00 95.88 361 ILE A N 1
ATOM 2882 C CA . ILE A 1 361 ? 5.446 -4.023 -24.698 1.00 95.88 361 ILE A CA 1
ATOM 2883 C C . ILE A 1 361 ? 4.751 -5.009 -23.753 1.00 95.88 361 ILE A C 1
ATOM 2885 O O . ILE A 1 361 ? 4.945 -4.954 -22.542 1.00 95.88 361 ILE 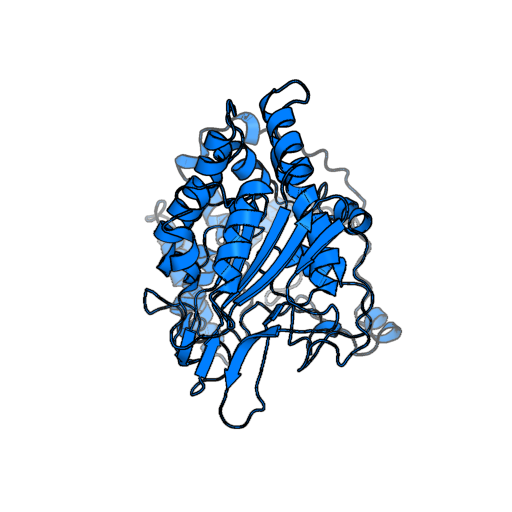A O 1
ATOM 2889 N N . SER A 1 362 ? 3.946 -5.934 -24.276 1.00 95.44 362 SER A N 1
ATOM 2890 C CA . SER A 1 362 ? 3.200 -6.890 -23.446 1.00 95.44 362 SER A CA 1
ATOM 2891 C C . SER A 1 362 ? 2.842 -8.161 -24.212 1.00 95.44 362 SER A C 1
ATOM 2893 O O . SER A 1 362 ? 2.782 -8.151 -25.441 1.00 95.44 362 SER A O 1
ATOM 2895 N N . ASN A 1 363 ? 2.585 -9.247 -23.480 1.00 94.75 363 ASN A N 1
ATOM 2896 C CA . ASN A 1 363 ? 1.921 -10.449 -23.989 1.00 94.75 363 ASN A CA 1
ATOM 2897 C C . ASN A 1 363 ? 0.436 -10.548 -23.569 1.00 94.75 363 ASN A C 1
ATOM 2899 O O . ASN A 1 363 ? -0.190 -11.581 -23.798 1.00 94.75 363 ASN A O 1
ATOM 2903 N N . MET A 1 364 ? -0.120 -9.492 -22.968 1.00 91.94 364 MET A N 1
ATOM 2904 C CA . MET A 1 364 ? -1.531 -9.362 -22.593 1.00 91.94 364 MET A CA 1
ATOM 2905 C C . MET A 1 364 ? -2.266 -8.440 -23.572 1.00 91.94 364 MET A C 1
ATOM 2907 O O . MET A 1 364 ? -1.686 -7.490 -24.105 1.00 91.94 364 MET A O 1
ATOM 2911 N N . LYS A 1 365 ? -3.560 -8.685 -23.793 1.00 89.69 365 LYS A N 1
ATOM 2912 C CA . LYS A 1 365 ? -4.436 -7.756 -24.519 1.00 89.69 365 LYS A CA 1
ATOM 2913 C C . LYS A 1 365 ? -4.898 -6.648 -23.580 1.00 89.69 365 LYS A C 1
ATOM 2915 O O . LYS A 1 365 ? -5.058 -6.873 -22.387 1.00 89.69 365 LYS A O 1
ATOM 2920 N N . ASN A 1 366 ? -5.236 -5.482 -24.127 1.00 86.06 366 ASN A N 1
ATOM 2921 C CA . ASN A 1 366 ? -5.727 -4.348 -23.331 1.00 86.06 366 ASN A CA 1
ATOM 2922 C C . ASN A 1 366 ? -7.045 -4.626 -22.585 1.00 86.06 366 ASN A C 1
ATOM 2924 O O . ASN A 1 366 ? -7.385 -3.895 -21.665 1.00 86.06 366 ASN A O 1
ATOM 2928 N N . THR A 1 367 ? -7.790 -5.656 -22.988 1.00 86.56 367 THR A N 1
ATOM 2929 C CA . THR A 1 367 ? -9.036 -6.096 -22.344 1.00 86.56 367 THR A CA 1
ATOM 2930 C C . THR A 1 367 ? -8.821 -7.170 -21.277 1.00 86.56 367 THR A C 1
ATOM 2932 O O . THR A 1 367 ? -9.778 -7.560 -20.614 1.00 86.56 367 THR A O 1
ATOM 2935 N N . ASP A 1 368 ? -7.604 -7.705 -21.148 1.00 89.69 368 ASP A N 1
ATOM 2936 C CA . ASP A 1 368 ? -7.333 -8.831 -20.261 1.00 89.69 368 ASP A CA 1
ATOM 2937 C C . ASP A 1 368 ? -7.179 -8.340 -18.820 1.00 89.69 368 ASP A C 1
ATOM 2939 O O . ASP A 1 368 ? -6.206 -7.674 -18.471 1.00 89.69 368 ASP A O 1
ATOM 2943 N N . VAL A 1 369 ? -8.123 -8.722 -17.961 1.00 92.31 369 VAL A N 1
ATOM 2944 C CA . VAL A 1 369 ? -8.057 -8.477 -16.518 1.00 92.31 369 VAL A CA 1
ATOM 2945 C C . VAL A 1 369 ? -7.604 -9.755 -15.821 1.00 92.31 369 VAL A C 1
ATOM 2947 O O . VAL A 1 369 ? -8.278 -10.784 -15.894 1.00 92.31 369 VAL A O 1
ATOM 2950 N N . ASN A 1 370 ? -6.475 -9.698 -15.116 1.00 94.62 370 ASN A N 1
ATOM 2951 C CA . ASN A 1 370 ? -5.911 -10.855 -14.424 1.00 94.62 370 ASN A CA 1
ATOM 2952 C C . ASN A 1 370 ? -6.146 -10.762 -12.910 1.00 94.62 370 ASN A C 1
ATOM 2954 O O . ASN A 1 370 ? -5.629 -9.862 -12.250 1.00 94.62 370 ASN A O 1
ATOM 2958 N N . ALA A 1 371 ? -6.900 -11.701 -12.338 1.00 95.50 371 ALA A N 1
ATOM 2959 C CA . ALA A 1 371 ? -7.040 -11.819 -10.889 1.00 95.50 371 ALA A CA 1
ATOM 2960 C C . ALA A 1 371 ? -5.762 -12.398 -10.269 1.00 95.50 371 ALA A C 1
ATOM 2962 O O . ALA A 1 371 ? -5.310 -13.481 -10.650 1.00 95.50 371 ALA A O 1
ATOM 2963 N N . VAL A 1 372 ? -5.192 -11.674 -9.301 1.00 95.69 372 VAL A N 1
ATOM 2964 C CA . VAL A 1 372 ? -3.922 -12.039 -8.649 1.00 95.69 372 VAL A CA 1
ATOM 2965 C C . VAL A 1 372 ? -4.073 -12.369 -7.170 1.00 95.69 372 VAL A C 1
ATOM 2967 O O . VAL A 1 372 ? -3.182 -13.005 -6.620 1.00 95.69 372 VAL A O 1
ATOM 2970 N N . THR A 1 373 ? -5.198 -12.012 -6.545 1.00 95.12 373 THR A N 1
ATOM 2971 C CA . THR A 1 373 ? -5.544 -12.429 -5.177 1.00 95.12 373 THR A CA 1
ATOM 2972 C C . THR A 1 373 ? -7.031 -12.733 -5.108 1.00 95.12 373 THR A C 1
ATOM 2974 O O . THR A 1 373 ? -7.846 -11.898 -5.507 1.00 95.12 373 THR A O 1
ATOM 2977 N N . TRP A 1 374 ? -7.391 -13.907 -4.588 1.00 95.12 374 TRP A N 1
ATOM 2978 C CA . TRP A 1 374 ? -8.782 -14.315 -4.384 1.00 95.12 374 TRP A CA 1
ATOM 2979 C C . TRP A 1 374 ? -8.946 -15.193 -3.145 1.00 95.12 374 TRP A C 1
ATOM 2981 O O . TRP A 1 374 ? -7.979 -15.708 -2.585 1.00 95.12 374 TRP A O 1
ATOM 2991 N N . GLY A 1 375 ? -10.188 -15.328 -2.696 1.00 93.25 375 GLY A N 1
ATOM 2992 C CA . GLY A 1 375 ? -10.562 -16.136 -1.549 1.00 93.25 375 GLY A CA 1
ATOM 2993 C C . GLY A 1 375 ? -11.844 -16.915 -1.807 1.00 93.25 375 GLY A C 1
ATOM 2994 O O . GLY A 1 375 ? -12.765 -16.427 -2.468 1.00 93.25 375 GLY A O 1
ATOM 2995 N N . VAL A 1 376 ? -11.879 -18.133 -1.275 1.00 93.94 376 VAL A N 1
ATOM 2996 C CA . VAL A 1 376 ? -13.034 -19.032 -1.285 1.00 93.94 376 VAL A CA 1
ATOM 2997 C C . VAL A 1 376 ? -13.466 -19.224 0.161 1.00 93.94 376 VAL A C 1
ATOM 2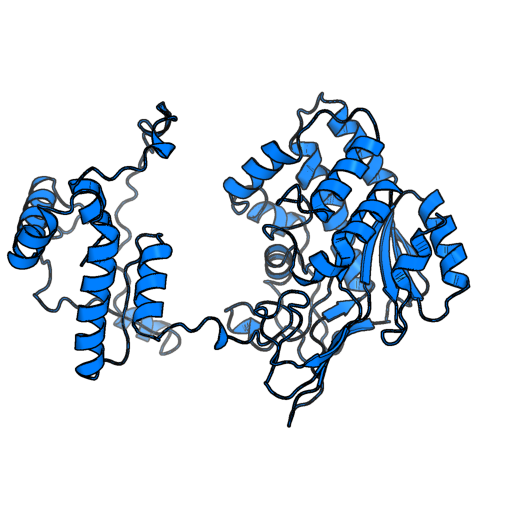999 O O . VAL A 1 376 ? -12.679 -19.684 0.988 1.00 93.94 376 VAL A O 1
ATOM 3002 N N . PHE A 1 377 ? -14.702 -18.847 0.473 1.00 92.38 377 PHE A N 1
ATOM 3003 C CA . PHE A 1 377 ? -15.221 -18.829 1.839 1.00 92.38 377 PHE A CA 1
ATOM 3004 C C . PHE A 1 377 ? -16.491 -19.677 1.950 1.00 92.38 377 PHE A C 1
ATOM 3006 O O . PHE A 1 377 ? -17.234 -19.784 0.968 1.00 92.38 377 PHE A O 1
ATOM 3013 N N . PRO A 1 378 ? -16.777 -20.263 3.126 1.00 90.62 378 PRO A N 1
ATOM 3014 C CA . PRO A 1 378 ? -18.028 -20.974 3.347 1.00 90.62 378 PRO A CA 1
ATOM 3015 C C . PRO A 1 378 ? -19.232 -20.080 3.036 1.00 90.62 378 PRO A C 1
ATOM 3017 O O . PRO A 1 378 ? -19.289 -18.935 3.472 1.00 90.62 378 PRO A O 1
ATOM 3020 N N . THR A 1 379 ? -20.222 -20.605 2.311 1.00 88.56 379 THR A N 1
ATOM 3021 C CA . THR A 1 379 ? -21.512 -19.930 2.044 1.00 88.56 379 THR A CA 1
ATOM 3022 C C . THR A 1 379 ? -21.439 -18.597 1.280 1.00 88.56 379 THR A C 1
ATOM 3024 O O . THR A 1 379 ? -22.400 -17.828 1.294 1.00 88.56 379 THR A O 1
ATOM 3027 N N . LYS A 1 380 ? -20.333 -18.321 0.572 1.00 86.06 380 LYS A N 1
ATOM 3028 C CA . LYS A 1 380 ? -20.160 -17.112 -0.249 1.00 86.06 380 LYS A CA 1
ATOM 3029 C C . LYS A 1 380 ? -19.636 -17.416 -1.644 1.00 86.06 380 LYS A C 1
ATOM 3031 O O . LYS A 1 380 ? -18.920 -18.390 -1.859 1.00 86.06 380 LYS A O 1
ATOM 3036 N N . GLU A 1 381 ? -19.959 -16.529 -2.581 1.00 90.56 381 GLU A N 1
ATOM 3037 C CA . GLU A 1 381 ? -19.291 -16.486 -3.879 1.00 90.56 381 GLU A CA 1
ATOM 3038 C C . GLU A 1 381 ? -17.806 -16.120 -3.730 1.00 90.56 381 GLU A C 1
ATOM 3040 O O . GLU A 1 381 ? -17.373 -15.557 -2.719 1.00 90.56 381 GLU A O 1
ATOM 3045 N N . ILE A 1 382 ? -17.021 -16.437 -4.762 1.00 93.06 382 ILE A N 1
ATOM 3046 C CA . ILE A 1 382 ? -15.584 -16.157 -4.801 1.00 93.06 382 ILE A CA 1
ATOM 3047 C C . ILE A 1 382 ? -15.351 -14.647 -4.725 1.00 93.06 382 ILE A C 1
ATOM 3049 O O . ILE A 1 382 ? -15.910 -13.871 -5.499 1.00 93.06 382 ILE A O 1
ATOM 3053 N N . VAL A 1 383 ? -14.459 -14.236 -3.825 1.00 92.25 383 VAL A N 1
ATOM 3054 C CA . VAL A 1 383 ? -14.061 -12.834 -3.673 1.00 92.25 383 VAL A CA 1
ATOM 3055 C C . VAL A 1 383 ? -12.677 -12.650 -4.279 1.00 92.25 383 VAL A C 1
ATOM 3057 O O . VAL A 1 383 ? -11.732 -13.302 -3.850 1.00 92.25 383 VAL A O 1
ATOM 3060 N N . GLN A 1 384 ? -12.533 -11.739 -5.238 1.00 93.88 384 GLN A N 1
ATOM 3061 C CA . GLN A 1 384 ? -11.261 -11.447 -5.915 1.00 93.88 384 GLN A CA 1
ATOM 3062 C C . GLN A 1 384 ? -10.857 -9.975 -5.726 1.00 93.88 384 GLN A C 1
ATOM 3064 O O . GLN A 1 384 ? -11.120 -9.134 -6.584 1.00 93.88 384 GLN A O 1
ATOM 3069 N N . PRO A 1 385 ? -10.265 -9.612 -4.575 1.00 93.56 385 PRO A N 1
ATOM 3070 C CA . PRO A 1 385 ? -10.073 -8.210 -4.222 1.00 93.56 385 PRO A CA 1
ATOM 3071 C C . PRO A 1 385 ? -8.952 -7.495 -4.968 1.00 93.56 385 PRO A C 1
ATOM 3073 O O . PRO A 1 385 ? -8.895 -6.263 -4.896 1.00 93.56 385 PRO A O 1
ATOM 3076 N N . THR A 1 386 ? -8.071 -8.236 -5.644 1.00 95.50 386 THR A N 1
ATOM 3077 C CA . THR A 1 386 ? -6.879 -7.673 -6.280 1.00 95.50 386 THR A CA 1
ATOM 3078 C C . THR A 1 386 ? -6.702 -8.210 -7.693 1.00 95.50 386 THR A C 1
ATOM 3080 O O . THR A 1 386 ? -6.667 -9.424 -7.915 1.00 95.50 386 THR A O 1
ATOM 3083 N N . ILE A 1 387 ? -6.550 -7.284 -8.636 1.00 96.25 387 ILE A N 1
ATOM 3084 C CA . ILE A 1 387 ? -6.394 -7.558 -10.066 1.00 96.25 387 ILE A CA 1
ATOM 3085 C C . ILE A 1 387 ? -5.194 -6.807 -10.653 1.00 96.25 387 ILE A C 1
ATOM 3087 O O . ILE A 1 387 ? -4.695 -5.839 -10.074 1.00 96.25 387 ILE A O 1
ATOM 3091 N N . VAL A 1 388 ? -4.768 -7.243 -11.831 1.00 96.25 388 VAL A N 1
ATOM 3092 C CA . VAL A 1 388 ? -3.858 -6.547 -12.741 1.00 96.25 388 VAL A CA 1
ATOM 3093 C C . VAL A 1 388 ? -4.648 -6.233 -14.009 1.00 96.25 388 VAL A C 1
ATOM 3095 O O . VAL A 1 388 ? -5.222 -7.136 -14.616 1.00 96.25 388 VAL A O 1
ATOM 3098 N N . ASP A 1 389 ? -4.697 -4.955 -14.380 1.00 94.81 389 ASP A N 1
ATOM 3099 C CA . ASP A 1 389 ? -5.454 -4.447 -15.530 1.00 94.81 389 ASP A CA 1
ATOM 3100 C C . ASP A 1 389 ? -4.579 -3.500 -16.377 1.00 94.81 389 ASP A C 1
ATOM 3102 O O . ASP A 1 389 ? -4.099 -2.497 -15.835 1.00 94.81 389 ASP A O 1
ATOM 3106 N N . PRO A 1 390 ? -4.374 -3.775 -17.680 1.00 94.06 390 PRO A N 1
ATOM 3107 C CA . PRO A 1 390 ? -3.549 -2.956 -18.569 1.00 94.06 390 PRO A CA 1
ATOM 3108 C C . PRO A 1 390 ? -3.984 -1.490 -18.669 1.00 94.06 390 PRO A C 1
ATOM 3110 O O . PRO A 1 390 ? -3.136 -0.597 -18.659 1.00 94.06 390 PRO A O 1
ATOM 3113 N N . LEU A 1 391 ? -5.293 -1.215 -18.731 1.00 91.88 391 LEU A N 1
ATOM 3114 C CA . LEU A 1 391 ? -5.796 0.161 -18.848 1.00 91.88 391 LEU A CA 1
ATOM 3115 C C . LEU A 1 391 ? -5.466 0.968 -17.594 1.00 91.88 391 LEU A C 1
ATOM 3117 O O . LEU A 1 391 ? -4.973 2.093 -17.668 1.00 91.88 391 LEU A O 1
ATOM 3121 N N . THR A 1 392 ? -5.673 0.364 -16.430 1.00 92.88 392 THR A N 1
ATOM 3122 C CA . THR A 1 392 ? -5.334 0.991 -15.158 1.00 92.88 392 THR A CA 1
ATOM 3123 C C . THR A 1 392 ? -3.815 1.103 -14.954 1.00 92.88 392 THR A C 1
ATOM 3125 O O . THR A 1 392 ? -3.353 2.076 -14.356 1.00 92.88 392 THR A O 1
ATOM 3128 N N . PHE A 1 393 ? -3.015 0.184 -15.505 1.00 95.56 393 PHE A N 1
ATOM 3129 C CA . PHE A 1 393 ? -1.551 0.287 -15.487 1.00 95.56 393 PHE A CA 1
ATOM 3130 C C . PHE A 1 393 ? -1.052 1.518 -16.256 1.00 95.56 393 PHE A C 1
ATOM 3132 O O . PHE A 1 393 ? -0.165 2.226 -15.779 1.00 95.56 393 PHE A O 1
ATOM 3139 N N . MET A 1 394 ? -1.683 1.849 -17.389 1.00 93.50 394 MET A N 1
ATOM 3140 C CA . MET A 1 394 ? -1.381 3.073 -18.145 1.00 93.50 394 MET A CA 1
ATOM 3141 C C . MET A 1 394 ? -1.681 4.354 -17.363 1.00 93.50 394 MET A C 1
ATOM 3143 O O . MET A 1 394 ? -0.985 5.346 -17.535 1.00 93.50 394 MET A O 1
ATOM 3147 N N . VAL A 1 395 ? -2.684 4.338 -16.484 1.00 93.12 395 VAL A N 1
ATOM 3148 C CA . VAL A 1 395 ? -3.010 5.469 -15.598 1.00 93.12 395 VAL A CA 1
ATOM 3149 C C . VAL A 1 395 ? -2.046 5.558 -14.411 1.00 93.12 395 VAL A C 1
ATOM 3151 O O . VAL A 1 395 ? -1.723 6.651 -13.931 1.00 93.12 395 VAL A O 1
ATOM 3154 N N . TRP A 1 396 ? -1.615 4.404 -13.905 1.00 95.06 396 TRP A N 1
ATOM 3155 C CA . TRP A 1 396 ? -0.645 4.303 -12.823 1.00 95.06 396 TRP A CA 1
ATOM 3156 C C . TRP A 1 396 ? 0.745 4.771 -13.254 1.00 95.06 396 TRP A C 1
ATOM 3158 O O . TRP A 1 396 ? 1.396 5.478 -12.483 1.00 95.06 396 TRP A O 1
ATOM 3168 N N . LYS A 1 397 ? 1.177 4.446 -14.484 1.00 95.31 397 LYS A N 1
ATOM 3169 C CA . LYS A 1 397 ? 2.526 4.768 -14.979 1.00 95.31 397 LYS A CA 1
ATOM 3170 C C . LYS A 1 397 ? 2.881 6.239 -14.760 1.00 95.31 397 LYS A C 1
ATOM 3172 O O . LYS A 1 397 ? 3.992 6.539 -14.341 1.00 95.31 397 LYS A O 1
ATOM 3177 N N . ASP A 1 398 ? 1.935 7.147 -15.003 1.00 92.94 398 ASP A N 1
ATOM 3178 C CA . ASP A 1 398 ? 2.179 8.586 -14.914 1.00 92.94 398 ASP A CA 1
ATOM 3179 C C . ASP A 1 398 ? 2.527 8.991 -13.481 1.00 92.94 398 ASP A C 1
ATOM 3181 O O . ASP A 1 398 ? 3.457 9.760 -13.259 1.00 92.94 398 ASP A O 1
ATOM 3185 N N . GLU A 1 399 ? 1.837 8.416 -12.493 1.00 93.31 399 GLU A N 1
ATOM 3186 C CA . GLU A 1 399 ? 2.175 8.617 -11.086 1.00 93.31 399 GLU A CA 1
ATOM 3187 C C . GLU A 1 399 ? 3.501 7.940 -10.730 1.00 93.31 399 GLU A C 1
ATOM 3189 O O . GLU A 1 399 ? 4.355 8.568 -10.107 1.00 93.31 399 GLU A O 1
ATOM 3194 N N . ALA A 1 400 ? 3.709 6.693 -11.159 1.00 95.31 400 ALA A N 1
ATOM 3195 C CA . ALA A 1 400 ? 4.921 5.931 -10.871 1.00 95.31 400 ALA A CA 1
ATOM 3196 C C . ALA A 1 400 ? 6.198 6.632 -11.369 1.00 95.31 400 ALA A C 1
ATOM 3198 O O . ALA A 1 400 ? 7.187 6.701 -10.634 1.00 95.31 400 ALA A O 1
ATOM 3199 N N . PHE A 1 401 ? 6.171 7.175 -12.592 1.00 95.69 401 PHE A N 1
ATOM 3200 C CA . PHE A 1 401 ? 7.277 7.940 -13.169 1.00 95.69 401 PHE A CA 1
ATOM 3201 C C . PHE A 1 401 ? 7.439 9.310 -12.504 1.00 95.69 401 PHE A C 1
ATOM 3203 O O . PHE A 1 401 ? 8.56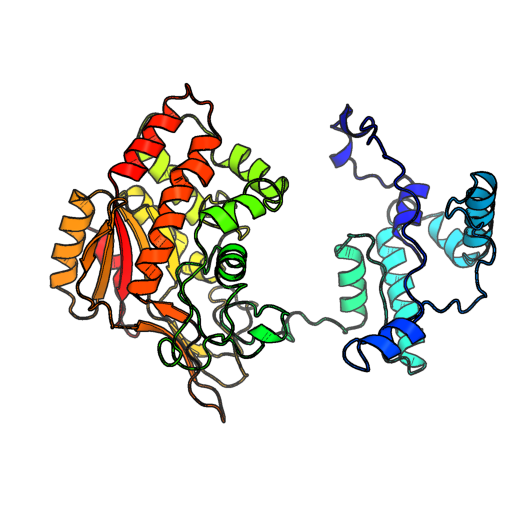4 9.733 -12.249 1.00 95.69 401 PHE A O 1
ATOM 3210 N N . GLU A 1 402 ? 6.347 9.998 -12.164 1.00 92.50 402 GLU A N 1
ATOM 3211 C CA . GLU A 1 402 ? 6.423 11.308 -11.507 1.00 92.50 402 GLU A CA 1
ATOM 3212 C C . GLU A 1 402 ? 7.017 11.229 -10.090 1.00 92.50 402 GLU A C 1
ATOM 3214 O O . GLU A 1 402 ? 7.624 12.190 -9.609 1.00 92.50 402 GLU A O 1
ATOM 3219 N N . LEU A 1 403 ? 6.900 10.075 -9.424 1.00 92.56 403 LEU A N 1
ATOM 3220 C CA . LEU A 1 403 ? 7.519 9.828 -8.120 1.00 92.56 403 LEU A CA 1
ATOM 3221 C C . LEU A 1 403 ? 9.054 9.815 -8.167 1.00 92.56 403 LEU A C 1
ATOM 3223 O O . LEU A 1 403 ? 9.667 10.153 -7.157 1.00 92.56 403 LEU A O 1
ATOM 3227 N N . TRP A 1 404 ? 9.689 9.538 -9.311 1.00 94.62 404 TRP A N 1
ATOM 3228 C CA . TRP A 1 404 ? 11.138 9.740 -9.448 1.00 94.62 404 TRP A CA 1
ATOM 3229 C C . TRP A 1 404 ? 11.510 11.210 -9.240 1.00 94.62 404 TRP A C 1
ATOM 3231 O O . TRP A 1 404 ? 12.387 11.519 -8.437 1.00 94.62 404 TRP A O 1
ATOM 3241 N N . SER A 1 405 ? 10.779 12.123 -9.883 1.00 90.25 405 SER A N 1
ATOM 3242 C CA . SER A 1 405 ? 11.020 13.565 -9.782 1.00 90.25 405 SER A CA 1
ATOM 3243 C C . SER A 1 405 ? 10.525 14.141 -8.459 1.00 90.25 405 SER A C 1
ATOM 3245 O O . SER A 1 405 ? 11.302 14.601 -7.629 1.00 90.25 405 SER A O 1
ATOM 3247 N N . ARG A 1 406 ? 9.212 14.097 -8.213 1.00 85.62 406 ARG A N 1
ATOM 3248 C CA . ARG A 1 406 ? 8.587 14.756 -7.051 1.00 85.62 406 ARG A CA 1
ATOM 3249 C C . ARG A 1 406 ? 8.707 13.964 -5.754 1.00 85.62 406 ARG A C 1
ATOM 3251 O O . ARG A 1 406 ? 8.507 14.506 -4.664 1.00 85.62 406 ARG A O 1
ATOM 3258 N N . GLY A 1 407 ? 8.925 12.658 -5.858 1.00 85.38 407 GLY A N 1
ATOM 3259 C CA . GLY A 1 407 ? 9.119 11.780 -4.709 1.00 85.38 407 GLY A CA 1
ATOM 3260 C C . GLY A 1 407 ? 10.550 11.788 -4.198 1.00 85.38 407 GLY A C 1
ATOM 3261 O O . GLY A 1 407 ? 10.727 11.735 -2.984 1.00 85.38 407 GLY A O 1
ATOM 3262 N N . TRP A 1 408 ? 11.535 11.894 -5.095 1.00 92.12 408 TRP A N 1
ATOM 3263 C CA . TRP A 1 408 ? 12.943 11.735 -4.738 1.00 92.12 408 TRP A CA 1
ATOM 3264 C C . TRP A 1 408 ? 13.849 12.849 -5.273 1.00 92.12 408 TRP A C 1
ATOM 3266 O O . TRP A 1 408 ? 14.525 13.491 -4.477 1.00 92.12 408 TRP A O 1
ATOM 3276 N N . ALA A 1 409 ? 13.846 13.142 -6.576 1.00 91.75 409 ALA A N 1
ATOM 3277 C CA . ALA A 1 409 ? 14.785 14.101 -7.168 1.00 91.75 409 ALA A CA 1
ATOM 3278 C C . ALA A 1 409 ? 14.634 15.528 -6.601 1.00 91.75 409 ALA A C 1
ATOM 3280 O O . ALA A 1 409 ? 15.630 16.193 -6.337 1.00 91.75 409 ALA A O 1
ATOM 3281 N N . ASN A 1 410 ? 13.403 15.970 -6.324 1.00 89.62 410 ASN A N 1
ATOM 3282 C CA . ASN A 1 410 ? 13.099 17.274 -5.717 1.00 89.62 410 ASN A CA 1
ATOM 3283 C C . ASN A 1 410 ? 13.537 17.401 -4.249 1.00 89.62 410 ASN A C 1
ATOM 3285 O O . ASN A 1 410 ? 13.446 18.489 -3.686 1.00 89.62 410 ASN A O 1
ATOM 3289 N N . LEU A 1 411 ? 13.968 16.308 -3.614 1.00 89.19 411 LEU A N 1
ATOM 3290 C CA . LEU A 1 411 ? 14.566 16.364 -2.282 1.00 89.19 411 LEU A CA 1
ATOM 3291 C C . LEU A 1 411 ? 16.022 16.859 -2.329 1.00 89.19 411 LEU A C 1
ATOM 3293 O O . LEU A 1 411 ? 16.556 17.275 -1.304 1.00 89.19 411 LEU A O 1
ATOM 3297 N N . TYR A 1 412 ? 16.652 16.827 -3.507 1.00 90.38 412 TYR A N 1
ATOM 3298 C CA . TYR A 1 412 ? 17.967 17.405 -3.758 1.00 90.38 412 TYR A CA 1
ATOM 3299 C C . TYR A 1 412 ? 17.847 18.842 -4.273 1.00 90.38 412 TYR A C 1
ATOM 3301 O O . TYR A 1 412 ? 16.851 19.232 -4.890 1.00 90.38 412 TYR A O 1
ATOM 3309 N N . LEU A 1 413 ? 18.907 19.626 -4.069 1.00 89.75 413 LEU A N 1
ATOM 3310 C CA . LEU A 1 413 ? 19.032 20.949 -4.679 1.00 89.75 413 LEU A CA 1
ATOM 3311 C C . LEU A 1 413 ? 19.086 20.836 -6.209 1.00 89.75 413 LEU A C 1
ATOM 3313 O O . LEU A 1 413 ? 19.532 19.834 -6.763 1.00 89.75 413 LEU A O 1
ATOM 3317 N N . GLU A 1 414 ? 18.653 21.883 -6.912 1.00 88.75 414 GLU A N 1
ATOM 3318 C CA . GLU A 1 414 ? 18.573 21.877 -8.383 1.00 88.75 414 GLU A CA 1
ATOM 3319 C C . GLU A 1 414 ? 19.923 21.658 -9.069 1.00 88.75 414 GLU A C 1
ATOM 3321 O O . GLU A 1 414 ? 19.986 21.083 -10.151 1.00 88.75 414 GLU A O 1
ATOM 3326 N N . THR A 1 415 ? 20.997 22.101 -8.422 1.00 91.62 415 THR A N 1
ATOM 3327 C CA . THR A 1 415 ? 22.374 21.998 -8.907 1.00 91.62 415 THR A CA 1
ATOM 3328 C C . THR A 1 415 ? 23.045 20.668 -8.562 1.00 91.62 415 THR A C 1
ATOM 3330 O O . THR A 1 415 ? 24.168 20.433 -9.005 1.00 91.62 415 THR A O 1
ATOM 3333 N N . ASP A 1 416 ? 22.399 19.800 -7.776 1.00 93.12 416 ASP A N 1
ATOM 3334 C CA . ASP A 1 416 ? 22.991 18.539 -7.331 1.00 93.12 416 ASP A CA 1
ATOM 3335 C C . ASP A 1 416 ? 23.040 17.518 -8.488 1.00 93.12 416 ASP A C 1
ATOM 3337 O O . ASP A 1 416 ? 22.003 17.234 -9.103 1.00 93.12 416 ASP A O 1
ATOM 3341 N N . PRO A 1 417 ? 24.207 16.914 -8.793 1.00 94.12 417 PRO A N 1
ATOM 3342 C CA . PRO A 1 417 ? 24.319 15.901 -9.845 1.00 94.12 417 PRO A CA 1
ATOM 3343 C C . PRO A 1 417 ? 23.419 14.677 -9.604 1.00 94.12 417 PRO A C 1
ATOM 3345 O O . PRO A 1 417 ? 22.955 14.067 -10.569 1.00 94.12 417 PRO A O 1
ATOM 3348 N N . SER A 1 418 ? 23.096 14.359 -8.346 1.00 95.19 418 SER A N 1
ATOM 3349 C CA . SER A 1 418 ? 22.186 13.266 -7.976 1.00 95.19 418 SER A CA 1
ATOM 3350 C C . SER A 1 418 ? 20.792 13.475 -8.571 1.00 95.19 418 SER A C 1
ATOM 3352 O O . SER A 1 418 ? 20.154 12.523 -9.022 1.00 95.19 418 SER A O 1
ATOM 3354 N N . ARG A 1 419 ? 20.325 14.732 -8.637 1.00 94.56 419 ARG A N 1
ATOM 3355 C CA . ARG A 1 419 ? 19.030 15.082 -9.237 1.00 94.56 419 ARG A CA 1
ATOM 3356 C C . ARG A 1 419 ? 19.013 14.760 -10.729 1.00 94.56 419 ARG A C 1
ATOM 3358 O O . ARG A 1 419 ? 18.042 14.189 -11.219 1.00 94.56 419 ARG A O 1
ATOM 3365 N N . LYS A 1 420 ? 20.099 15.085 -11.439 1.00 94.50 420 LYS A N 1
ATOM 3366 C CA . LYS A 1 420 ? 20.244 14.793 -12.871 1.00 94.50 420 LYS A CA 1
ATOM 3367 C C . LYS A 1 420 ? 20.224 13.287 -13.135 1.00 94.50 420 LYS A C 1
ATOM 3369 O O . LYS A 1 420 ? 19.495 12.848 -14.018 1.00 94.50 420 LYS A O 1
ATOM 3374 N N . LEU A 1 421 ? 20.945 12.507 -12.329 1.00 95.75 421 LEU A N 1
ATOM 3375 C CA . LEU A 1 421 ? 20.974 11.048 -12.447 1.00 95.75 421 LEU A CA 1
ATOM 3376 C C . LEU A 1 421 ? 19.576 10.424 -12.277 1.00 95.75 421 LEU A C 1
ATOM 3378 O O . LEU A 1 421 ? 19.180 9.564 -13.060 1.00 95.75 421 LEU A O 1
ATOM 3382 N N . LEU A 1 422 ? 18.794 10.882 -11.294 1.00 95.94 422 LEU A N 1
ATOM 3383 C CA . LEU A 1 422 ? 17.424 10.394 -11.077 1.00 95.94 422 LEU A CA 1
ATOM 3384 C C . LEU A 1 422 ? 16.491 10.719 -12.257 1.00 95.94 422 LEU A C 1
ATOM 3386 O O . LEU A 1 422 ? 15.668 9.886 -12.641 1.00 95.94 422 LEU A O 1
ATOM 3390 N N . GLU A 1 423 ? 16.629 11.902 -12.862 1.00 95.06 423 GLU A N 1
ATOM 3391 C CA . GLU A 1 423 ? 15.879 12.263 -14.072 1.00 95.06 423 GLU A CA 1
ATOM 3392 C C . GLU A 1 423 ? 16.318 11.444 -15.297 1.00 95.06 423 GLU A C 1
ATOM 3394 O O . GLU A 1 423 ? 15.481 11.064 -16.117 1.00 95.06 423 GLU A O 1
ATOM 3399 N N . GLU A 1 424 ? 17.607 11.126 -15.428 1.00 95.50 424 GLU A N 1
ATOM 3400 C CA . GLU A 1 424 ? 18.115 10.246 -16.488 1.00 95.50 424 GLU A CA 1
ATOM 3401 C C . GLU A 1 424 ? 17.527 8.832 -16.372 1.00 95.50 424 GLU A C 1
ATOM 3403 O O . GLU A 1 424 ? 17.044 8.286 -17.369 1.00 95.50 424 GLU A O 1
ATOM 3408 N N . VAL A 1 425 ? 17.472 8.264 -15.160 1.00 95.88 425 VAL A N 1
ATOM 3409 C CA . VAL A 1 425 ? 16.823 6.964 -14.901 1.00 95.88 425 VAL A CA 1
ATOM 3410 C C . VAL A 1 425 ? 15.342 7.018 -15.267 1.00 95.88 425 VAL A C 1
ATOM 3412 O O . VAL A 1 425 ? 14.866 6.192 -16.046 1.00 95.88 425 VAL A O 1
ATOM 3415 N N . LYS A 1 426 ? 14.616 8.032 -14.785 1.00 95.31 426 LYS A N 1
ATOM 3416 C CA . LYS A 1 426 ? 13.191 8.226 -15.089 1.00 95.31 426 LYS A CA 1
ATOM 3417 C C . LYS A 1 426 ? 12.900 8.259 -16.594 1.00 95.31 426 LYS A C 1
ATOM 3419 O O . LYS A 1 426 ? 11.883 7.719 -17.018 1.00 95.31 426 LYS A O 1
ATOM 3424 N N . ASN A 1 427 ? 13.750 8.910 -17.389 1.00 96.25 427 ASN A N 1
ATOM 3425 C CA . ASN A 1 427 ? 13.531 9.073 -18.830 1.00 96.25 427 ASN A CA 1
ATOM 3426 C C . ASN A 1 427 ? 14.006 7.874 -19.668 1.00 96.25 427 ASN A C 1
ATOM 3428 O O . ASN A 1 427 ? 13.619 7.762 -20.826 1.00 96.25 427 ASN A O 1
ATOM 3432 N N . SER A 1 428 ? 14.845 6.989 -19.122 1.00 96.25 428 SER A N 1
ATOM 3433 C CA . SER A 1 428 ? 15.417 5.859 -19.872 1.00 96.25 428 SER A CA 1
ATOM 3434 C C . SER A 1 428 ? 14.826 4.494 -19.503 1.00 96.25 428 SER A C 1
ATOM 3436 O O . SER A 1 428 ? 14.954 3.547 -20.281 1.00 96.25 428 SER A O 1
ATOM 3438 N N . TYR A 1 429 ? 14.180 4.369 -18.342 1.00 97.69 429 TYR A N 1
ATOM 3439 C CA . TYR A 1 429 ? 13.697 3.089 -17.821 1.00 97.69 429 TYR A CA 1
ATOM 3440 C C . TYR A 1 429 ? 12.266 2.764 -18.268 1.00 97.69 429 TYR A C 1
ATOM 3442 O O . TYR A 1 429 ? 11.443 3.638 -18.542 1.00 97.69 429 TYR A O 1
ATOM 3450 N N . TYR A 1 430 ? 11.956 1.468 -18.276 1.00 98.44 430 TYR A N 1
ATOM 3451 C CA . TYR A 1 430 ? 10.598 0.945 -18.404 1.00 98.44 430 TYR A CA 1
ATOM 3452 C C . TYR A 1 430 ? 10.058 0.563 -17.032 1.00 98.44 430 TYR A C 1
ATOM 3454 O O . TYR A 1 430 ? 10.772 -0.055 -16.243 1.00 98.44 430 TYR A O 1
ATOM 3462 N N . LEU A 1 431 ? 8.788 0.872 -16.783 1.00 98.56 431 LEU A N 1
ATOM 3463 C CA . LEU A 1 431 ? 8.009 0.295 -15.696 1.00 98.56 431 LEU A CA 1
ATOM 3464 C C . LEU A 1 431 ? 7.424 -1.036 -16.170 1.00 98.56 431 LEU A C 1
ATOM 3466 O O . LEU A 1 431 ? 6.779 -1.086 -17.215 1.00 98.56 431 LEU A O 1
ATOM 3470 N N . VAL A 1 432 ? 7.637 -2.102 -15.405 1.00 98.19 432 VAL A N 1
ATOM 3471 C CA . VAL A 1 432 ? 7.259 -3.471 -15.764 1.00 98.19 432 VAL A CA 1
ATOM 3472 C C . VAL A 1 432 ? 6.398 -4.072 -14.665 1.00 98.19 432 VAL A C 1
ATOM 3474 O O . VAL A 1 432 ? 6.743 -3.977 -13.491 1.00 98.19 432 VAL A O 1
ATOM 3477 N N . SER A 1 433 ? 5.311 -4.728 -15.055 1.00 97.69 433 SER A N 1
ATOM 3478 C CA . SER A 1 433 ? 4.489 -5.588 -14.209 1.00 97.69 433 SER A CA 1
ATOM 3479 C C . SER A 1 433 ? 4.593 -7.024 -14.721 1.00 97.69 433 SER A C 1
ATOM 3481 O O . SER A 1 433 ? 4.424 -7.266 -15.918 1.00 97.69 433 SER A O 1
ATOM 3483 N N . LEU A 1 434 ? 4.912 -7.965 -13.831 1.00 96.88 434 LEU A N 1
ATOM 3484 C CA . LEU A 1 434 ? 5.149 -9.373 -14.140 1.00 96.88 434 LEU A CA 1
ATOM 3485 C C . LEU A 1 434 ? 4.351 -10.262 -13.176 1.00 96.88 434 LEU A C 1
ATOM 3487 O O . LEU A 1 434 ? 4.447 -10.115 -11.957 1.00 96.88 434 LEU A O 1
ATOM 3491 N N . VAL A 1 435 ? 3.578 -11.193 -13.732 1.00 96.81 435 VAL A N 1
ATOM 3492 C CA . VAL A 1 435 ? 2.709 -12.122 -13.000 1.00 96.81 435 VAL A CA 1
ATOM 3493 C C . VAL A 1 435 ? 3.060 -13.554 -13.376 1.00 96.81 435 VAL A C 1
ATOM 3495 O O . VAL A 1 435 ? 3.095 -13.888 -14.561 1.00 96.81 435 VAL A O 1
ATOM 3498 N N . ASP A 1 436 ? 3.247 -14.411 -12.376 1.00 95.31 436 ASP A N 1
ATOM 3499 C CA . ASP A 1 436 ? 3.310 -15.860 -12.573 1.00 95.31 436 ASP A CA 1
ATOM 3500 C C . ASP A 1 436 ? 1.923 -16.474 -12.364 1.00 95.31 436 ASP A C 1
ATOM 3502 O O . ASP A 1 436 ? 1.377 -16.448 -11.257 1.00 95.31 436 ASP A O 1
ATOM 3506 N N . ASN A 1 437 ? 1.313 -16.982 -13.440 1.00 93.94 437 ASN A N 1
ATOM 3507 C CA . ASN A 1 437 ? -0.009 -17.596 -13.355 1.00 93.94 437 ASN A CA 1
ATOM 3508 C C . ASN A 1 437 ? 0.023 -19.012 -12.767 1.00 93.94 437 ASN A C 1
ATOM 3510 O O . ASN A 1 437 ? -1.039 -19.494 -12.371 1.00 93.94 437 ASN A O 1
ATOM 3514 N N . ASP A 1 438 ? 1.192 -19.658 -12.674 1.00 92.06 438 ASP A N 1
ATOM 3515 C CA . ASP A 1 438 ? 1.335 -20.928 -11.961 1.00 92.06 438 ASP A CA 1
ATOM 3516 C C . ASP A 1 438 ? 1.557 -20.661 -10.467 1.00 92.06 438 ASP A C 1
ATOM 3518 O O . ASP A 1 438 ? 2.671 -20.630 -9.954 1.00 92.06 438 ASP A O 1
ATOM 3522 N N . TYR A 1 439 ? 0.466 -20.457 -9.734 1.00 85.69 439 TYR A N 1
ATOM 3523 C CA . TYR A 1 439 ? 0.517 -20.249 -8.285 1.00 85.69 439 TYR A CA 1
ATOM 3524 C C . TYR A 1 439 ? 0.736 -21.548 -7.482 1.00 85.69 439 TYR A C 1
ATOM 3526 O O . TYR A 1 439 ? 0.821 -21.485 -6.255 1.00 85.69 439 TYR A O 1
ATOM 3534 N N . PHE A 1 440 ? 0.824 -22.716 -8.138 1.00 83.75 440 PHE A N 1
ATOM 3535 C CA . PHE A 1 440 ? 1.114 -23.998 -7.487 1.00 83.75 440 PHE A CA 1
ATOM 3536 C C . PHE A 1 440 ? 2.618 -24.275 -7.423 1.00 83.75 440 PHE A C 1
ATOM 3538 O O . PHE A 1 440 ? 3.121 -24.636 -6.360 1.00 83.75 440 PHE A O 1
ATOM 3545 N N . HIS A 1 441 ? 3.326 -24.092 -8.541 1.00 79.50 441 HIS A N 1
ATOM 3546 C CA . HIS A 1 441 ? 4.758 -24.401 -8.676 1.00 79.50 441 HIS A CA 1
ATOM 3547 C C . HIS A 1 441 ? 5.607 -23.175 -9.040 1.00 79.50 441 HIS A C 1
ATOM 3549 O O . HIS A 1 441 ? 6.744 -23.322 -9.491 1.00 79.50 441 HIS A O 1
ATOM 3555 N N . GLY A 1 442 ? 5.044 -21.977 -8.862 1.00 68.38 442 GLY A N 1
ATOM 3556 C CA . GLY A 1 442 ? 5.569 -20.718 -9.379 1.00 68.38 442 GLY A CA 1
ATOM 3557 C C . GLY A 1 442 ? 7.055 -20.492 -9.128 1.00 68.38 442 GLY A C 1
ATOM 3558 O O . GLY A 1 442 ? 7.575 -20.671 -8.024 1.00 68.38 442 GLY A O 1
ATOM 3559 N N . GLY A 1 443 ? 7.732 -20.061 -10.186 1.00 73.88 443 GLY A N 1
ATOM 3560 C CA . GLY A 1 443 ? 9.181 -19.917 -10.271 1.00 73.88 443 GLY A CA 1
ATOM 3561 C C . GLY A 1 443 ? 9.620 -18.501 -10.619 1.00 73.88 443 GLY A C 1
ATOM 3562 O O . GLY A 1 443 ? 10.746 -18.331 -11.076 1.00 73.88 443 GLY A O 1
ATOM 3563 N N . LEU A 1 444 ? 8.765 -17.489 -10.421 1.00 83.00 444 LEU A N 1
ATOM 3564 C CA . LEU A 1 444 ? 8.999 -16.091 -10.811 1.00 83.00 444 LEU A CA 1
ATOM 3565 C C . LEU A 1 444 ? 10.429 -15.590 -10.527 1.00 83.00 444 LEU A C 1
ATOM 3567 O O . LEU A 1 444 ? 11.085 -15.016 -11.394 1.00 83.00 444 LEU A O 1
ATOM 3571 N N . PHE A 1 445 ? 10.946 -15.849 -9.324 1.00 82.94 445 PHE A N 1
ATOM 3572 C CA . PHE A 1 445 ? 12.274 -15.389 -8.903 1.00 82.94 445 PHE A CA 1
ATOM 3573 C C . PHE A 1 445 ? 13.433 -16.100 -9.622 1.00 82.94 445 PHE A C 1
ATOM 3575 O O . PHE A 1 445 ? 14.537 -15.560 -9.697 1.00 82.94 445 PHE A O 1
ATOM 3582 N N . ALA A 1 446 ? 13.202 -17.286 -10.196 1.00 82.94 446 ALA A N 1
ATOM 3583 C CA . ALA A 1 446 ? 14.209 -18.019 -10.958 1.00 82.94 446 ALA A CA 1
ATOM 3584 C C . ALA A 1 446 ? 14.656 -17.265 -12.216 1.00 82.94 446 ALA A C 1
ATOM 3586 O O . ALA A 1 446 ? 15.817 -17.387 -12.604 1.00 82.94 446 ALA A O 1
ATOM 3587 N N . LEU A 1 447 ? 13.774 -16.447 -12.804 1.00 84.19 447 LEU A N 1
ATOM 3588 C CA . LEU A 1 447 ? 14.055 -15.643 -14.000 1.00 84.19 447 LEU A CA 1
ATOM 3589 C C . LEU A 1 447 ? 15.239 -14.688 -13.805 1.00 84.19 447 LEU A C 1
ATOM 3591 O O . LEU A 1 447 ? 15.951 -14.376 -14.761 1.00 84.19 447 LEU A O 1
ATOM 3595 N N . PHE A 1 448 ? 15.464 -14.271 -12.558 1.00 85.44 448 PHE A N 1
ATOM 3596 C CA . PHE A 1 448 ? 16.457 -13.273 -12.186 1.00 85.44 448 PHE A CA 1
ATOM 3597 C C . PHE A 1 448 ? 17.794 -13.871 -11.727 1.00 85.44 448 PHE A C 1
ATOM 3599 O O . PHE A 1 448 ? 18.720 -13.120 -11.427 1.00 85.44 448 PHE A O 1
ATOM 3606 N N . ARG A 1 449 ? 17.945 -15.203 -11.649 1.00 76.50 449 ARG A N 1
ATOM 3607 C CA . ARG A 1 449 ? 19.199 -15.829 -11.176 1.00 76.50 449 ARG A CA 1
ATOM 3608 C C . ARG A 1 449 ? 20.363 -15.635 -12.153 1.00 76.50 449 ARG A C 1
ATOM 3610 O O . ARG A 1 449 ? 21.445 -15.262 -11.709 1.00 76.50 449 ARG A O 1
ATOM 3617 N N . ASP A 1 450 ? 20.088 -15.701 -13.454 1.00 61.59 450 ASP A N 1
ATOM 3618 C CA . ASP A 1 450 ? 21.103 -15.644 -14.526 1.00 61.59 450 ASP A CA 1
ATOM 3619 C C . ASP A 1 450 ? 21.001 -14.380 -15.403 1.00 61.59 450 ASP A C 1
ATOM 3621 O O . ASP A 1 450 ? 21.319 -14.411 -16.592 1.00 61.59 450 ASP A O 1
ATOM 3625 N N . THR A 1 451 ? 20.368 -13.317 -14.904 1.00 55.38 451 THR A N 1
ATOM 3626 C CA . THR A 1 451 ? 20.344 -11.986 -15.550 1.00 55.38 451 THR A CA 1
ATOM 3627 C C . THR A 1 451 ? 21.438 -11.096 -15.014 1.00 55.38 451 THR A C 1
ATOM 3629 O O . THR A 1 451 ? 21.665 -11.175 -13.776 1.00 55.38 451 THR A O 1
#

Secondary structure (DSSP, 8-state):
--HHHHHHHTT---GGGTT-GGGG--------PPPPPPPPPHHHHHHHHGGGS-------TT---TT--TTS---HHHHHHHHHHHHHTS-HHHHHHHTT-TT-HHHHHHHHHHHHHHHHHHTT--------TT--HHHHHHHHHTT---GGG---SSSSPPPS-GGGTT---EEGGGTT-HHHHHHHTTT-SS---SSTTSS-PPPPPPHHHHHHHHTTTTS-HHHHHHHHHHH-S---SHHHHHHHHHHHHTTS---BTTBSSSS--TTGGGSHHHHHHHHHTT-EEEEEE--EEEEETT--TTSTT-TT--SSTT-EEEE-EEEEEEE-HHHHHHHHHHHTT-TTEEEEEEETT--EEESS-TT--EEEEEEE-TTS--EEEEEE-HHHHHHHHHHHHHIIIIIIGGGS-TT-HHHHHHHHHHHHPEEEEEEES-TTT--GGGGGTT-

Sequence (451 aa):
MNLGWLCEQFGCEDEGDRQDPERKRRDVLVRILPPPPPPPPPKYIRAKYGDYFGICVAGYPEGHPEVIQENGVVTAEAYQKELVYLKQKIPPEIMAALEPIKDNVKAYGVQLETDMCRKILASGTRAIHLYTLNMEKSALAILTNLGLVEESKFPRSLAWRRPTNVFRAKESVRPIFWANRPKSYIGRSISWDRYPNGRWGDFQTPSFAPLTDYQACTTTFLRPRSHEKRLLEEWVVPLKSIEDIYEKFAKFCLGKTKSSPWSELYGLQPETKVFNEQLGNINMKGFLTINSQPAVNGAKSDTLAKMMFVGTGWGEAGGCVYQKAYLEFFCFPASLTALINKCKAFSCLSYMAVNREGAWISNMKNTDVNAVTWGVFPTKEIVQPTIVDPLTFMVWKDEAFELWSRGWANLYLETDPSRKLLEEVKNSYYLVSLVDNDYFHGGLFALFRDT

Radius of gyration: 27.28 Å; chains: 1; bounding box: 63×60×74 Å